Protein AF-0000000083547986 (afdb_homodimer)

Sequence (668 aa):
MSNKEKYINTCNTETTIPIFSRNWWMDAVCEEENWDVILVEKGGQVVATLPYYFIKKDSGIEICQPILTQKSGIWLKYPENQKLTAKYSYERKLIRDVIDQLEKKKLISYNQNFDYSFQNWLPFYWHGFKQYTRYTYVIDNLTNLEKAFMNIDSKTRNQIRKAEKIVRVKDDLSIEEFYKLNEMTFKRQNMEMPYSLQFLKRLDNACYKNNCRKIFYAEDQEKKKHAAIYIVWDENSAYYLMGGADPELRNSEATSLLIWEAIKYVSNVTKKFDFEGSMIEPLEKCFSSFGTSQIQYFNISKEYNRKNLFHIISKDIYDYYPGLQKTYSRIRGRMSNKEKYINTCNTETTIPIFSRNWWMDAVCEEENWDVILVEKGGQVVATLPYYFIKKDSGIEICQPILTQKSGIWLKYPENQKLTAKYSYERKLIRDVIDQLEKKKLISYNQNFDYSFQNWLPFYWHGFKQYTRYTYVIDNLTNLEKAFMNIDSKTRNQIRKAEKIVRVKDDLSIEEFYKLNEMTFKRQNMEMPYSLQFLKRLDNACYKNNCRKIFYAEDQEKKKHAAIYIVWDENSAYYLMGGADPELRNSEATSLLIWEAIKYVSNVTKKFDFEGSMIEPLEKCFSSFGTSQIQYFNISKEYNRKNLFHIISKDIYDYYPGLQKTYSRIRGR

Solvent-accessible surface area (backbone atoms only — not comparable to full-atom values): 35468 Å² total; per-residue (Å²): 130,54,60,57,56,53,47,46,54,46,53,74,71,41,80,82,62,51,62,58,58,27,60,66,44,41,34,36,59,48,35,70,88,28,46,53,51,48,76,42,72,56,95,92,35,81,37,33,37,34,56,43,34,46,47,86,48,96,87,28,31,36,34,42,62,51,73,98,36,85,33,37,40,68,47,74,61,77,72,81,90,61,52,66,38,56,46,52,54,51,48,46,52,53,50,42,53,51,48,57,58,56,66,70,44,58,56,41,30,40,37,40,30,28,38,57,85,57,78,78,58,58,59,47,46,78,69,67,37,46,53,34,76,44,44,28,28,28,37,78,59,40,88,47,57,68,60,45,56,67,44,24,34,69,69,55,52,50,33,26,56,51,11,61,75,58,34,46,81,47,63,83,70,50,71,70,59,46,48,54,33,28,46,43,38,29,53,74,67,75,39,77,69,91,69,51,70,70,52,48,50,43,38,49,50,48,30,54,76,67,72,26,58,50,44,39,34,28,28,33,93,86,68,48,65,31,21,35,39,35,35,37,43,40,74,65,33,27,32,56,71,45,61,18,30,35,81,90,43,52,88,46,30,40,57,57,33,49,50,52,52,46,53,60,59,42,40,76,64,26,40,25,44,29,52,40,54,39,88,46,66,73,52,30,56,57,49,34,35,55,34,27,45,82,41,63,25,38,35,42,32,39,77,61,48,73,84,41,57,68,50,53,58,52,49,56,45,41,74,73,35,60,77,48,51,61,56,50,40,54,68,62,70,96,130,54,61,58,58,52,46,45,53,45,51,74,72,39,81,83,62,51,62,59,58,28,56,66,45,42,34,35,60,49,35,70,89,28,46,54,49,48,76,42,70,57,98,90,36,79,36,33,38,34,58,43,33,46,47,83,49,95,86,28,31,36,34,42,62,50,73,98,37,86,33,36,40,68,45,73,61,75,73,82,90,62,52,64,38,57,46,54,55,50,47,48,52,54,50,43,54,51,48,55,58,55,66,70,45,58,55,42,30,39,38,40,30,28,37,58,84,56,78,80,59,56,58,47,47,78,69,66,37,45,52,34,75,44,41,30,27,28,38,78,59,40,87,46,57,69,60,45,56,66,45,24,34,68,69,57,52,50,34,26,57,52,10,61,75,59,36,46,80,47,63,83,70,50,71,68,60,46,48,54,34,29,44,43,38,29,51,73,66,75,39,77,70,91,70,52,69,68,52,49,50,43,37,48,50,48,31,53,77,66,72,26,58,51,44,39,33,26,28,33,92,86,67,47,67,30,19,37,37,36,34,38,46,41,74,64,32,28,34,54,71,46,62,17,31,34,82,89,43,53,88,46,31,40,57,57,31,50,51,52,52,46,53,61,59,43,40,78,62,27,39,24,43,31,52,46,47,42,87,46,67,73,54,29,55,58,49,34,35,54,36,26,44,81,40,63,25,39,35,42,32,39,77,59,49,74,83,42,59,66,50,50,59,52,49,58,44,39,75,73,33,60,77,48,50,61,56,53,39,55,66,62,70,96

Foldseek 3Di:
DDQLVLQQVCLVVPQPAFPLAHSLNCCLQQNNVFKDKDFDDDPRDTFKMFIWGWDDDPQFIETEATPLRQFTGMDGHDDPPDDPVVVVVVCLVVVLVRVVVVVVGRYQKHKGWHDLVDDDCVSVVVVPKDKDKFKWWKDQFLLDLVVLQVLFAPVLNVLLVLLVVFWDKDWPDDLVRQVVQQQQACVVVVHGDPDDSVSSVSSVVSQVVVVFKTKMWIAGPVRDTAKIWIWGDGQAEIERRTMGGHPVRCSSSRVSNRVSVVSVVCSVRYTMYIDRDDPDVVVVVVSVSSNTDIGMIMIMMDGDDPVCVVVVVVVVVCVVPVVCVVVVVVVVVD/DDQLVLQQVCLVVPQPAFPLAHQLNCCLQQNNVFKDKDFDDDPRDTFKMFIWGWDDDPQFIETEATPLRQFTGMDGHDDPPDDPVVVVVVCLVVVLVRVVVVVVGRYQKYKGWHDLVDDDCVSVVVVPKDKDKFKWWKDQFLLDLVVLQVLFAPVLNVLLVLLVVFWDKDWPDDLVRQVVQQQQACVVVVHGDPDDSVSSVSSVVSQVVVVFKTKMWIAGPVRDTAKIWIWGDGQAEIERRTMGGHPVRCSSSRVSNRVSVVSVVCSVRYTMYIDRGDPDVVVVVVSVSSNTDIGMIMIMMDGDDPVCVVVVVVVVVCVVPVVCVVVVVVVVVD

Organism: NCBI:txid360422

pLDDT: mean 90.64, std 18.27, range [25.88, 98.88]

Radius of gyration: 27.39 Å; Cα contacts (8 Å, |Δi|>4): 1216; chains: 2; bounding box: 64×85×64 Å

Secondary structure (DSSP, 8-state):
--HHHHHHHHHHH-TTS-GGGSHHHHHHHH-GGGEEEEEEEETTEEEEEEEEEEEEETTEEEEEPPTT---B--EE-PPTT--HHHHHHHHHHHHHHHHHHHTTS-EEEEEEEBPTT----HHHHHTT-EEEEEEEEEE---S-HHHHHHHS-HHHHHHHHHHHHH-EEE----HHHHHHHHHHHHHHTT---SS-HHHHHHHHHHHHHTT-EEEEEEE-TT--EEEEEEEEE-SS-EEEEEEEE-GGGGGG-HHHHHHHHHHHHHTTT-S-EE-----SHHHHHHHHTTTPEEEEEEEEEEE--STTHHHHHHHHHHHH-GGGHHHHHHHTT-/--HHHHHHHHHHH-TTS-GGGSHHHHHHHH-GGGEEEEEEEETTEEEEEEEEEEEEETTEEEEEPPTT---B--EE-PPTT--HHHHHHHHHHHHHHHHHHHHTS-EEEEEEEBPTT----HHHHHTT-EEEEEEEEEE---S-HHHHHHHS-HHHHHHHHHHHHH-EEE----HHHHHHHHHHHHHHTT---SS-HHHHHHHHHHHHHTT-EEEEEEE-TT--EEEEEEEEE-SS-EEEEEEEE-GGGGGG-HHHHHHHHHHHHHTTT-S-EE-----SHHHHHHHHTTTPEEEEEEEEEEE--GGGHHHHHHHHHHHH-GGGHHHHHHHTT-

Structure (mmCIF, N/CA/C/O backbone):
data_AF-0000000083547986-model_v1
#
loop_
_entity.id
_entity.type
_entity.pdbx_description
1 polymer 'BioF2-like acetyltransferase domain-containing protein'
#
loop_
_atom_site.group_PDB
_atom_site.id
_atom_site.type_symbol
_atom_site.label_atom_id
_atom_site.label_alt_id
_atom_site.label_comp_id
_atom_site.label_asym_id
_atom_site.label_entity_id
_atom_site.label_seq_id
_atom_site.pdbx_PDB_ins_code
_atom_site.Cartn_x
_atom_site.Cartn_y
_atom_site.Cartn_z
_atom_site.occupancy
_atom_site.B_iso_or_equiv
_atom_site.auth_seq_id
_atom_site.auth_comp_id
_atom_site.auth_asym_id
_atom_site.auth_atom_id
_atom_site.pdbx_PDB_model_num
ATOM 1 N N . MET A 1 1 ? 32.375 -10.367 -17.328 1 85.5 1 MET A N 1
ATOM 2 C CA . MET A 1 1 ? 31.141 -11.086 -17.062 1 85.5 1 MET A CA 1
ATOM 3 C C . MET A 1 1 ? 29.922 -10.227 -17.344 1 85.5 1 MET A C 1
ATOM 5 O O . MET A 1 1 ? 29.891 -9.055 -16.969 1 85.5 1 MET A O 1
ATOM 9 N N . SER A 1 2 ? 29.016 -10.797 -18.125 1 92.25 2 SER A N 1
ATOM 10 C CA . SER A 1 2 ? 27.797 -10.07 -18.438 1 92.25 2 SER A CA 1
ATOM 11 C C . SER A 1 2 ? 26.922 -9.898 -17.188 1 92.25 2 SER A C 1
ATOM 13 O O . SER A 1 2 ? 27.125 -10.578 -16.188 1 92.25 2 SER A O 1
ATOM 15 N N . ASN A 1 3 ? 26.031 -8.961 -17.219 1 94.62 3 ASN A N 1
ATOM 16 C CA . ASN A 1 3 ? 25.094 -8.781 -16.109 1 94.62 3 ASN A CA 1
ATOM 17 C C . ASN A 1 3 ? 24.328 -10.062 -15.82 1 94.62 3 ASN A C 1
ATOM 19 O O . ASN A 1 3 ? 24.109 -10.414 -14.664 1 94.62 3 ASN A O 1
ATOM 23 N N . LYS A 1 4 ? 24 -10.781 -16.812 1 95.69 4 LYS A N 1
ATOM 24 C CA . LYS A 1 4 ? 23.25 -12.016 -16.641 1 95.69 4 LYS A CA 1
ATOM 25 C C . LYS A 1 4 ? 24.078 -13.07 -15.922 1 95.69 4 LYS A C 1
ATOM 27 O O . LYS A 1 4 ? 23.578 -13.766 -15.039 1 95.69 4 LYS A O 1
ATOM 32 N N . GLU A 1 5 ? 25.328 -13.172 -16.297 1 95.94 5 GLU A N 1
ATOM 33 C CA . GLU A 1 5 ? 26.219 -14.125 -15.648 1 95.94 5 GLU A CA 1
ATOM 34 C C . GLU A 1 5 ? 26.391 -13.797 -14.164 1 95.94 5 GLU A C 1
ATOM 36 O O . GLU A 1 5 ? 26.344 -14.688 -13.312 1 95.94 5 GLU A O 1
ATOM 41 N N . LYS A 1 6 ? 26.578 -12.555 -13.914 1 97.12 6 LYS A N 1
ATOM 42 C CA . LYS A 1 6 ? 26.703 -12.117 -12.531 1 97.12 6 LYS A CA 1
ATOM 43 C C . LYS A 1 6 ? 25.422 -12.406 -11.75 1 97.12 6 LYS A C 1
ATOM 45 O O . LYS A 1 6 ? 25.484 -12.797 -10.578 1 97.12 6 LYS A O 1
ATOM 50 N N . TYR A 1 7 ? 24.312 -12.211 -12.422 1 97.88 7 TYR A N 1
ATOM 51 C CA . TYR A 1 7 ? 23.016 -12.445 -11.781 1 97.88 7 TYR A CA 1
ATOM 52 C C . TYR A 1 7 ? 22.828 -13.93 -11.477 1 97.88 7 TYR A C 1
ATOM 54 O O . TYR A 1 7 ? 22.297 -14.281 -10.422 1 97.88 7 TYR A O 1
ATOM 62 N N . ILE A 1 8 ? 23.25 -14.766 -12.398 1 97.12 8 ILE A N 1
ATOM 63 C CA . ILE A 1 8 ? 23.172 -16.203 -12.188 1 97.12 8 ILE A CA 1
ATOM 64 C C . ILE A 1 8 ? 23.969 -16.594 -10.953 1 97.12 8 ILE A C 1
ATOM 66 O O . ILE A 1 8 ? 23.5 -17.344 -10.102 1 97.12 8 ILE A O 1
ATOM 70 N N . ASN A 1 9 ? 25.125 -16.016 -10.82 1 96.69 9 ASN A N 1
ATOM 71 C CA . ASN A 1 9 ? 25.969 -16.266 -9.648 1 96.69 9 ASN A CA 1
ATOM 72 C C . ASN A 1 9 ? 25.297 -15.758 -8.367 1 96.69 9 ASN A C 1
ATOM 74 O O . ASN A 1 9 ? 25.359 -16.422 -7.332 1 96.69 9 ASN A O 1
ATOM 78 N N . THR A 1 10 ? 24.703 -14.609 -8.469 1 97.19 10 THR A N 1
ATOM 79 C CA . THR A 1 10 ? 24.016 -14.031 -7.32 1 97.19 10 THR A CA 1
ATOM 80 C C . THR A 1 10 ? 22.844 -14.922 -6.891 1 97.19 10 THR A C 1
ATOM 82 O O . THR A 1 10 ? 22.656 -15.172 -5.699 1 97.19 10 THR A O 1
ATOM 85 N N . CYS A 1 11 ? 22.094 -15.438 -7.82 1 96.88 11 CYS A N 1
ATOM 86 C CA . CYS A 1 11 ? 20.953 -16.312 -7.531 1 96.88 11 CYS A CA 1
ATOM 87 C C . CYS A 1 11 ? 21.422 -17.594 -6.844 1 96.88 11 CYS A C 1
ATOM 89 O O . CYS A 1 11 ? 20.719 -18.141 -6.008 1 96.88 11 CYS A O 1
ATOM 91 N N . ASN A 1 12 ? 22.609 -18.016 -7.141 1 95.25 12 ASN A N 1
ATOM 92 C CA . ASN A 1 12 ? 23.141 -19.25 -6.582 1 95.25 12 ASN A CA 1
ATOM 93 C C . ASN A 1 12 ? 23.547 -19.078 -5.121 1 95.25 12 ASN A C 1
ATOM 95 O O . ASN A 1 12 ? 23.562 -20.031 -4.355 1 95.25 12 ASN A O 1
ATOM 99 N N . THR A 1 13 ? 23.828 -17.859 -4.766 1 94.25 13 THR A N 1
ATOM 100 C CA . THR A 1 13 ? 24.375 -17.656 -3.432 1 94.25 13 THR A CA 1
ATOM 101 C C . THR A 1 13 ? 23.375 -16.922 -2.541 1 94.25 13 THR A C 1
ATOM 103 O O . THR A 1 13 ? 23.438 -17.016 -1.313 1 94.25 13 THR A O 1
ATOM 106 N N . GLU A 1 14 ? 22.516 -16.188 -3.105 1 94.94 14 GLU A N 1
ATOM 107 C CA . GLU A 1 14 ? 21.547 -15.391 -2.354 1 94.94 14 GLU A CA 1
ATOM 108 C C . GLU A 1 14 ? 20.188 -16.078 -2.301 1 94.94 14 GLU A C 1
ATOM 110 O O . GLU A 1 14 ? 19.469 -16.125 -3.301 1 94.94 14 GLU A O 1
ATOM 115 N N . THR A 1 15 ? 19.75 -16.453 -1.126 1 93.06 15 THR A N 1
ATOM 116 C CA . THR A 1 15 ? 18.531 -17.25 -0.985 1 93.06 15 THR A CA 1
ATOM 117 C C . THR A 1 15 ? 17.312 -16.344 -0.839 1 93.06 15 THR A C 1
ATOM 119 O O . THR A 1 15 ? 16.172 -16.797 -0.947 1 93.06 15 THR A O 1
ATOM 122 N N . THR A 1 16 ? 17.516 -15.031 -0.674 1 94.12 16 THR A N 1
ATOM 123 C CA . THR A 1 16 ? 16.406 -14.125 -0.404 1 94.12 16 THR A CA 1
ATOM 124 C C . THR A 1 16 ? 15.758 -13.656 -1.705 1 94.12 16 THR A C 1
ATOM 126 O O . THR A 1 16 ? 14.703 -13.023 -1.687 1 94.12 16 THR A O 1
ATOM 129 N N . ILE A 1 17 ? 16.406 -13.984 -2.848 1 96.19 17 ILE A N 1
ATOM 130 C CA . ILE A 1 17 ? 15.773 -13.68 -4.129 1 96.19 17 ILE A CA 1
ATOM 131 C C . ILE A 1 17 ? 14.594 -14.617 -4.355 1 96.19 17 ILE A C 1
ATOM 133 O O . ILE A 1 17 ? 14.758 -15.844 -4.371 1 96.19 17 ILE A O 1
ATOM 137 N N . PRO A 1 18 ? 13.445 -14.07 -4.566 1 95.88 18 PRO A N 1
ATOM 138 C CA . PRO A 1 18 ? 12.258 -14.914 -4.691 1 95.88 18 PRO A CA 1
ATOM 139 C C . PRO A 1 18 ? 12.297 -15.812 -5.93 1 95.88 18 PRO A C 1
ATOM 141 O O . PRO A 1 18 ? 12.961 -15.469 -6.918 1 95.88 18 PRO A O 1
ATOM 144 N N . ILE A 1 19 ? 11.586 -16.844 -5.875 1 97.69 19 ILE A N 1
ATOM 145 C CA . ILE A 1 19 ? 11.594 -17.891 -6.891 1 97.69 19 ILE A CA 1
ATOM 146 C C . ILE A 1 19 ? 11.273 -17.297 -8.258 1 97.69 19 ILE A C 1
ATOM 148 O O . ILE A 1 19 ? 11.906 -17.625 -9.258 1 97.69 19 ILE A O 1
ATOM 152 N N . PHE A 1 20 ? 10.391 -16.328 -8.344 1 98 20 PHE A N 1
ATOM 153 C CA . PHE A 1 20 ? 9.891 -15.781 -9.602 1 98 20 PHE A CA 1
ATOM 154 C C . PHE A 1 20 ? 10.922 -14.859 -10.25 1 98 20 PHE A C 1
ATOM 156 O O . PHE A 1 20 ? 10.781 -14.484 -11.414 1 98 20 PHE A O 1
ATOM 163 N N . SER A 1 21 ? 11.945 -14.531 -9.484 1 97.75 21 SER A N 1
ATOM 164 C CA . SER A 1 21 ? 12.984 -13.656 -10.008 1 97.75 21 SER A CA 1
ATOM 165 C C . SER A 1 21 ? 14.266 -14.43 -10.297 1 97.75 21 SER A C 1
ATOM 167 O O . SER A 1 21 ? 15.242 -13.859 -10.789 1 97.75 21 SER A O 1
ATOM 169 N N . ARG A 1 22 ? 14.289 -15.648 -10.008 1 97.75 22 ARG A N 1
ATOM 170 C CA . ARG A 1 22 ? 15.523 -16.422 -10.18 1 97.75 22 ARG A CA 1
ATOM 171 C C . ARG A 1 22 ? 15.797 -16.688 -11.656 1 97.75 22 ARG A C 1
ATOM 173 O O . ARG A 1 22 ? 14.859 -16.812 -12.453 1 97.75 22 ARG A O 1
ATOM 180 N N . ASN A 1 23 ? 17.078 -16.891 -11.953 1 97.56 23 ASN A N 1
ATOM 181 C CA . ASN A 1 23 ? 17.516 -17.016 -13.344 1 97.56 23 ASN A CA 1
ATOM 182 C C . ASN A 1 23 ? 16.828 -18.188 -14.031 1 97.56 23 ASN A C 1
ATOM 184 O O . ASN A 1 23 ? 16.391 -18.078 -15.18 1 97.56 23 ASN A O 1
ATOM 188 N N . TRP A 1 24 ? 16.75 -19.344 -13.352 1 97.88 24 TRP A N 1
ATOM 189 C CA . TRP A 1 24 ? 16.188 -20.516 -13.992 1 97.88 24 TRP A CA 1
ATOM 190 C C . TRP A 1 24 ? 14.695 -20.359 -14.219 1 97.88 24 TRP A C 1
ATOM 192 O O . TRP A 1 24 ? 14.141 -20.906 -15.172 1 97.88 24 TRP A O 1
ATOM 202 N N . TRP A 1 25 ? 13.977 -19.656 -13.328 1 98.56 25 TRP A N 1
ATOM 203 C CA . TRP A 1 25 ? 12.57 -19.359 -13.555 1 98.56 25 TRP A CA 1
ATOM 204 C C . TRP A 1 25 ? 12.398 -18.469 -14.789 1 98.56 25 TRP A C 1
ATOM 206 O O . TRP A 1 25 ? 11.57 -18.766 -15.656 1 98.56 25 TRP A O 1
ATOM 216 N N . MET A 1 26 ? 13.211 -17.406 -14.836 1 98.19 26 MET A N 1
ATOM 217 C CA . MET A 1 26 ? 13.148 -16.484 -15.969 1 98.19 26 MET A CA 1
ATOM 218 C C . MET A 1 26 ? 13.43 -17.219 -17.281 1 98.19 26 MET A C 1
ATOM 220 O O . MET A 1 26 ? 12.75 -16.984 -18.281 1 98.19 26 MET A O 1
ATOM 224 N N . ASP A 1 27 ? 14.398 -18.109 -17.266 1 98.12 27 ASP A N 1
ATOM 225 C CA . ASP A 1 27 ? 14.672 -18.938 -18.438 1 98.12 27 ASP A CA 1
ATOM 226 C C . ASP A 1 27 ? 13.445 -19.75 -18.844 1 98.12 27 ASP A C 1
ATOM 228 O O . ASP A 1 27 ? 13.125 -19.844 -20.031 1 98.12 27 ASP A O 1
ATOM 232 N N . ALA A 1 28 ? 12.781 -20.281 -17.859 1 98.19 28 ALA A N 1
ATOM 233 C CA . ALA A 1 28 ? 11.672 -21.203 -18.109 1 98.19 28 ALA A CA 1
ATOM 234 C C . ALA A 1 28 ? 10.461 -20.453 -18.656 1 98.19 28 ALA A C 1
ATOM 236 O O . ALA A 1 28 ? 9.781 -20.938 -19.578 1 98.19 28 ALA A O 1
ATOM 237 N N . VAL A 1 29 ? 10.188 -19.219 -18.141 1 97.69 29 VAL A N 1
ATOM 238 C CA . VAL A 1 29 ? 8.922 -18.578 -18.469 1 97.69 29 VAL A CA 1
ATOM 239 C C . VAL A 1 29 ? 9.125 -17.594 -19.609 1 97.69 29 VAL A C 1
ATOM 241 O O . VAL A 1 29 ? 8.188 -17.297 -20.359 1 97.69 29 VAL A O 1
ATOM 244 N N . CYS A 1 30 ? 10.305 -17.031 -19.766 1 96.06 30 CYS A N 1
ATOM 245 C CA . CYS A 1 30 ? 10.547 -16.016 -20.781 1 96.06 30 CYS A CA 1
ATOM 246 C C . CYS A 1 30 ? 11.312 -16.594 -21.969 1 96.06 30 CYS A C 1
ATOM 248 O O . CYS A 1 30 ? 11.328 -16.016 -23.047 1 96.06 30 CYS A O 1
ATOM 250 N N . GLU A 1 31 ? 11.969 -17.688 -21.797 1 91.56 31 GLU A N 1
ATOM 251 C CA . GLU A 1 31 ? 13.031 -18.172 -22.672 1 91.56 31 GLU A CA 1
ATOM 252 C C . GLU A 1 31 ? 14.281 -17.297 -22.562 1 91.56 31 GLU A C 1
ATOM 254 O O . GLU A 1 31 ? 14.188 -16.094 -22.359 1 91.56 31 GLU A O 1
ATOM 259 N N . GLU A 1 32 ? 15.398 -17.859 -22.719 1 88.69 32 GLU A N 1
ATOM 260 C CA . GLU A 1 32 ? 16.688 -17.297 -22.344 1 88.69 32 GLU A CA 1
ATOM 261 C C . GLU A 1 32 ? 16.938 -15.969 -23.047 1 88.69 32 GLU A C 1
ATOM 263 O O . GLU A 1 32 ? 17.531 -15.055 -22.469 1 88.69 32 GLU A O 1
ATOM 268 N N . GLU A 1 33 ? 16.484 -15.789 -24.188 1 93.56 33 GLU A N 1
ATOM 269 C CA . GLU A 1 33 ? 16.828 -14.617 -24.969 1 93.56 33 GLU A CA 1
ATOM 270 C C . GLU A 1 33 ? 15.859 -13.469 -24.719 1 93.56 33 GLU A C 1
ATOM 272 O O . GLU A 1 33 ? 16.078 -12.352 -25.203 1 93.56 33 GLU A O 1
ATOM 277 N N . ASN A 1 34 ? 14.828 -13.719 -23.938 1 96.94 34 ASN A N 1
ATOM 278 C CA . ASN A 1 34 ? 13.766 -12.727 -23.828 1 96.94 34 ASN A CA 1
ATOM 279 C C . ASN A 1 34 ? 13.711 -12.102 -22.438 1 96.94 34 ASN A C 1
ATOM 281 O O . ASN A 1 34 ? 12.672 -11.586 -22.031 1 96.94 34 ASN A O 1
ATOM 285 N N . TRP A 1 35 ? 14.727 -12.258 -21.688 1 98.06 35 TRP A N 1
ATOM 286 C CA . TRP A 1 35 ? 14.836 -11.539 -20.422 1 98.06 35 TRP A CA 1
ATOM 287 C C . TRP A 1 35 ? 16.266 -11.062 -20.188 1 98.06 35 TRP A C 1
ATOM 289 O O . TRP A 1 35 ? 17.203 -11.555 -20.812 1 98.06 35 TRP A O 1
ATOM 299 N N . ASP A 1 36 ? 16.406 -10.023 -19.391 1 97.94 36 ASP A N 1
ATOM 300 C CA . ASP A 1 36 ? 17.688 -9.477 -18.938 1 97.94 36 ASP A CA 1
ATOM 301 C C . ASP A 1 36 ? 17.609 -8.961 -17.516 1 97.94 36 ASP A C 1
ATOM 303 O O . ASP A 1 36 ? 16.609 -9.188 -16.812 1 97.94 36 ASP A O 1
ATOM 307 N N . VAL A 1 37 ? 18.734 -8.375 -17.031 1 98.56 37 VAL A N 1
ATOM 308 C CA . VAL A 1 37 ? 18.75 -7.93 -15.633 1 98.56 37 VAL A CA 1
ATOM 309 C C . VAL A 1 37 ? 19.594 -6.66 -15.508 1 98.56 37 VAL A C 1
ATOM 311 O O . VAL A 1 37 ? 20.641 -6.527 -16.156 1 98.56 37 VAL A O 1
ATOM 314 N N . ILE A 1 38 ? 19.094 -5.75 -14.742 1 98.44 38 ILE A N 1
ATOM 315 C CA . ILE A 1 38 ? 19.859 -4.602 -14.289 1 98.44 38 ILE A CA 1
ATOM 316 C C . ILE A 1 38 ? 20.516 -4.914 -12.938 1 98.44 38 ILE A C 1
ATOM 318 O O . ILE A 1 38 ? 19.859 -5.48 -12.055 1 98.44 38 ILE A O 1
ATOM 322 N N . LEU A 1 39 ? 21.781 -4.543 -12.828 1 98.31 39 LEU A N 1
ATOM 323 C CA . LEU A 1 39 ? 22.5 -4.758 -11.586 1 98.31 39 LEU A CA 1
ATOM 324 C C . LEU A 1 39 ? 23.109 -3.453 -11.07 1 98.31 39 LEU A C 1
ATOM 326 O O . LEU A 1 39 ? 23.547 -2.613 -11.859 1 98.31 39 LEU A O 1
ATOM 330 N N . VAL A 1 40 ? 23.062 -3.314 -9.789 1 98.38 40 VAL A N 1
ATOM 331 C CA . VAL A 1 40 ? 23.875 -2.305 -9.102 1 98.38 40 VAL A CA 1
ATOM 332 C C . VAL A 1 40 ? 24.891 -2.986 -8.195 1 98.38 40 VAL A C 1
ATOM 334 O O . VAL A 1 40 ? 24.531 -3.869 -7.406 1 98.38 40 VAL A O 1
ATOM 337 N N . GLU A 1 41 ? 26.125 -2.629 -8.336 1 97.31 41 GLU A N 1
ATOM 338 C CA . GLU A 1 41 ? 27.188 -3.23 -7.547 1 97.31 41 GLU A CA 1
ATOM 339 C C . GLU A 1 41 ? 27.875 -2.193 -6.652 1 97.31 41 GLU A C 1
ATOM 341 O O . GLU A 1 41 ? 28.031 -1.04 -7.051 1 97.31 41 GLU A O 1
ATOM 346 N N . LYS A 1 42 ? 28.188 -2.615 -5.465 1 94.5 42 LYS A N 1
ATOM 347 C CA . LYS A 1 42 ? 28.984 -1.849 -4.512 1 94.5 42 LYS A CA 1
ATOM 348 C C . LYS A 1 42 ? 30.047 -2.725 -3.848 1 94.5 42 LYS A C 1
ATOM 350 O O . LYS A 1 42 ? 29.719 -3.766 -3.273 1 94.5 42 LYS A O 1
ATOM 355 N N . GLY A 1 43 ? 31.312 -2.318 -3.861 1 91.94 43 GLY A N 1
ATOM 356 C CA . GLY A 1 43 ? 32.406 -3.08 -3.26 1 91.94 43 GLY A CA 1
ATOM 357 C C . GLY A 1 43 ? 32.531 -4.477 -3.842 1 91.94 43 GLY A C 1
ATOM 358 O O . GLY A 1 43 ? 32.781 -5.438 -3.109 1 91.94 43 GLY A O 1
ATOM 359 N N . GLY A 1 44 ? 32.188 -4.699 -5.039 1 90.56 44 GLY A N 1
ATOM 360 C CA . GLY A 1 44 ? 32.312 -5.984 -5.707 1 90.56 44 GLY A CA 1
ATOM 361 C C . GLY A 1 44 ? 31.156 -6.918 -5.477 1 90.56 44 GLY A C 1
ATOM 362 O O . GLY A 1 44 ? 31.172 -8.07 -5.906 1 90.56 44 GLY A O 1
ATOM 363 N N . GLN A 1 45 ? 30.188 -6.426 -4.805 1 94.31 45 GLN A N 1
ATOM 364 C CA . GLN A 1 45 ? 29.016 -7.246 -4.52 1 94.31 45 GLN A CA 1
ATOM 365 C C . GLN A 1 45 ? 27.766 -6.664 -5.172 1 94.31 45 GLN A C 1
ATOM 367 O O . GLN A 1 45 ? 27.578 -5.445 -5.191 1 94.31 45 GLN A O 1
ATOM 372 N N . VAL A 1 46 ? 26.922 -7.566 -5.66 1 97.62 46 VAL A N 1
ATOM 373 C CA . VAL A 1 46 ? 25.625 -7.133 -6.176 1 97.62 46 VAL A CA 1
ATOM 374 C C . VAL A 1 46 ? 24.719 -6.723 -5.016 1 97.62 46 VAL A C 1
ATOM 376 O O . VAL A 1 46 ? 24.469 -7.516 -4.105 1 97.62 46 VAL A O 1
ATOM 379 N N . VAL A 1 47 ? 24.188 -5.477 -5.102 1 97.88 47 VAL A N 1
ATOM 380 C CA . VAL A 1 47 ? 23.422 -4.988 -3.965 1 97.88 47 VAL A CA 1
ATOM 381 C C . VAL A 1 47 ? 21.984 -4.672 -4.41 1 97.88 47 VAL A C 1
ATOM 383 O O . VAL A 1 47 ? 21.094 -4.496 -3.578 1 97.88 47 VAL A O 1
ATOM 386 N N . ALA A 1 48 ? 21.734 -4.625 -5.668 1 98.56 48 ALA A N 1
ATOM 387 C CA . ALA A 1 48 ? 20.375 -4.488 -6.203 1 98.56 48 ALA A CA 1
ATOM 388 C C . ALA A 1 48 ? 20.25 -5.195 -7.547 1 98.56 48 ALA A C 1
ATOM 390 O O . ALA A 1 48 ? 21.203 -5.234 -8.328 1 98.56 48 ALA A O 1
ATOM 391 N N . THR A 1 49 ? 19.094 -5.754 -7.801 1 98.62 49 THR A N 1
ATOM 392 C CA . THR A 1 49 ? 18.828 -6.398 -9.078 1 98.62 49 THR A CA 1
ATOM 393 C C . THR A 1 49 ? 17.406 -6.082 -9.555 1 98.62 49 THR A C 1
ATOM 395 O O . THR A 1 49 ? 16.5 -5.879 -8.742 1 98.62 49 THR A O 1
ATOM 398 N N . LEU A 1 50 ? 17.203 -6.008 -10.852 1 98.75 50 LEU A N 1
ATOM 399 C CA . LEU A 1 50 ? 15.898 -5.949 -11.492 1 98.75 50 LEU A CA 1
ATOM 400 C C . LEU A 1 50 ? 15.859 -6.844 -12.727 1 98.75 50 LEU A C 1
ATOM 402 O O . LEU A 1 50 ? 16.203 -6.406 -13.828 1 98.75 50 LEU A O 1
ATOM 406 N N . PRO A 1 51 ? 15.477 -8.102 -12.555 1 98.62 51 PRO A N 1
ATOM 407 C CA . PRO A 1 51 ? 15.195 -8.914 -13.742 1 98.62 51 PRO A CA 1
ATOM 408 C C . PRO A 1 51 ? 13.93 -8.477 -14.469 1 98.62 51 PRO A C 1
ATOM 410 O O . PRO A 1 51 ? 12.945 -8.094 -13.836 1 98.62 51 PRO A O 1
ATOM 413 N N . TYR A 1 52 ? 14.023 -8.547 -15.789 1 98.38 52 TYR A N 1
ATOM 414 C CA . TYR A 1 52 ? 12.852 -8.117 -16.547 1 98.38 52 TYR A CA 1
ATOM 415 C C . TYR A 1 52 ? 12.688 -8.93 -17.828 1 98.38 52 TYR A C 1
ATOM 417 O O . TYR A 1 52 ? 13.68 -9.281 -18.469 1 98.38 52 TYR A O 1
ATOM 425 N N . TYR A 1 53 ? 11.43 -9.289 -18.078 1 98.12 53 TYR A N 1
ATOM 426 C CA . TYR A 1 53 ? 11 -9.859 -19.344 1 98.12 53 TYR A CA 1
ATOM 427 C C . TYR A 1 53 ? 10.672 -8.766 -20.344 1 98.12 53 TYR A C 1
ATOM 429 O O . TYR A 1 53 ? 10.039 -7.762 -20 1 98.12 53 TYR A O 1
ATOM 437 N N . PHE A 1 54 ? 11.141 -8.953 -21.594 1 97.81 54 PHE A N 1
ATOM 438 C CA . PHE A 1 54 ? 10.844 -7.906 -22.578 1 97.81 54 PHE A CA 1
ATOM 439 C C . PHE A 1 54 ? 10.422 -8.516 -23.906 1 97.81 54 PHE A C 1
ATOM 441 O O . PHE A 1 54 ? 10.812 -9.641 -24.234 1 97.81 54 PHE A O 1
ATOM 448 N N . ILE A 1 55 ? 9.578 -7.785 -24.562 1 96.5 55 ILE A N 1
ATOM 449 C CA . ILE A 1 55 ? 9.188 -8.055 -25.938 1 96.5 55 ILE A CA 1
ATOM 450 C C . ILE A 1 55 ? 9.828 -7.027 -26.859 1 96.5 55 ILE A C 1
ATOM 452 O O . ILE A 1 55 ? 9.664 -5.82 -26.672 1 96.5 55 ILE A O 1
ATOM 456 N N . LYS A 1 56 ? 10.539 -7.574 -27.859 1 96.19 56 LYS A N 1
ATOM 457 C CA . LYS A 1 56 ? 11.203 -6.68 -28.812 1 96.19 56 LYS A CA 1
ATOM 458 C C . LYS A 1 56 ? 10.234 -6.191 -29.875 1 96.19 56 LYS A C 1
ATOM 460 O O . LYS A 1 56 ? 9.469 -6.977 -30.438 1 96.19 56 LYS A O 1
ATOM 465 N N . LYS A 1 57 ? 10.328 -4.871 -30 1 94.56 57 LYS A N 1
ATOM 466 C CA . LYS A 1 57 ? 9.609 -4.211 -31.094 1 94.56 57 LYS A CA 1
ATOM 467 C C . LYS A 1 57 ? 10.562 -3.393 -31.953 1 94.56 57 LYS A C 1
ATOM 469 O O . LYS A 1 57 ? 11.742 -3.248 -31.625 1 94.56 57 LYS A O 1
ATOM 474 N N . ASP A 1 58 ? 10.078 -2.932 -33.062 1 93.12 58 ASP A N 1
ATOM 475 C CA . ASP A 1 58 ? 10.906 -2.145 -33.969 1 93.12 58 ASP A CA 1
ATOM 476 C C . ASP A 1 58 ? 11.445 -0.893 -33.281 1 93.12 58 ASP A C 1
ATOM 478 O O . ASP A 1 58 ? 12.602 -0.519 -33.469 1 93.12 58 ASP A O 1
ATOM 482 N N . SER A 1 59 ? 10.633 -0.349 -32.438 1 92.88 59 SER A N 1
ATOM 483 C CA . SER A 1 59 ? 10.953 0.958 -31.875 1 92.88 59 SER A CA 1
ATOM 484 C C . SER A 1 59 ? 11.609 0.823 -30.5 1 92.88 59 SER A C 1
ATOM 486 O O . SER A 1 59 ? 11.922 1.826 -29.859 1 92.88 59 SER A O 1
ATOM 488 N N . GLY A 1 60 ? 11.719 -0.37 -30.109 1 95.94 60 GLY A N 1
ATOM 489 C CA . GLY A 1 60 ? 12.297 -0.575 -28.797 1 95.94 60 GLY A CA 1
ATOM 490 C C . GLY A 1 60 ? 11.812 -1.848 -28.125 1 95.94 60 GLY A C 1
ATOM 491 O O . GLY A 1 60 ? 11.562 -2.852 -28.797 1 95.94 60 GLY A O 1
ATOM 492 N N . ILE A 1 61 ? 11.734 -1.739 -26.734 1 96.88 61 ILE A N 1
ATOM 493 C CA . ILE A 1 61 ? 11.289 -2.932 -26.016 1 96.88 61 ILE A CA 1
ATOM 494 C C . ILE A 1 61 ? 10.133 -2.574 -25.094 1 96.88 61 ILE A C 1
ATOM 496 O O . ILE A 1 61 ? 10.047 -1.445 -24.594 1 96.88 61 ILE A O 1
ATOM 500 N N . GLU A 1 62 ? 9.242 -3.518 -24.859 1 97.25 62 GLU A N 1
ATOM 501 C CA . GLU A 1 62 ? 8.195 -3.486 -23.844 1 97.25 62 GLU A CA 1
ATOM 502 C C . GLU A 1 62 ? 8.516 -4.434 -22.688 1 97.25 62 GLU A C 1
ATOM 504 O O . GLU A 1 62 ? 8.703 -5.633 -22.891 1 97.25 62 GLU A O 1
ATOM 509 N N . ILE A 1 63 ? 8.656 -3.863 -21.578 1 98 63 ILE A N 1
ATOM 510 C CA . ILE A 1 63 ? 8.883 -4.695 -20.406 1 98 63 ILE A CA 1
ATOM 511 C C . ILE A 1 63 ? 7.547 -5.039 -19.75 1 98 63 ILE A C 1
ATOM 513 O O . ILE A 1 63 ? 6.754 -4.145 -19.453 1 98 63 ILE A O 1
ATOM 517 N N . CYS A 1 64 ? 7.277 -6.277 -19.531 1 96.19 64 CYS A N 1
ATOM 518 C CA . CYS A 1 64 ? 6.008 -6.73 -18.984 1 96.19 64 CYS A CA 1
ATOM 519 C C . CYS A 1 64 ? 6.219 -7.883 -18 1 96.19 64 CYS A C 1
ATOM 521 O O . CYS A 1 64 ? 7.344 -8.352 -17.828 1 96.19 64 CYS A O 1
ATOM 523 N N . GLN A 1 65 ? 5.188 -8.242 -17.375 1 95.44 65 GLN A N 1
ATOM 524 C CA . GLN A 1 65 ? 5.211 -9.359 -16.438 1 95.44 65 GLN A CA 1
ATOM 525 C C . GLN A 1 65 ? 5.074 -10.695 -17.156 1 95.44 65 GLN A C 1
ATOM 527 O O . GLN A 1 65 ? 4.16 -10.883 -17.969 1 95.44 65 GLN A O 1
ATOM 532 N N . PRO A 1 66 ? 5.973 -11.648 -16.906 1 95.81 66 PRO A N 1
ATOM 533 C CA . PRO A 1 66 ? 5.836 -12.945 -17.562 1 95.81 66 PRO A CA 1
ATOM 534 C C . PRO A 1 66 ? 4.605 -13.719 -17.109 1 95.81 66 PRO A C 1
ATOM 536 O O . PRO A 1 66 ? 4.113 -13.492 -15.992 1 95.81 66 PRO A O 1
ATOM 539 N N . ILE A 1 67 ? 4.184 -14.633 -17.938 1 94.31 67 ILE A N 1
ATOM 540 C CA . ILE A 1 67 ? 3.084 -15.531 -17.609 1 94.31 67 ILE A CA 1
ATOM 541 C C . ILE A 1 67 ? 3.455 -16.359 -16.375 1 94.31 67 ILE A C 1
ATOM 543 O O . ILE A 1 67 ? 4.59 -16.828 -16.266 1 94.31 67 ILE A O 1
ATOM 547 N N . LEU A 1 68 ? 2.508 -16.531 -15.492 1 95.88 68 LEU A N 1
ATOM 548 C CA . LEU A 1 68 ? 2.615 -17.359 -14.297 1 95.88 68 LEU A CA 1
ATOM 549 C C . LEU A 1 68 ? 3.748 -16.875 -13.398 1 95.88 68 LEU A C 1
ATOM 551 O O . LEU A 1 68 ? 4.445 -17.688 -12.781 1 95.88 68 LEU A O 1
ATOM 555 N N . THR A 1 69 ? 4.012 -15.617 -13.414 1 97.06 69 THR A N 1
ATOM 556 C CA . THR A 1 69 ? 5 -14.945 -12.586 1 97.06 69 THR A CA 1
ATOM 557 C C . THR A 1 69 ? 4.363 -13.789 -11.812 1 97.06 69 THR A C 1
ATOM 559 O O . THR A 1 69 ? 4.254 -12.68 -12.336 1 97.06 69 THR A O 1
ATOM 562 N N . GLN A 1 70 ? 3.957 -14.016 -10.617 1 93.25 70 GLN A N 1
ATOM 563 C CA . GLN A 1 70 ? 3.152 -13.078 -9.844 1 93.25 70 GLN A CA 1
ATOM 564 C C . GLN A 1 70 ? 3.883 -11.75 -9.664 1 93.25 70 GLN A C 1
ATOM 566 O O . GLN A 1 70 ? 3.266 -10.688 -9.711 1 93.25 70 GLN A O 1
ATOM 571 N N . LYS A 1 71 ? 5.129 -11.93 -9.312 1 95.06 71 LYS A N 1
ATOM 572 C CA . LYS A 1 71 ? 5.887 -10.742 -8.922 1 95.06 71 LYS A CA 1
ATOM 573 C C . LYS A 1 71 ? 7.359 -10.883 -9.297 1 95.06 71 LYS A C 1
ATOM 575 O O . LYS A 1 71 ? 7.879 -11.992 -9.391 1 95.06 71 LYS A O 1
ATOM 580 N N . SER A 1 72 ? 7.98 -9.891 -9.555 1 95.81 72 SER A N 1
ATOM 581 C CA . SER A 1 72 ? 9.414 -9.695 -9.75 1 95.81 72 SER A CA 1
ATOM 582 C C . SER A 1 72 ? 9.875 -8.383 -9.125 1 95.81 72 SER A C 1
ATOM 584 O O . SER A 1 72 ? 9.93 -8.25 -7.898 1 95.81 72 SER A O 1
ATOM 586 N N . GLY A 1 73 ? 10.43 -7.488 -9.922 1 96.19 73 GLY A N 1
ATOM 587 C CA . GLY A 1 73 ? 10.805 -6.176 -9.422 1 96.19 73 GLY A CA 1
ATOM 588 C C . GLY A 1 73 ? 12.195 -6.145 -8.812 1 96.19 73 GLY A C 1
ATOM 589 O O . GLY A 1 73 ? 13 -7.043 -9.047 1 96.19 73 GLY A O 1
ATOM 590 N N . ILE A 1 74 ? 12.438 -5.105 -8.016 1 98.56 74 ILE A N 1
ATOM 591 C CA . ILE A 1 74 ? 13.766 -4.832 -7.496 1 98.56 74 ILE A CA 1
ATOM 592 C C . ILE A 1 74 ? 14.008 -5.668 -6.238 1 98.56 74 ILE A C 1
ATOM 594 O O . ILE A 1 74 ? 13.156 -5.738 -5.355 1 98.56 74 ILE A O 1
ATOM 598 N N . TRP A 1 75 ? 15.078 -6.34 -6.219 1 98.19 75 TRP A N 1
ATOM 599 C CA . TRP A 1 75 ? 15.641 -6.934 -5.012 1 98.19 75 TRP A CA 1
ATOM 600 C C . TRP A 1 75 ? 16.766 -6.074 -4.453 1 98.19 75 TRP A C 1
ATOM 602 O O . TRP A 1 75 ? 17.641 -5.621 -5.199 1 98.19 75 TRP A O 1
ATOM 612 N N . LEU A 1 76 ? 16.766 -5.793 -3.193 1 97.94 76 LEU A N 1
ATOM 613 C CA . LEU A 1 76 ? 17.797 -5.016 -2.523 1 97.94 76 LEU A CA 1
ATOM 614 C C . LEU A 1 76 ? 18.484 -5.844 -1.447 1 97.94 76 LEU A C 1
ATOM 616 O O . LEU A 1 76 ? 17.828 -6.566 -0.695 1 97.94 76 LEU A O 1
ATOM 620 N N . LYS A 1 77 ? 19.766 -5.801 -1.429 1 96.75 77 LYS A N 1
ATOM 621 C CA . LYS A 1 77 ? 20.547 -6.363 -0.327 1 96.75 77 LYS A CA 1
ATOM 622 C C . LYS A 1 77 ? 20.844 -5.305 0.73 1 96.75 77 LYS A C 1
ATOM 624 O O . LYS A 1 77 ? 21.719 -4.457 0.538 1 96.75 77 LYS A O 1
ATOM 629 N N . TYR A 1 78 ? 20.172 -5.414 1.858 1 95.25 78 TYR A N 1
ATOM 630 C CA . TYR A 1 78 ? 20.328 -4.398 2.895 1 95.25 78 TYR A CA 1
ATOM 631 C C . TYR A 1 78 ? 21.547 -4.688 3.762 1 95.25 78 TYR A C 1
ATOM 633 O O . TYR A 1 78 ? 21.812 -5.844 4.098 1 95.25 78 TYR A O 1
ATOM 641 N N . PRO A 1 79 ? 22.234 -3.627 4.141 1 92.81 79 PRO A N 1
ATOM 642 C CA . PRO A 1 79 ? 23.266 -3.82 5.168 1 92.81 79 PRO A CA 1
ATOM 643 C C . PRO A 1 79 ? 22.688 -4.281 6.504 1 92.81 79 PRO A C 1
ATOM 645 O O . PRO A 1 79 ? 21.516 -4.012 6.801 1 92.81 79 PRO A O 1
ATOM 648 N N . GLU A 1 80 ? 23.531 -4.875 7.262 1 90.44 80 GLU A N 1
ATOM 649 C CA . GLU A 1 80 ? 23.109 -5.328 8.578 1 90.44 80 GLU A CA 1
ATOM 650 C C . GLU A 1 80 ? 22.984 -4.16 9.555 1 90.44 80 GLU A C 1
ATOM 652 O O . GLU A 1 80 ? 23.781 -3.219 9.5 1 90.44 80 GLU A O 1
ATOM 657 N N . ASN A 1 81 ? 22.031 -4.156 10.445 1 88.94 81 ASN A N 1
ATOM 658 C CA . ASN A 1 81 ? 21.859 -3.246 11.578 1 88.94 81 ASN A CA 1
ATOM 659 C C . ASN A 1 81 ? 21.766 -1.794 11.117 1 88.94 81 ASN A C 1
ATOM 661 O O . ASN A 1 81 ? 22.375 -0.91 11.727 1 88.94 81 ASN A O 1
ATOM 665 N N . GLN A 1 82 ? 21.172 -1.566 10.133 1 88.81 82 GLN A N 1
ATOM 666 C CA . GLN A 1 82 ? 21 -0.218 9.602 1 88.81 82 GLN A CA 1
ATOM 667 C C . GLN A 1 82 ? 19.828 0.492 10.273 1 88.81 82 GLN A C 1
ATOM 669 O O . GLN A 1 82 ? 18.766 -0.104 10.484 1 88.81 82 GLN A O 1
ATOM 674 N N . LYS A 1 83 ? 20.109 1.778 10.648 1 88.44 83 LYS A N 1
ATOM 675 C CA . LYS A 1 83 ? 19.031 2.617 11.141 1 88.44 83 LYS A CA 1
ATOM 676 C C . LYS A 1 83 ? 18 2.9 10.047 1 88.44 83 LYS A C 1
ATOM 678 O O . LYS A 1 83 ? 18.328 2.84 8.859 1 88.44 83 LYS A O 1
ATOM 683 N N . LEU A 1 84 ? 16.828 3.242 10.461 1 89.12 84 LEU A N 1
ATOM 684 C CA . LEU A 1 84 ? 15.75 3.498 9.516 1 89.12 84 LEU A CA 1
ATOM 685 C C . LEU A 1 84 ? 16.109 4.637 8.57 1 89.12 84 LEU A C 1
ATOM 687 O O . LEU A 1 84 ? 15.852 4.559 7.371 1 89.12 84 LEU A O 1
ATOM 691 N N . THR A 1 85 ? 16.672 5.664 9.086 1 89.88 85 THR A N 1
ATOM 692 C CA . THR A 1 85 ? 17.031 6.816 8.273 1 89.88 85 THR A CA 1
ATOM 693 C C . THR A 1 85 ? 18.047 6.426 7.199 1 89.88 85 THR A C 1
ATOM 695 O O . THR A 1 85 ? 17.906 6.832 6.039 1 89.88 85 THR A O 1
ATOM 698 N N . ALA A 1 86 ? 18.938 5.68 7.559 1 93.06 86 ALA A N 1
ATOM 699 C CA . ALA A 1 86 ? 19.953 5.215 6.613 1 93.06 86 ALA A CA 1
ATOM 700 C C . ALA A 1 86 ? 19.344 4.27 5.582 1 93.06 86 ALA A C 1
ATOM 702 O O . ALA A 1 86 ? 19.766 4.25 4.422 1 93.06 86 ALA A O 1
ATOM 703 N N . LYS A 1 87 ? 18.375 3.549 6.035 1 95.56 87 LYS A N 1
ATOM 704 C CA . LYS A 1 87 ? 17.703 2.617 5.141 1 95.56 87 LYS A CA 1
ATOM 705 C C . LYS A 1 87 ? 17.016 3.355 3.992 1 95.56 87 LYS A C 1
ATOM 707 O O . LYS A 1 87 ? 17.125 2.953 2.832 1 95.56 87 LYS A O 1
ATOM 712 N N . TYR A 1 88 ? 16.344 4.426 4.305 1 94.94 88 TYR A N 1
ATOM 713 C CA . TYR A 1 88 ? 15.609 5.168 3.287 1 94.94 88 TYR A CA 1
ATOM 714 C C . TYR A 1 88 ? 16.562 5.805 2.287 1 94.94 88 TYR A C 1
ATOM 716 O O . TYR A 1 88 ? 16.312 5.789 1.08 1 94.94 88 TYR A O 1
ATOM 724 N N . SER A 1 89 ? 17.609 6.398 2.795 1 94.81 89 SER A N 1
ATOM 725 C CA . SER A 1 89 ? 18.625 6.969 1.914 1 94.81 89 SER A CA 1
ATOM 726 C C . SER A 1 89 ? 19.234 5.898 1.021 1 94.81 89 SER A C 1
ATOM 728 O O . SER A 1 89 ? 19.453 6.125 -0.17 1 94.81 89 SER A O 1
ATOM 730 N N . TYR A 1 90 ? 19.531 4.781 1.62 1 96.69 90 TYR A N 1
ATOM 731 C CA . TYR A 1 90 ? 20.094 3.639 0.905 1 96.69 90 TYR A CA 1
ATOM 732 C C . TYR A 1 90 ? 19.156 3.186 -0.211 1 96.69 90 TYR A C 1
ATOM 734 O O . TYR A 1 90 ? 19.578 3.016 -1.355 1 96.69 90 TYR A O 1
ATOM 742 N N . GLU A 1 91 ? 17.891 3.059 0.071 1 97.56 91 GLU A N 1
ATOM 743 C CA . GLU A 1 91 ? 16.875 2.666 -0.903 1 97.56 91 GLU A CA 1
ATOM 744 C C . GLU A 1 91 ? 16.781 3.678 -2.041 1 97.56 91 GLU A C 1
ATOM 746 O O . GLU A 1 91 ? 16.781 3.301 -3.215 1 97.56 91 GLU A O 1
ATOM 751 N N . ARG A 1 92 ? 16.688 4.949 -1.697 1 96.94 92 ARG A N 1
ATOM 752 C CA . ARG A 1 92 ? 16.578 5.996 -2.709 1 96.94 92 ARG A CA 1
ATOM 753 C C . ARG A 1 92 ? 17.734 5.91 -3.711 1 96.94 92 ARG A C 1
ATOM 755 O O . ARG A 1 92 ? 17.516 5.953 -4.922 1 96.94 92 ARG A O 1
ATOM 762 N N . LYS A 1 93 ? 18.875 5.77 -3.137 1 97.38 93 LYS A N 1
ATOM 763 C CA . LYS A 1 93 ? 20.062 5.746 -3.979 1 97.38 93 LYS A CA 1
ATOM 764 C C . LYS A 1 93 ? 20.062 4.535 -4.91 1 97.38 93 LYS A C 1
ATOM 766 O O . LYS A 1 93 ? 20.234 4.676 -6.121 1 97.38 93 LYS A O 1
ATOM 771 N N . LEU A 1 94 ? 19.859 3.367 -4.387 1 98.38 94 LEU A N 1
ATOM 772 C CA . LEU A 1 94 ? 19.938 2.139 -5.168 1 98.38 94 LEU A CA 1
ATOM 773 C C . LEU A 1 94 ? 18.812 2.072 -6.195 1 98.38 94 LEU A C 1
ATOM 775 O O . LEU A 1 94 ? 19.031 1.669 -7.34 1 98.38 94 LEU A O 1
ATOM 779 N N . ILE A 1 95 ? 17.609 2.453 -5.797 1 98.75 95 ILE A N 1
ATOM 780 C CA . ILE A 1 95 ? 16.469 2.402 -6.707 1 98.75 95 ILE A CA 1
ATOM 781 C C . ILE A 1 95 ? 16.688 3.4 -7.844 1 98.75 95 ILE A C 1
ATOM 783 O O . ILE A 1 95 ? 16.391 3.1 -9.008 1 98.75 95 ILE A O 1
ATOM 787 N N . ARG A 1 96 ? 17.203 4.57 -7.531 1 98.31 96 ARG A N 1
ATOM 788 C CA . ARG A 1 96 ? 17.5 5.559 -8.562 1 98.31 96 ARG A CA 1
ATOM 789 C C . ARG A 1 96 ? 18.531 5.016 -9.547 1 98.31 96 ARG A C 1
ATOM 791 O O . ARG A 1 96 ? 18.406 5.23 -10.758 1 98.31 96 ARG A O 1
ATOM 798 N N . ASP A 1 97 ? 19.547 4.359 -9 1 98.56 97 ASP A N 1
ATOM 799 C CA . ASP A 1 97 ? 20.547 3.75 -9.867 1 98.56 97 ASP A CA 1
ATOM 800 C C . ASP A 1 97 ? 19.922 2.742 -10.82 1 98.56 97 ASP A C 1
ATOM 802 O O . ASP A 1 97 ? 20.281 2.691 -12 1 98.56 97 ASP A O 1
ATOM 806 N N . VAL A 1 98 ? 19.016 1.956 -10.344 1 98.81 98 VAL A N 1
ATOM 807 C CA . VAL A 1 98 ? 18.312 0.981 -11.164 1 98.81 98 VAL A CA 1
ATOM 808 C C . VAL A 1 98 ? 17.484 1.704 -12.234 1 98.81 98 VAL A C 1
ATOM 810 O O . VAL A 1 98 ? 17.547 1.345 -13.414 1 98.81 98 VAL A O 1
ATOM 813 N N . ILE A 1 99 ? 16.781 2.738 -11.82 1 98.62 99 ILE A N 1
ATOM 814 C CA . ILE A 1 99 ? 15.914 3.482 -12.727 1 98.62 99 ILE A CA 1
ATOM 815 C C . ILE A 1 99 ? 16.75 4.137 -13.82 1 98.62 99 ILE A C 1
ATOM 817 O O . ILE A 1 99 ? 16.375 4.121 -14.992 1 98.62 99 ILE A O 1
ATOM 821 N N . ASP A 1 100 ? 17.859 4.715 -13.414 1 98.25 100 ASP A N 1
ATOM 822 C CA . ASP A 1 100 ? 18.734 5.375 -14.367 1 98.25 100 ASP A CA 1
ATOM 823 C C . ASP A 1 100 ? 19.203 4.406 -15.453 1 98.25 100 ASP A C 1
ATOM 825 O O . ASP A 1 100 ? 19.234 4.754 -16.641 1 98.25 100 ASP A O 1
ATOM 829 N N . GLN A 1 101 ? 19.578 3.227 -15.07 1 98.25 101 GLN A N 1
ATOM 830 C CA . GLN A 1 101 ? 19.984 2.209 -16.031 1 98.25 101 GLN A CA 1
ATOM 831 C C . GLN A 1 101 ? 18.812 1.75 -16.891 1 98.25 101 GLN A C 1
ATOM 833 O O . GLN A 1 101 ? 18.969 1.533 -18.094 1 98.25 101 GLN A O 1
ATOM 838 N N . LEU A 1 102 ? 17.672 1.592 -16.25 1 98.12 102 LEU A N 1
ATOM 839 C CA . LEU A 1 102 ? 16.453 1.167 -16.938 1 98.12 102 LEU A CA 1
ATOM 840 C C . LEU A 1 102 ? 16.078 2.162 -18.031 1 98.12 102 LEU A C 1
ATOM 842 O O . LEU A 1 102 ? 15.797 1.767 -19.172 1 98.12 102 LEU A O 1
ATOM 846 N N . GLU A 1 103 ? 16.156 3.391 -17.734 1 96.12 103 GLU A N 1
ATOM 847 C CA . GLU A 1 103 ? 15.656 4.426 -18.625 1 96.12 103 GLU A CA 1
ATOM 848 C C . GLU A 1 103 ? 16.656 4.719 -19.75 1 96.12 103 GLU A C 1
ATOM 850 O O . GLU A 1 103 ? 16.344 5.461 -20.672 1 96.12 103 GLU A O 1
ATOM 855 N N . LYS A 1 104 ? 17.812 4.176 -19.656 1 96.5 104 LYS A N 1
ATOM 856 C CA . LYS A 1 104 ? 18.766 4.258 -20.766 1 96.5 104 LYS A CA 1
ATOM 857 C C . LYS A 1 104 ? 18.391 3.305 -21.891 1 96.5 104 LYS A C 1
ATOM 859 O O . LYS A 1 104 ? 18.906 3.42 -23.016 1 96.5 104 LYS A O 1
ATOM 864 N N . LYS A 1 105 ? 17.531 2.418 -21.531 1 95.88 105 LYS A N 1
ATOM 865 C CA . LYS A 1 105 ? 17.062 1.487 -22.562 1 95.88 105 LYS A CA 1
ATOM 866 C C . LYS A 1 105 ? 16 2.133 -23.453 1 95.88 105 LYS A C 1
ATOM 868 O O . LYS A 1 105 ? 15.367 3.109 -23.047 1 95.88 105 LYS A O 1
ATOM 873 N N . LYS A 1 106 ? 15.883 1.698 -24.672 1 94.62 106 LYS A N 1
ATOM 874 C CA . LYS A 1 106 ? 14.828 2.186 -25.547 1 94.62 106 LYS A CA 1
ATOM 875 C C . LYS A 1 106 ? 13.477 1.579 -25.172 1 94.62 106 LYS A C 1
ATOM 877 O O . LYS A 1 106 ? 12.984 0.681 -25.859 1 94.62 106 LYS A O 1
ATOM 882 N N . LEU A 1 107 ? 12.844 2.141 -24.188 1 97.19 107 LEU A N 1
ATOM 883 C CA . LEU A 1 107 ? 11.625 1.57 -23.625 1 97.19 107 LEU A CA 1
ATOM 884 C C . LEU A 1 107 ? 10.391 2.141 -24.312 1 97.19 107 LEU A C 1
ATOM 886 O O . LEU A 1 107 ? 10.281 3.355 -24.5 1 97.19 107 LEU A O 1
ATOM 890 N N . ILE A 1 108 ? 9.547 1.298 -24.688 1 96.5 108 ILE A N 1
ATOM 891 C CA . ILE A 1 108 ? 8.211 1.676 -25.125 1 96.5 108 ILE A CA 1
ATOM 892 C C . ILE A 1 108 ? 7.273 1.745 -23.922 1 96.5 108 ILE A C 1
ATOM 894 O O . ILE A 1 108 ? 6.484 2.684 -23.797 1 96.5 108 ILE A O 1
ATOM 898 N N . SER A 1 109 ? 7.371 0.748 -23.047 1 97.06 109 SER A N 1
ATOM 899 C CA . SER A 1 109 ? 6.578 0.69 -21.828 1 97.06 109 SER A CA 1
ATOM 900 C C . SER A 1 109 ? 7.25 -0.176 -20.781 1 97.06 109 SER A C 1
ATOM 902 O O . SER A 1 109 ? 8.086 -1.024 -21.094 1 97.06 109 SER A O 1
ATOM 904 N N . TYR A 1 110 ? 6.977 0.147 -19.656 1 98.06 110 TYR A N 1
ATOM 905 C CA . TYR A 1 110 ? 7.398 -0.624 -18.484 1 98.06 110 TYR A CA 1
ATOM 906 C C . TYR A 1 110 ? 6.203 -1.013 -17.625 1 98.06 110 TYR A C 1
ATOM 908 O O . TYR A 1 110 ? 5.375 -0.165 -17.297 1 98.06 110 TYR A O 1
ATOM 916 N N . ASN A 1 111 ? 6.082 -2.314 -17.25 1 98.19 111 ASN A N 1
ATOM 917 C CA . ASN A 1 111 ? 4.996 -2.791 -16.391 1 98.19 111 ASN A CA 1
ATOM 918 C C . ASN A 1 111 ? 5.398 -4.051 -15.625 1 98.19 111 ASN A C 1
ATOM 920 O O . ASN A 1 111 ? 5.555 -5.117 -16.219 1 98.19 111 ASN A O 1
ATOM 924 N N . GLN A 1 112 ? 5.602 -3.883 -14.32 1 98.31 112 GLN A N 1
ATOM 925 C CA . GLN A 1 112 ? 5.945 -5.051 -13.508 1 98.31 112 GLN A CA 1
ATOM 926 C C . GLN A 1 112 ? 5.266 -4.992 -12.141 1 98.31 112 GLN A C 1
ATOM 928 O O . GLN A 1 112 ? 5.051 -3.906 -11.602 1 98.31 112 GLN A O 1
ATOM 933 N N . ASN A 1 113 ? 4.93 -6.16 -11.625 1 97.88 113 ASN A N 1
ATOM 934 C CA . ASN A 1 113 ? 4.547 -6.34 -10.227 1 97.88 113 ASN A CA 1
ATOM 935 C C . ASN A 1 113 ? 5.758 -6.602 -9.336 1 97.88 113 ASN A C 1
ATOM 937 O O . ASN A 1 113 ? 6.598 -7.449 -9.656 1 97.88 113 ASN A O 1
ATOM 941 N N . PHE A 1 114 ? 5.828 -5.902 -8.266 1 98.31 114 PHE A N 1
ATOM 942 C CA . PHE A 1 114 ? 6.984 -6.035 -7.391 1 98.31 114 PHE A CA 1
ATOM 943 C C . PHE A 1 114 ? 6.668 -6.949 -6.211 1 98.31 114 PHE A C 1
ATOM 945 O O . PHE A 1 114 ? 5.512 -7.051 -5.793 1 98.31 114 PHE A O 1
ATOM 952 N N . ASP A 1 115 ? 7.715 -7.602 -5.754 1 97.25 115 ASP A N 1
ATOM 953 C CA . ASP A 1 115 ? 7.578 -8.367 -4.52 1 97.25 115 ASP A CA 1
ATOM 954 C C . ASP A 1 115 ? 7.102 -7.477 -3.373 1 97.25 115 ASP A C 1
ATOM 956 O O . ASP A 1 115 ? 7.496 -6.312 -3.279 1 97.25 115 ASP A O 1
ATOM 960 N N . TYR A 1 116 ? 6.309 -8.07 -2.434 1 96.56 116 TYR A N 1
ATOM 961 C CA . TYR A 1 116 ? 5.699 -7.258 -1.389 1 96.56 116 TYR A CA 1
ATOM 962 C C . TYR A 1 116 ? 6.734 -6.82 -0.36 1 96.56 116 TYR A C 1
ATOM 964 O O . TYR A 1 116 ? 6.449 -5.984 0.502 1 96.56 116 TYR A O 1
ATOM 972 N N . SER A 1 117 ? 7.977 -7.285 -0.444 1 95.56 117 SER A N 1
ATOM 973 C CA . SER A 1 117 ? 9.047 -6.75 0.387 1 95.56 117 SER A CA 1
ATOM 974 C C . SER A 1 117 ? 9.445 -5.344 -0.051 1 95.56 117 SER A C 1
ATOM 976 O O . SER A 1 117 ? 10.047 -4.594 0.72 1 95.56 117 SER A O 1
ATOM 978 N N . PHE A 1 118 ? 9.227 -5.02 -1.287 1 97.69 118 PHE A N 1
ATOM 979 C CA . PHE A 1 118 ? 9.469 -3.682 -1.816 1 97.69 118 PHE A CA 1
ATOM 980 C C . PHE A 1 118 ? 8.352 -2.73 -1.403 1 97.69 118 PHE A C 1
ATOM 982 O O . PHE A 1 118 ? 7.211 -2.869 -1.855 1 97.69 118 PHE A O 1
ATOM 989 N N . GLN A 1 119 ? 8.727 -1.704 -0.639 1 96.69 119 GLN A N 1
ATOM 990 C CA . GLN A 1 119 ? 7.672 -0.889 -0.044 1 96.69 119 GLN A CA 1
ATOM 991 C C . GLN A 1 119 ? 7.84 0.582 -0.413 1 96.69 119 GLN A C 1
ATOM 993 O O . GLN A 1 119 ? 6.914 1.381 -0.236 1 96.69 119 GLN A O 1
ATOM 998 N N . ASN A 1 120 ? 8.953 0.99 -0.908 1 97.31 120 ASN A N 1
ATOM 999 C CA . ASN A 1 120 ? 9.242 2.391 -1.2 1 97.31 120 ASN A CA 1
ATOM 1000 C C . ASN A 1 120 ? 9.297 2.648 -2.703 1 97.31 120 ASN A C 1
ATOM 1002 O O . ASN A 1 120 ? 10.344 2.477 -3.328 1 97.31 120 ASN A O 1
ATOM 1006 N N . TRP A 1 121 ? 8.188 3.131 -3.26 1 98.19 121 TRP A N 1
ATOM 1007 C CA . TRP A 1 121 ? 8.188 3.336 -4.703 1 98.19 121 TRP A CA 1
ATOM 1008 C C . TRP A 1 121 ? 8.43 4.801 -5.047 1 98.19 121 TRP A C 1
ATOM 1010 O O . TRP A 1 121 ? 8.281 5.207 -6.199 1 98.19 121 TRP A O 1
ATOM 1020 N N . LEU A 1 122 ? 8.797 5.66 -4.086 1 97.62 122 LEU A N 1
ATOM 1021 C CA . LEU A 1 122 ? 8.93 7.102 -4.254 1 97.62 122 LEU A CA 1
ATOM 1022 C C . LEU A 1 122 ? 9.914 7.43 -5.375 1 97.62 122 LEU A C 1
ATOM 1024 O O . LEU A 1 122 ? 9.648 8.305 -6.203 1 97.62 122 LEU A O 1
ATOM 1028 N N . PRO A 1 123 ? 11.086 6.738 -5.391 1 98.19 123 PRO A N 1
ATOM 1029 C CA . PRO A 1 123 ? 11.984 7.07 -6.504 1 98.19 123 PRO A CA 1
ATOM 1030 C C . PRO A 1 123 ? 11.328 6.871 -7.867 1 98.19 123 PRO A C 1
ATOM 1032 O O . PRO A 1 123 ? 11.594 7.633 -8.805 1 98.19 123 PRO A O 1
ATOM 1035 N N . PHE A 1 124 ? 10.5 5.828 -8.008 1 98.56 124 PHE A N 1
ATOM 1036 C CA . PHE A 1 124 ? 9.758 5.641 -9.25 1 98.56 124 PHE A CA 1
ATOM 1037 C C . PHE A 1 124 ? 8.789 6.797 -9.484 1 98.56 124 PHE A C 1
ATOM 1039 O O . PHE A 1 124 ? 8.672 7.297 -10.602 1 98.56 124 PHE A O 1
ATOM 1046 N N . TYR A 1 125 ? 8.117 7.148 -8.422 1 97.75 125 TYR A N 1
ATOM 1047 C CA . TYR A 1 125 ? 7.188 8.273 -8.508 1 97.75 125 TYR A CA 1
ATOM 1048 C C . TYR A 1 125 ? 7.891 9.516 -9.031 1 97.75 125 TYR A C 1
ATOM 1050 O O . TYR A 1 125 ? 7.387 10.188 -9.938 1 97.75 125 TYR A O 1
ATOM 1058 N N . TRP A 1 126 ? 9.031 9.812 -8.469 1 96.5 126 TRP A N 1
ATOM 1059 C CA . TRP A 1 126 ? 9.789 11.016 -8.812 1 96.5 126 TRP A CA 1
ATOM 1060 C C . TRP A 1 126 ? 10.289 10.953 -10.25 1 96.5 126 TRP A C 1
ATOM 1062 O O . TRP A 1 126 ? 10.68 11.977 -10.82 1 96.5 126 TRP A O 1
ATOM 1072 N N . HIS A 1 127 ? 10.273 9.805 -10.828 1 96.88 127 HIS A N 1
ATOM 1073 C CA . HIS A 1 127 ? 10.695 9.633 -12.219 1 96.88 127 HIS A CA 1
ATOM 1074 C C . HIS A 1 127 ? 9.492 9.438 -13.141 1 96.88 127 HIS A C 1
ATOM 1076 O O . HIS A 1 127 ? 9.648 8.953 -14.266 1 96.88 127 HIS A O 1
ATOM 1082 N N . GLY A 1 128 ? 8.336 9.664 -12.648 1 96.44 128 GLY A N 1
ATOM 1083 C CA . GLY A 1 128 ? 7.156 9.75 -13.508 1 96.44 128 GLY A CA 1
ATOM 1084 C C . GLY A 1 128 ? 6.465 8.414 -13.695 1 96.44 128 GLY A C 1
ATOM 1085 O O . GLY A 1 128 ? 5.645 8.25 -14.602 1 96.44 128 GLY A O 1
ATOM 1086 N N . PHE A 1 129 ? 6.793 7.41 -12.93 1 97.81 129 PHE A N 1
ATOM 1087 C CA . PHE A 1 129 ? 6.098 6.133 -12.992 1 97.81 129 PHE A CA 1
ATOM 1088 C C . PHE A 1 129 ? 4.75 6.211 -12.289 1 97.81 129 PHE A C 1
ATOM 1090 O O . PHE A 1 129 ? 4.516 7.113 -11.484 1 97.81 129 PHE A O 1
ATOM 1097 N N . LYS A 1 130 ? 3.877 5.277 -12.648 1 97.12 130 LYS A N 1
ATOM 1098 C CA . LYS A 1 130 ? 2.592 5.086 -11.984 1 97.12 130 LYS A CA 1
ATOM 1099 C C . LYS A 1 130 ? 2.602 3.826 -11.117 1 97.12 130 LYS A C 1
ATOM 1101 O O . LYS A 1 130 ? 3.396 2.912 -11.352 1 97.12 130 LYS A O 1
ATOM 1106 N N . GLN A 1 131 ? 1.781 3.861 -10.164 1 97.38 131 GLN A N 1
ATOM 1107 C CA . GLN A 1 131 ? 1.693 2.736 -9.242 1 97.38 131 GLN A CA 1
ATOM 1108 C C . GLN A 1 131 ? 0.245 2.459 -8.844 1 97.38 131 GLN A C 1
ATOM 1110 O O . GLN A 1 131 ? -0.552 3.389 -8.703 1 97.38 131 GLN A O 1
ATOM 1115 N N . TYR A 1 132 ? -0.149 1.254 -8.727 1 95.56 132 TYR A N 1
ATOM 1116 C CA . TYR A 1 132 ? -1.346 0.903 -7.969 1 95.56 132 TYR A CA 1
ATOM 1117 C C . TYR A 1 132 ? -1.115 -0.352 -7.137 1 95.56 132 TYR A C 1
ATOM 1119 O O . TYR A 1 132 ? -0.254 -1.172 -7.465 1 95.56 132 TYR A O 1
ATOM 1127 N N . THR A 1 133 ? -1.883 -0.498 -6.074 1 97.88 133 THR A N 1
ATOM 1128 C CA . THR A 1 133 ? -1.698 -1.558 -5.09 1 97.88 133 THR A CA 1
ATOM 1129 C C . THR A 1 133 ? -2.541 -2.779 -5.445 1 97.88 133 THR A C 1
ATOM 1131 O O . THR A 1 133 ? -3.73 -2.654 -5.742 1 97.88 133 THR A O 1
ATOM 1134 N N . ARG A 1 134 ? -1.899 -3.893 -5.465 1 97.25 134 ARG A N 1
ATOM 1135 C CA . ARG A 1 134 ? -2.553 -5.191 -5.598 1 97.25 134 ARG A CA 1
ATOM 1136 C C . ARG A 1 134 ? -2.457 -5.988 -4.301 1 97.25 134 ARG A C 1
ATOM 1138 O O . ARG A 1 134 ? -1.795 -5.559 -3.352 1 97.25 134 ARG A O 1
ATOM 1145 N N . TYR A 1 135 ? -3.215 -7.152 -4.309 1 97.25 135 TYR A N 1
ATOM 1146 C CA . TYR A 1 135 ? -3.205 -7.957 -3.092 1 97.25 135 TYR A CA 1
ATOM 1147 C C . TYR A 1 135 ? -2.891 -9.414 -3.404 1 97.25 135 TYR A C 1
ATOM 1149 O O . TYR A 1 135 ? -3.312 -9.938 -4.438 1 97.25 135 TYR A O 1
ATOM 1157 N N . THR A 1 136 ? -2.137 -9.984 -2.576 1 97 136 THR A N 1
ATOM 1158 C CA . THR A 1 136 ? -2.045 -11.438 -2.48 1 97 136 THR A CA 1
ATOM 1159 C C . THR A 1 136 ? -2.508 -11.922 -1.108 1 97 136 THR A C 1
ATOM 1161 O O . THR A 1 136 ? -2.785 -11.109 -0.222 1 97 136 THR A O 1
ATOM 1164 N N . TYR A 1 137 ? -2.707 -13.188 -0.964 1 96.88 137 TYR A N 1
ATOM 1165 C CA . TYR A 1 137 ? -3.217 -13.797 0.262 1 96.88 137 TYR A CA 1
ATOM 1166 C C . TYR A 1 137 ? -2.27 -14.875 0.771 1 96.88 137 TYR A C 1
ATOM 1168 O O . TYR A 1 137 ? -1.986 -15.844 0.062 1 96.88 137 TYR A O 1
ATOM 1176 N N . VAL A 1 138 ? -1.84 -14.695 2.047 1 97.94 138 VAL A N 1
ATOM 1177 C CA . VAL A 1 138 ? -0.714 -15.508 2.492 1 97.94 138 VAL A CA 1
ATOM 1178 C C . VAL A 1 138 ? -1.007 -16.078 3.877 1 97.94 138 VAL A C 1
ATOM 1180 O O . VAL A 1 138 ? -1.493 -15.367 4.758 1 97.94 138 VAL A O 1
ATOM 1183 N N . ILE A 1 139 ? -0.837 -17.359 3.994 1 97.88 139 ILE A N 1
ATOM 1184 C CA . ILE A 1 139 ? -0.623 -17.906 5.328 1 97.88 139 ILE A CA 1
ATOM 1185 C C . ILE A 1 139 ? 0.828 -17.688 5.75 1 97.88 139 ILE A C 1
ATOM 1187 O O . ILE A 1 139 ? 1.74 -18.328 5.215 1 97.88 139 ILE A O 1
ATOM 1191 N N . ASP A 1 140 ? 1.075 -16.891 6.723 1 95.44 140 ASP A N 1
ATOM 1192 C CA . ASP A 1 140 ? 2.391 -16.312 6.996 1 95.44 140 ASP A CA 1
ATOM 1193 C C . ASP A 1 140 ? 3.229 -17.25 7.867 1 95.44 140 ASP A C 1
ATOM 1195 O O . ASP A 1 140 ? 4.441 -17.062 7.992 1 95.44 140 ASP A O 1
ATOM 1199 N N . ASN A 1 141 ? 2.625 -18.141 8.484 1 94.94 141 ASN A N 1
ATOM 1200 C CA . ASN A 1 141 ? 3.33 -19.062 9.375 1 94.94 141 ASN A CA 1
ATOM 1201 C C . ASN A 1 141 ? 2.752 -20.469 9.305 1 94.94 141 ASN A C 1
ATOM 1203 O O . ASN A 1 141 ? 1.604 -20.703 9.695 1 94.94 141 ASN A O 1
ATOM 1207 N N . LEU A 1 142 ? 3.615 -21.453 8.938 1 96.38 142 LEU A N 1
ATOM 1208 C CA . LEU A 1 142 ? 3.139 -22.812 8.742 1 96.38 142 LEU A CA 1
ATOM 1209 C C . LEU A 1 142 ? 3.623 -23.719 9.867 1 96.38 142 LEU A C 1
ATOM 1211 O O . LEU A 1 142 ? 3.463 -24.938 9.797 1 96.38 142 LEU A O 1
ATOM 1215 N N . THR A 1 143 ? 4.207 -23.156 10.898 1 94.88 143 THR A N 1
ATOM 1216 C CA . THR A 1 143 ? 4.805 -23.953 11.969 1 94.88 143 THR A CA 1
ATOM 1217 C C . THR A 1 143 ? 3.723 -24.625 12.812 1 94.88 143 THR A C 1
ATOM 1219 O O . THR A 1 143 ? 3.959 -25.672 13.414 1 94.88 143 THR A O 1
ATOM 1222 N N . ASN A 1 144 ? 2.586 -24.031 12.93 1 96.75 144 ASN A N 1
ATOM 1223 C CA . ASN A 1 144 ? 1.463 -24.594 13.68 1 96.75 144 ASN A CA 1
ATOM 1224 C C . ASN A 1 144 ? 0.272 -24.875 12.766 1 96.75 144 ASN A C 1
ATOM 1226 O O . ASN A 1 144 ? -0.618 -24.031 12.617 1 96.75 144 ASN A O 1
ATOM 1230 N N . LEU A 1 145 ? 0.22 -26.062 12.273 1 96.94 145 LEU A N 1
ATOM 1231 C CA . LEU A 1 145 ? -0.789 -26.438 11.289 1 96.94 145 LEU A CA 1
ATOM 1232 C C . LEU A 1 145 ? -2.176 -26.484 11.922 1 96.94 145 LEU A C 1
ATOM 1234 O O . LEU A 1 145 ? -3.174 -26.188 11.258 1 96.94 145 LEU A O 1
ATOM 1238 N N . GLU A 1 146 ? -2.24 -26.844 13.141 1 97.31 146 GLU A N 1
ATOM 1239 C CA . GLU A 1 146 ? -3.529 -26.844 13.82 1 97.31 146 GLU A CA 1
ATOM 1240 C C . GLU A 1 146 ? -4.125 -25.438 13.867 1 97.31 146 GLU A C 1
ATOM 1242 O O . GLU A 1 146 ? -5.309 -25.25 13.586 1 97.31 146 GLU A O 1
ATOM 1247 N N . LYS A 1 147 ? -3.256 -24.547 14.258 1 96.25 147 LYS A N 1
ATOM 1248 C CA . LYS A 1 147 ? -3.699 -23.141 14.281 1 96.25 147 LYS A CA 1
ATOM 1249 C C . LYS A 1 147 ? -4.098 -22.672 12.883 1 96.25 147 LYS A C 1
ATOM 1251 O O . LYS A 1 147 ? -5.109 -21.984 12.719 1 96.25 147 LYS A O 1
ATOM 1256 N N . ALA A 1 148 ? -3.309 -23.031 11.906 1 96.94 148 ALA A N 1
ATOM 1257 C CA . ALA A 1 148 ? -3.623 -22.672 10.523 1 96.94 148 ALA A CA 1
ATOM 1258 C C . ALA A 1 148 ? -4.984 -23.219 10.109 1 96.94 148 ALA A C 1
ATOM 1260 O O . ALA A 1 148 ? -5.781 -22.516 9.484 1 96.94 148 ALA A O 1
ATOM 1261 N N . PHE A 1 149 ? -5.219 -24.422 10.469 1 97.44 149 PHE A N 1
ATOM 1262 C CA . PHE A 1 149 ? -6.488 -25.047 10.102 1 97.44 149 PHE A CA 1
ATOM 1263 C C . PHE A 1 149 ? -7.648 -24.344 10.805 1 97.44 149 PHE A C 1
ATOM 1265 O O . PHE A 1 149 ? -8.695 -24.109 10.195 1 97.44 149 PHE A O 1
ATOM 1272 N N . MET A 1 150 ? -7.473 -23.969 12.047 1 96.31 150 MET A N 1
ATOM 1273 C CA . MET A 1 150 ? -8.523 -23.328 12.836 1 96.31 150 MET A CA 1
ATOM 1274 C C . MET A 1 150 ? -8.82 -21.922 12.312 1 96.31 150 MET A C 1
ATOM 1276 O O . MET A 1 150 ? -9.906 -21.391 12.539 1 96.31 150 MET A O 1
ATOM 1280 N N . ASN A 1 151 ? -7.879 -21.359 11.656 1 96 151 ASN A N 1
ATOM 1281 C CA . ASN A 1 151 ? -8.07 -20.016 11.102 1 96 151 ASN A CA 1
ATOM 1282 C C . ASN A 1 151 ? -8.883 -20.062 9.812 1 96 151 ASN A C 1
ATOM 1284 O O . ASN A 1 151 ? -9.375 -19.031 9.344 1 96 151 ASN A O 1
ATOM 1288 N N . ILE A 1 152 ? -8.984 -21.25 9.188 1 97.19 152 ILE A N 1
ATOM 1289 C CA . ILE A 1 152 ? -9.852 -21.422 8.023 1 97.19 152 ILE A CA 1
ATOM 1290 C C . ILE A 1 152 ? -11.312 -21.234 8.43 1 97.19 152 ILE A C 1
ATOM 1292 O O . ILE A 1 152 ? -11.719 -21.656 9.516 1 97.19 152 ILE A O 1
ATOM 1296 N N . ASP A 1 153 ? -12.008 -20.578 7.578 1 96.25 153 ASP A N 1
ATOM 1297 C CA . ASP A 1 153 ? -13.406 -20.359 7.941 1 96.25 153 ASP A CA 1
ATOM 1298 C C . ASP A 1 153 ? -14.172 -21.672 8.023 1 96.25 153 ASP A C 1
ATOM 1300 O O . ASP A 1 153 ? -13.781 -22.672 7.406 1 96.25 153 ASP A O 1
ATOM 1304 N N . SER A 1 154 ? -15.297 -21.688 8.727 1 96.31 154 SER A N 1
ATOM 1305 C CA . SER A 1 154 ? -16.047 -22.891 9.031 1 96.31 154 SER A CA 1
ATOM 1306 C C . SER A 1 154 ? -16.562 -23.562 7.758 1 96.31 154 SER A C 1
ATOM 1308 O O . SER A 1 154 ? -16.516 -24.781 7.629 1 96.31 154 SER A O 1
ATOM 1310 N N . LYS A 1 155 ? -17.047 -22.812 6.887 1 96.75 155 LYS A N 1
ATOM 1311 C CA . LYS A 1 155 ? -17.578 -23.359 5.641 1 96.75 155 LYS A CA 1
ATOM 1312 C C . LYS A 1 155 ? -16.5 -24.094 4.859 1 96.75 155 LYS A C 1
ATOM 1314 O O . LYS A 1 155 ? -16.719 -25.203 4.383 1 96.75 155 LYS A O 1
ATOM 1319 N N . THR A 1 156 ? -15.359 -23.547 4.77 1 97.56 156 THR A N 1
ATOM 1320 C CA . THR A 1 156 ? -14.25 -24.141 4.031 1 97.56 156 THR A CA 1
ATOM 1321 C C . THR A 1 156 ? -13.734 -25.391 4.746 1 97.56 156 THR A C 1
ATOM 1323 O O . THR A 1 156 ? -13.398 -26.375 4.105 1 97.56 156 THR A O 1
ATOM 1326 N N . ARG A 1 157 ? -13.656 -25.344 6.051 1 98.19 157 ARG A N 1
ATOM 1327 C CA . ARG A 1 157 ? -13.281 -26.547 6.785 1 98.19 157 ARG A CA 1
ATOM 1328 C C . ARG A 1 157 ? -14.25 -27.688 6.492 1 98.19 157 ARG A C 1
ATOM 1330 O O . ARG A 1 157 ? -13.836 -28.844 6.309 1 98.19 157 ARG A O 1
ATOM 1337 N N . ASN A 1 158 ? -15.508 -27.312 6.445 1 98.31 158 ASN A N 1
ATOM 1338 C CA . ASN A 1 158 ? -16.516 -28.328 6.141 1 98.31 158 ASN A CA 1
ATOM 1339 C C . ASN A 1 158 ? -16.359 -28.875 4.727 1 98.31 158 ASN A C 1
ATOM 1341 O O . ASN A 1 158 ? -16.562 -30.062 4.492 1 98.31 158 ASN A O 1
ATOM 1345 N N . GLN A 1 159 ? -16 -28.047 3.842 1 98.38 159 GLN A N 1
ATOM 1346 C CA . GLN A 1 159 ? -15.734 -28.484 2.477 1 98.38 159 GLN A CA 1
ATOM 1347 C C . GLN A 1 159 ? -14.578 -29.469 2.434 1 98.38 159 GLN A C 1
ATOM 1349 O O . GLN A 1 159 ? -14.641 -30.484 1.721 1 98.38 159 GLN A O 1
ATOM 1354 N N . ILE A 1 160 ? -13.562 -29.188 3.152 1 98.69 160 ILE A N 1
ATOM 1355 C CA . ILE A 1 160 ? -12.391 -30.047 3.213 1 98.69 160 ILE A CA 1
ATOM 1356 C C . ILE A 1 160 ? -12.789 -31.422 3.766 1 98.69 160 ILE A C 1
ATOM 1358 O O . ILE A 1 160 ? -12.461 -32.469 3.184 1 98.69 160 ILE A O 1
ATOM 1362 N N . ARG A 1 161 ? -13.539 -31.422 4.793 1 98.38 161 ARG A N 1
ATOM 1363 C CA . ARG A 1 161 ? -13.977 -32.656 5.418 1 98.38 161 ARG A CA 1
ATOM 1364 C C . ARG A 1 161 ? -14.891 -33.469 4.484 1 98.38 161 ARG A C 1
ATOM 1366 O O . ARG A 1 161 ? -14.797 -34.688 4.41 1 98.38 161 ARG A O 1
ATOM 1373 N N . LYS A 1 162 ? -15.766 -32.719 3.869 1 98.44 162 LYS A N 1
ATOM 1374 C CA . LYS A 1 162 ? -16.641 -33.375 2.893 1 98.44 162 LYS A CA 1
ATOM 1375 C C . LYS A 1 162 ? -15.828 -34.062 1.79 1 98.44 162 LYS A C 1
ATOM 1377 O O . LYS A 1 162 ? -16.094 -35.188 1.44 1 98.44 162 LYS A O 1
ATOM 1382 N N . ALA A 1 163 ? -14.898 -33.375 1.218 1 98.69 163 ALA A N 1
ATOM 1383 C CA . ALA A 1 163 ? -14.07 -33.875 0.133 1 98.69 163 ALA A CA 1
ATOM 1384 C C . ALA A 1 163 ? -13.305 -35.125 0.572 1 98.69 163 ALA A C 1
ATOM 1386 O O . ALA A 1 163 ? -13.125 -36.062 -0.211 1 98.69 163 ALA A O 1
ATOM 1387 N N . GLU A 1 164 ? -12.891 -35.156 1.788 1 98.31 164 GLU A N 1
ATOM 1388 C CA . GLU A 1 164 ? -12.133 -36.281 2.334 1 98.31 164 GLU A CA 1
ATOM 1389 C C . GLU A 1 164 ? -12.922 -37.562 2.25 1 98.31 164 GLU A C 1
ATOM 1391 O O . GLU A 1 164 ? -12.336 -38.656 2.16 1 98.31 164 GLU A O 1
ATOM 1396 N N . LYS A 1 165 ? -14.195 -37.438 2.219 1 98 165 LYS A N 1
ATOM 1397 C CA . LYS A 1 165 ? -15.055 -38.625 2.201 1 98 165 LYS A CA 1
ATOM 1398 C C . LYS A 1 165 ? -15.32 -39.094 0.773 1 98 165 LYS A C 1
ATOM 1400 O O . LYS A 1 165 ? -15.781 -40.219 0.557 1 98 165 LYS A O 1
ATOM 1405 N N . ILE A 1 166 ? -15.062 -38.25 -0.135 1 98.19 166 ILE A N 1
ATOM 1406 C CA . ILE A 1 166 ? -15.5 -38.5 -1.504 1 98.19 166 ILE A CA 1
ATOM 1407 C C . ILE A 1 166 ? -14.297 -38.875 -2.367 1 98.19 166 ILE A C 1
ATOM 1409 O O . ILE A 1 166 ? -14.406 -39.719 -3.252 1 98.19 166 ILE A O 1
ATOM 1413 N N . VAL A 1 167 ? -13.18 -38.188 -2.125 1 98.69 167 VAL A N 1
ATOM 1414 C CA . VAL A 1 167 ? -12.031 -38.375 -3.018 1 98.69 167 VAL A CA 1
ATOM 1415 C C . VAL A 1 167 ? -10.789 -38.719 -2.209 1 98.69 167 VAL A C 1
ATOM 1417 O O . VAL A 1 167 ? -10.773 -38.594 -0.984 1 98.69 167 VAL A O 1
ATOM 1420 N N . ARG A 1 168 ? -9.766 -39.25 -2.896 1 98.56 168 ARG A N 1
ATOM 1421 C CA . ARG A 1 168 ? -8.438 -39.5 -2.354 1 98.56 168 ARG A CA 1
ATOM 1422 C C . ARG A 1 168 ? -7.398 -38.625 -3.047 1 98.56 168 ARG A C 1
ATOM 1424 O O . ARG A 1 168 ? -7.449 -38.438 -4.262 1 98.56 168 ARG A O 1
ATOM 1431 N N . VAL A 1 169 ? -6.461 -38.125 -2.232 1 98.75 169 VAL A N 1
ATOM 1432 C CA . VAL A 1 169 ? -5.418 -37.25 -2.75 1 98.75 169 VAL A CA 1
ATOM 1433 C C . VAL A 1 169 ? -4.238 -38.062 -3.242 1 98.75 169 VAL A C 1
ATOM 1435 O O . VAL A 1 169 ? -3.785 -39 -2.551 1 98.75 169 VAL A O 1
ATOM 1438 N N . LYS A 1 170 ? -3.762 -37.75 -4.41 1 98.56 170 LYS A N 1
ATOM 1439 C CA . LYS A 1 170 ? -2.59 -38.406 -5.012 1 98.56 170 LYS A CA 1
ATOM 1440 C C . LYS A 1 170 ? -1.641 -37.344 -5.59 1 98.56 170 LYS A C 1
ATOM 1442 O O . LYS A 1 170 ? -1.964 -36.156 -5.625 1 98.56 170 LYS A O 1
ATOM 1447 N N . ASP A 1 171 ? -0.44 -37.75 -6.035 1 98 171 ASP A N 1
ATOM 1448 C CA . ASP A 1 171 ? 0.539 -36.75 -6.469 1 98 171 ASP A CA 1
ATOM 1449 C C . ASP A 1 171 ? 1.358 -37.25 -7.648 1 98 171 ASP A C 1
ATOM 1451 O O . ASP A 1 171 ? 2.492 -36.812 -7.859 1 98 171 ASP A O 1
ATOM 1455 N N . ASP A 1 172 ? 0.87 -38.219 -8.414 1 97.06 172 ASP A N 1
ATOM 1456 C CA . ASP A 1 172 ? 1.605 -38.812 -9.516 1 97.06 172 ASP A CA 1
ATOM 1457 C C . ASP A 1 172 ? 0.984 -38.438 -10.859 1 97.06 172 ASP A C 1
ATOM 1459 O O . ASP A 1 172 ? 1.098 -39.188 -11.836 1 97.06 172 ASP A O 1
ATOM 1463 N N . LEU A 1 173 ? 0.317 -37.375 -10.953 1 97.75 173 LEU A N 1
ATOM 1464 C CA . LEU A 1 173 ? -0.313 -36.906 -12.18 1 97.75 173 LEU A CA 1
ATOM 1465 C C . LEU A 1 173 ? 0.725 -36.344 -13.133 1 97.75 173 LEU A C 1
ATOM 1467 O O . LEU A 1 173 ? 1.619 -35.594 -12.719 1 97.75 173 LEU A O 1
ATOM 1471 N N . SER A 1 174 ? 0.627 -36.688 -14.43 1 98 174 SER A N 1
ATOM 1472 C CA . SER A 1 174 ? 1.531 -36.094 -15.422 1 98 174 SER A CA 1
ATOM 1473 C C . SER A 1 174 ? 1.17 -34.656 -15.711 1 98 174 SER A C 1
ATOM 1475 O O . SER A 1 174 ? 0.035 -34.219 -15.484 1 98 174 SER A O 1
ATOM 1477 N N . ILE A 1 175 ? 2.123 -33.938 -16.234 1 98.5 175 ILE A N 1
ATOM 1478 C CA . ILE A 1 175 ? 1.903 -32.531 -16.562 1 98.5 175 ILE A CA 1
ATOM 1479 C C . ILE A 1 175 ? 0.854 -32.406 -17.672 1 98.5 175 ILE A C 1
ATOM 1481 O O . ILE A 1 175 ? 0.068 -31.469 -17.688 1 98.5 175 ILE A O 1
ATOM 1485 N N . GLU A 1 176 ? 0.795 -33.406 -18.562 1 98.38 176 GLU A N 1
ATOM 1486 C CA . GLU A 1 176 ? -0.193 -33.406 -19.625 1 98.38 176 GLU A CA 1
ATOM 1487 C C . GLU A 1 176 ? -1.606 -33.594 -19.078 1 98.38 176 GLU A C 1
ATOM 1489 O O . GLU A 1 176 ? -2.531 -32.906 -19.516 1 98.38 176 GLU A O 1
ATOM 1494 N N . GLU A 1 177 ? -1.719 -34.469 -18.156 1 98 177 GLU A N 1
ATOM 1495 C CA . GLU A 1 177 ? -3.023 -34.688 -17.531 1 98 177 GLU A CA 1
ATOM 1496 C C . GLU A 1 177 ? -3.447 -33.469 -16.719 1 98 177 GLU A C 1
ATOM 1498 O O . GLU A 1 177 ? -4.621 -33.094 -16.719 1 98 177 GLU A O 1
ATOM 1503 N N . PHE A 1 178 ? -2.545 -32.938 -16.047 1 98.38 178 PHE A N 1
ATOM 1504 C CA . PHE A 1 178 ? -2.832 -31.719 -15.32 1 98.38 178 PHE A CA 1
ATOM 1505 C C . PHE A 1 178 ? -3.342 -30.625 -16.266 1 98.38 178 PHE A C 1
ATOM 1507 O O . PHE A 1 178 ? -4.336 -29.953 -15.969 1 98.38 178 PHE A O 1
ATOM 1514 N N . TYR A 1 179 ? -2.625 -30.453 -17.328 1 98.19 179 TYR A N 1
ATOM 1515 C CA . TYR A 1 179 ? -2.971 -29.438 -18.328 1 98.19 179 TYR A CA 1
ATOM 1516 C C . TYR A 1 179 ? -4.418 -29.594 -18.781 1 98.19 179 TYR A C 1
ATOM 1518 O O . TYR A 1 179 ? -5.137 -28.609 -18.922 1 98.19 179 TYR A O 1
ATOM 1526 N N . LYS A 1 180 ? -4.844 -30.797 -18.984 1 96.94 180 LYS A N 1
ATOM 1527 C CA . LYS A 1 180 ? -6.211 -31.062 -19.422 1 96.94 180 LYS A CA 1
ATOM 1528 C C . LYS A 1 180 ? -7.227 -30.594 -18.391 1 96.94 180 LYS A C 1
ATOM 1530 O O . LYS A 1 180 ? -8.219 -29.953 -18.734 1 96.94 180 LYS A O 1
ATOM 1535 N N . LEU A 1 181 ? -6.973 -30.891 -17.125 1 96.88 181 LEU A N 1
ATOM 1536 C CA . LEU A 1 181 ? -7.867 -30.438 -16.062 1 96.88 181 LEU A CA 1
ATOM 1537 C C . LEU A 1 181 ? -7.867 -28.922 -15.953 1 96.88 181 LEU A C 1
ATOM 1539 O O . LEU A 1 181 ? -8.922 -28.312 -15.758 1 96.88 181 LEU A O 1
ATOM 1543 N N . ASN A 1 182 ? -6.66 -28.391 -16 1 96.81 182 ASN A N 1
ATOM 1544 C CA . ASN A 1 182 ? -6.516 -26.938 -15.969 1 96.81 182 ASN A CA 1
ATOM 1545 C C . ASN A 1 182 ? -7.305 -26.266 -17.094 1 96.81 182 ASN A C 1
ATOM 1547 O O . ASN A 1 182 ? -8.016 -25.297 -16.859 1 96.81 182 ASN A O 1
ATOM 1551 N N . GLU A 1 183 ? -7.246 -26.781 -18.25 1 95.12 183 GLU A N 1
ATOM 1552 C CA . GLU A 1 183 ? -7.949 -26.266 -19.406 1 95.12 183 GLU A CA 1
ATOM 1553 C C . GLU A 1 183 ? -9.461 -26.297 -19.203 1 95.12 183 GLU A C 1
ATOM 1555 O O . GLU A 1 183 ? -10.172 -25.391 -19.641 1 95.12 183 GLU A O 1
ATOM 1560 N N . MET A 1 184 ? -10.008 -27.297 -18.578 1 94.62 184 MET A N 1
ATOM 1561 C CA . MET A 1 184 ? -11.438 -27.422 -18.312 1 94.62 184 MET A CA 1
ATOM 1562 C C . MET A 1 184 ? -11.945 -26.234 -17.5 1 94.62 184 MET A C 1
ATOM 1564 O O . MET A 1 184 ? -13.055 -25.75 -17.703 1 94.62 184 MET A O 1
ATOM 1568 N N . THR A 1 185 ? -11.086 -25.797 -16.578 1 91.25 185 THR A N 1
ATOM 1569 C CA . THR A 1 185 ? -11.477 -24.672 -15.734 1 91.25 185 THR A CA 1
ATOM 1570 C C . THR A 1 185 ? -11.57 -23.391 -16.562 1 91.25 185 THR A C 1
ATOM 1572 O O . THR A 1 185 ? -12.516 -22.609 -16.391 1 91.25 185 THR A O 1
ATOM 1575 N N . PHE A 1 186 ? -10.633 -23.156 -17.375 1 89 186 PHE A N 1
ATOM 1576 C CA . PHE A 1 186 ? -10.672 -21.984 -18.234 1 89 186 PHE A CA 1
ATOM 1577 C C . PHE A 1 186 ? -11.859 -22.047 -19.188 1 89 186 PHE A C 1
ATOM 1579 O O . PHE A 1 186 ? -12.547 -21.047 -19.391 1 89 186 PHE A O 1
ATOM 1586 N N . LYS A 1 187 ? -12.125 -23.172 -19.75 1 89.31 187 LYS A N 1
ATOM 1587 C CA . LYS A 1 187 ? -13.258 -23.359 -20.656 1 89.31 187 LYS A CA 1
ATOM 1588 C C . LYS A 1 187 ? -14.578 -23.094 -19.953 1 89.31 187 LYS A C 1
ATOM 1590 O O . LYS A 1 187 ? -15.461 -22.422 -20.5 1 89.31 187 LYS A O 1
ATOM 1595 N N . ARG A 1 188 ? -14.648 -23.578 -18.781 1 89.25 188 ARG A N 1
ATOM 1596 C CA . ARG A 1 188 ? -15.844 -23.359 -17.984 1 89.25 188 ARG A CA 1
ATOM 1597 C C . ARG A 1 188 ? -16.109 -21.875 -17.781 1 89.25 188 ARG A C 1
ATOM 1599 O O . ARG A 1 188 ? -17.266 -21.438 -17.766 1 89.25 188 ARG A O 1
ATOM 1606 N N . GLN A 1 189 ? -15.047 -21.109 -17.656 1 84.12 189 GLN A N 1
ATOM 1607 C CA . GLN A 1 189 ? -15.148 -19.672 -17.422 1 84.12 189 GLN A CA 1
ATOM 1608 C C . GLN A 1 189 ? -15.141 -18.891 -18.734 1 84.12 189 GLN A C 1
ATOM 1610 O O . GLN A 1 189 ? -14.977 -17.672 -18.734 1 84.12 189 GLN A O 1
ATOM 1615 N N . ASN A 1 190 ? -15.211 -19.531 -19.844 1 86.81 190 ASN A N 1
ATOM 1616 C CA . ASN A 1 190 ? -15.203 -18.953 -21.172 1 86.81 190 ASN A CA 1
ATOM 1617 C C . ASN A 1 190 ? -13.953 -18.109 -21.406 1 86.81 190 ASN A C 1
ATOM 1619 O O . ASN A 1 190 ? -14.031 -17 -21.969 1 86.81 190 ASN A O 1
ATOM 1623 N N . MET A 1 191 ? -12.883 -18.625 -20.844 1 85.75 191 MET A N 1
ATOM 1624 C CA . MET A 1 191 ? -11.594 -17.953 -21.016 1 85.75 191 MET A CA 1
ATOM 1625 C C . MET A 1 191 ? -10.609 -18.875 -21.75 1 85.75 191 MET A C 1
ATOM 1627 O O . MET A 1 191 ? -10.664 -20.094 -21.609 1 85.75 191 MET A O 1
ATOM 1631 N N . GLU A 1 192 ? -9.82 -18.188 -22.453 1 85.19 192 GLU A N 1
ATOM 1632 C CA . GLU A 1 192 ? -8.758 -18.953 -23.109 1 85.19 192 GLU A CA 1
ATOM 1633 C C . GLU A 1 192 ? -7.582 -19.172 -22.156 1 85.19 192 GLU A C 1
ATOM 1635 O O . GLU A 1 192 ? -7.207 -18.281 -21.406 1 85.19 192 GLU A O 1
ATOM 1640 N N . MET A 1 193 ? -7.125 -20.391 -22.266 1 88.31 193 MET A N 1
ATOM 1641 C CA . MET A 1 193 ? -5.914 -20.672 -21.5 1 88.31 193 MET A CA 1
ATOM 1642 C C . MET A 1 193 ? -4.766 -19.766 -21.938 1 88.31 193 MET A C 1
ATOM 1644 O O . MET A 1 193 ? -4.461 -19.672 -23.141 1 88.31 193 MET A O 1
ATOM 1648 N N . PRO A 1 194 ? -4.113 -19.141 -21 1 88.56 194 PRO A N 1
ATOM 1649 C CA . PRO A 1 194 ? -3.148 -18.094 -21.375 1 88.56 194 PRO A CA 1
ATOM 1650 C C . PRO A 1 194 ? -1.77 -18.672 -21.703 1 88.56 194 PRO A C 1
ATOM 1652 O O . PRO A 1 194 ? -0.843 -17.922 -22 1 88.56 194 PRO A O 1
ATOM 1655 N N . TYR A 1 195 ? -1.56 -19.969 -21.594 1 91.5 195 TYR A N 1
ATOM 1656 C CA . TYR A 1 195 ? -0.271 -20.578 -21.891 1 91.5 195 TYR A CA 1
ATOM 1657 C C . TYR A 1 195 ? -0.454 -21.938 -22.578 1 91.5 195 TYR A C 1
ATOM 1659 O O . TYR A 1 195 ? -1.479 -22.594 -22.391 1 91.5 195 TYR A O 1
ATOM 1667 N N . SER A 1 196 ? 0.549 -22.375 -23.359 1 95.75 196 SER A N 1
ATOM 1668 C CA . SER A 1 196 ? 0.526 -23.641 -24.094 1 95.75 196 SER A CA 1
ATOM 1669 C C . SER A 1 196 ? 1.05 -24.781 -23.234 1 95.75 196 SER A C 1
ATOM 1671 O O . SER A 1 196 ? 1.685 -24.562 -22.203 1 95.75 196 SER A O 1
ATOM 1673 N N . LEU A 1 197 ? 0.731 -25.953 -23.734 1 97.56 197 LEU A N 1
ATOM 1674 C CA . LEU A 1 197 ? 1.288 -27.125 -23.062 1 97.56 197 LEU A CA 1
ATOM 1675 C C . LEU A 1 197 ? 2.812 -27.109 -23.125 1 97.56 197 LEU A C 1
ATOM 1677 O O . LEU A 1 197 ? 3.479 -27.516 -22.172 1 97.56 197 LEU A O 1
ATOM 1681 N N . GLN A 1 198 ? 3.359 -26.703 -24.266 1 97.56 198 GLN A N 1
ATOM 1682 C CA . GLN A 1 198 ? 4.809 -26.625 -24.422 1 97.56 198 GLN A CA 1
ATOM 1683 C C . GLN A 1 198 ? 5.418 -25.688 -23.375 1 97.56 198 GLN A C 1
ATOM 1685 O O . GLN A 1 198 ? 6.441 -26.016 -22.766 1 97.56 198 GLN A O 1
ATOM 1690 N N . PHE A 1 199 ? 4.824 -24.531 -23.219 1 96.94 199 PHE A N 1
ATOM 1691 C CA . PHE A 1 199 ? 5.246 -23.594 -22.172 1 96.94 199 PHE A CA 1
ATOM 1692 C C . PHE A 1 199 ? 5.23 -24.266 -20.812 1 96.94 199 PHE A C 1
ATOM 1694 O O . PHE A 1 199 ? 6.203 -24.172 -20.062 1 96.94 199 PHE A O 1
ATOM 1701 N N . LEU A 1 200 ? 4.129 -24.922 -20.469 1 98.19 200 LEU A N 1
ATOM 1702 C CA . LEU A 1 200 ? 3.963 -25.531 -19.156 1 98.19 200 LEU A CA 1
ATOM 1703 C C . LEU A 1 200 ? 4.992 -26.641 -18.938 1 98.19 200 LEU A C 1
ATOM 1705 O O . LEU A 1 200 ? 5.512 -26.797 -17.828 1 98.19 200 LEU A O 1
ATOM 1709 N N . LYS A 1 201 ? 5.246 -27.391 -19.969 1 98.56 201 LYS A N 1
ATOM 1710 C CA . LYS A 1 201 ? 6.25 -28.453 -19.875 1 98.56 201 LYS A CA 1
ATOM 1711 C C . LYS A 1 201 ? 7.629 -27.875 -19.562 1 98.56 201 LYS A C 1
ATOM 1713 O O . LYS A 1 201 ? 8.375 -28.438 -18.766 1 98.56 201 LYS A O 1
ATOM 1718 N N . ARG A 1 202 ? 7.949 -26.812 -20.203 1 98.19 202 ARG A N 1
ATOM 1719 C CA . ARG A 1 202 ? 9.227 -26.156 -19.938 1 98.19 202 ARG A CA 1
ATOM 1720 C C . ARG A 1 202 ? 9.32 -25.688 -18.5 1 98.19 202 ARG A C 1
ATOM 1722 O O . ARG A 1 202 ? 10.328 -25.906 -17.828 1 98.19 202 ARG A O 1
ATOM 1729 N N . LEU A 1 203 ? 8.273 -25.047 -18.031 1 98.62 203 LEU A N 1
ATOM 1730 C CA . LEU A 1 203 ? 8.242 -24.578 -16.641 1 98.62 203 LEU A CA 1
ATOM 1731 C C . LEU A 1 203 ? 8.297 -25.75 -15.672 1 98.62 203 LEU A C 1
ATOM 1733 O O . LEU A 1 203 ? 9.062 -25.719 -14.703 1 98.62 203 LEU A O 1
ATOM 1737 N N . ASP A 1 204 ? 7.5 -26.781 -15.945 1 98.75 204 ASP A N 1
ATOM 1738 C CA . ASP A 1 204 ? 7.465 -27.969 -15.086 1 98.75 204 ASP A CA 1
ATOM 1739 C C . ASP A 1 204 ? 8.844 -28.625 -15 1 98.75 204 ASP A C 1
ATOM 1741 O O . ASP A 1 204 ? 9.281 -29.016 -13.922 1 98.75 204 ASP A O 1
ATOM 1745 N N . ASN A 1 205 ? 9.461 -28.75 -16.125 1 98.56 205 ASN A N 1
ATOM 1746 C CA . ASN A 1 205 ? 10.789 -29.344 -16.156 1 98.56 205 ASN A CA 1
ATOM 1747 C C . ASN A 1 205 ? 11.789 -28.547 -15.328 1 98.56 205 ASN A C 1
ATOM 1749 O O . ASN A 1 205 ? 12.586 -29.125 -14.586 1 98.56 205 ASN A O 1
ATOM 1753 N N . ALA A 1 206 ? 11.758 -27.266 -15.445 1 98.56 206 ALA A N 1
ATOM 1754 C CA . ALA A 1 206 ? 12.648 -26.406 -14.656 1 98.56 206 ALA A CA 1
ATOM 1755 C C . ALA A 1 206 ? 12.375 -26.578 -13.164 1 98.56 206 ALA A C 1
ATOM 1757 O O . ALA A 1 206 ? 13.312 -26.688 -12.375 1 98.56 206 ALA A O 1
ATOM 1758 N N . CYS A 1 207 ? 11.133 -26.578 -12.773 1 98.69 207 CYS A N 1
ATOM 1759 C CA . CYS A 1 207 ? 10.758 -26.734 -11.375 1 98.69 207 CYS A CA 1
ATOM 1760 C C . CYS A 1 207 ? 11.164 -28.109 -10.852 1 98.69 207 CYS A C 1
ATOM 1762 O O . CYS A 1 207 ? 11.609 -28.234 -9.711 1 98.69 207 CYS A O 1
ATOM 1764 N N . TYR A 1 208 ? 10.961 -29.109 -11.688 1 98.25 208 TYR A N 1
ATOM 1765 C CA . TYR A 1 208 ? 11.344 -30.453 -11.328 1 98.25 208 TYR A CA 1
ATOM 1766 C C . TYR A 1 208 ? 12.844 -30.547 -11.07 1 98.25 208 TYR A C 1
ATOM 1768 O O . TYR A 1 208 ? 13.273 -31.109 -10.055 1 98.25 208 TYR A O 1
ATOM 1776 N N . LYS A 1 209 ? 13.633 -30.016 -11.938 1 98.12 209 LYS A N 1
ATOM 1777 C CA . LYS A 1 209 ? 15.086 -30.031 -11.828 1 98.12 209 LYS A CA 1
ATOM 1778 C C . LYS A 1 209 ? 15.555 -29.328 -10.562 1 98.12 209 LYS A C 1
ATOM 1780 O O . LYS A 1 209 ? 16.594 -29.672 -9.992 1 98.12 209 LYS A O 1
ATOM 1785 N N . ASN A 1 210 ? 14.805 -28.328 -10.148 1 97.56 210 ASN A N 1
ATOM 1786 C CA . ASN A 1 210 ? 15.164 -27.562 -8.953 1 97.56 210 ASN A CA 1
ATOM 1787 C C . ASN A 1 210 ? 14.445 -28.094 -7.719 1 97.56 210 ASN A C 1
ATOM 1789 O O . ASN A 1 210 ? 14.5 -27.469 -6.652 1 97.56 210 ASN A O 1
ATOM 1793 N N . ASN A 1 211 ? 13.695 -29.219 -7.809 1 97.19 211 ASN A N 1
ATOM 1794 C CA . ASN A 1 211 ? 13 -29.906 -6.723 1 97.19 211 ASN A CA 1
ATOM 1795 C C . ASN A 1 211 ? 12.078 -28.969 -5.961 1 97.19 211 ASN A C 1
ATOM 1797 O O . ASN A 1 211 ? 12.117 -28.906 -4.73 1 97.19 211 ASN A O 1
ATOM 1801 N N . CYS A 1 212 ? 11.258 -28.219 -6.73 1 98.25 212 CYS A N 1
ATOM 1802 C CA . CYS A 1 212 ? 10.492 -27.188 -6.051 1 98.25 212 CYS A CA 1
ATOM 1803 C C . CYS A 1 212 ? 9.055 -27.156 -6.547 1 98.25 212 CYS A C 1
ATOM 1805 O O . CYS A 1 212 ? 8.438 -26.094 -6.621 1 98.25 212 CYS A O 1
ATOM 1807 N N . ARG A 1 213 ? 8.539 -28.297 -7 1 98.5 213 ARG A N 1
ATOM 1808 C CA . ARG A 1 213 ? 7.148 -28.312 -7.438 1 98.5 213 ARG A CA 1
ATOM 1809 C C . ARG A 1 213 ? 6.477 -29.625 -7.047 1 98.5 213 ARG A C 1
ATOM 1811 O O . ARG A 1 213 ? 7.152 -30.641 -6.812 1 98.5 213 ARG A O 1
ATOM 1818 N N . LYS A 1 214 ? 5.219 -29.578 -6.977 1 98.44 214 LYS A N 1
ATOM 1819 C CA . LYS A 1 214 ? 4.402 -30.766 -6.766 1 98.44 214 LYS A CA 1
ATOM 1820 C C . LYS A 1 214 ? 3.012 -30.594 -7.375 1 98.44 214 LYS A C 1
ATOM 1822 O O . LYS A 1 214 ? 2.434 -29.5 -7.316 1 98.44 214 LYS A O 1
ATOM 1827 N N . ILE A 1 215 ? 2.545 -31.641 -7.98 1 98.69 215 ILE A N 1
ATOM 1828 C CA . ILE A 1 215 ? 1.161 -31.719 -8.438 1 98.69 215 ILE A CA 1
ATOM 1829 C C . ILE A 1 215 ? 0.361 -32.625 -7.52 1 98.69 215 ILE A C 1
ATOM 1831 O O . ILE A 1 215 ? 0.741 -33.781 -7.301 1 98.69 215 ILE A O 1
ATOM 1835 N N . PHE A 1 216 ? -0.697 -32.094 -6.941 1 98.75 216 PHE A N 1
ATOM 1836 C CA . PHE A 1 216 ? -1.676 -32.906 -6.227 1 98.75 216 PHE A CA 1
ATOM 1837 C C . PHE A 1 216 ? -2.969 -33 -7.023 1 98.75 216 PHE A C 1
ATOM 1839 O O . PHE A 1 216 ? -3.391 -32.062 -7.68 1 98.75 216 PHE A O 1
ATOM 1846 N N . TYR A 1 217 ? -3.545 -34.125 -6.98 1 98.75 217 TYR A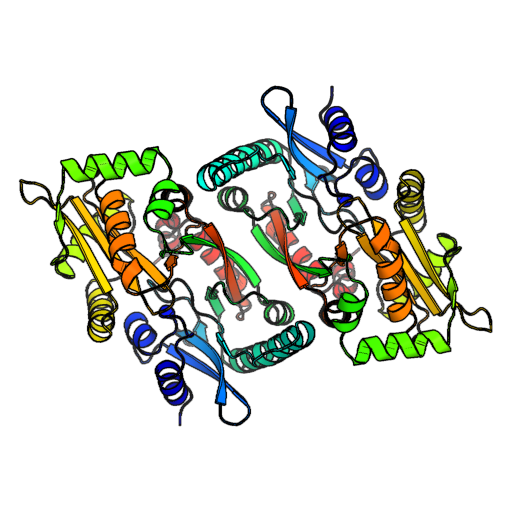 N 1
ATOM 1847 C CA . TYR A 1 217 ? -4.867 -34.281 -7.578 1 98.75 217 TYR A CA 1
ATOM 1848 C C . TYR A 1 217 ? -5.754 -35.188 -6.734 1 98.75 217 TYR A C 1
ATOM 1850 O O . TYR A 1 217 ? -5.266 -35.875 -5.844 1 98.75 217 TYR A O 1
ATOM 1858 N N . ALA A 1 218 ? -7.016 -35.031 -6.93 1 98.75 218 ALA A N 1
ATOM 1859 C CA . ALA A 1 218 ? -8.016 -35.781 -6.172 1 98.75 218 ALA A CA 1
ATOM 1860 C C . ALA A 1 218 ? -8.836 -36.688 -7.09 1 98.75 218 ALA A C 1
ATOM 1862 O O . ALA A 1 218 ? -9.383 -36.25 -8.094 1 98.75 218 ALA A O 1
ATOM 1863 N N . GLU A 1 219 ? -8.867 -37.906 -6.703 1 98.38 219 GLU A N 1
ATOM 1864 C CA . GLU A 1 219 ? -9.586 -38.906 -7.5 1 98.38 219 GLU A CA 1
ATOM 1865 C C . GLU A 1 219 ? -10.57 -39.688 -6.641 1 98.38 219 GLU A C 1
ATOM 1867 O O . GLU A 1 219 ? -10.289 -40 -5.48 1 98.38 219 GLU A O 1
ATOM 1872 N N . ASP A 1 220 ? -11.734 -40 -7.281 1 98.25 220 ASP A N 1
ATOM 1873 C CA . ASP A 1 220 ? -12.727 -40.781 -6.531 1 98.25 220 ASP A CA 1
ATOM 1874 C C . ASP A 1 220 ? -12.539 -42.281 -6.75 1 98.25 220 ASP A C 1
ATOM 1876 O O . ASP A 1 220 ? -11.539 -42.688 -7.34 1 98.25 220 ASP A O 1
ATOM 1880 N N . GLN A 1 221 ? -13.508 -43.062 -6.227 1 97.06 221 GLN A N 1
ATOM 1881 C CA . GLN A 1 221 ? -13.414 -44.5 -6.266 1 97.06 221 GLN A CA 1
ATOM 1882 C C . GLN A 1 221 ? -13.531 -45.031 -7.695 1 97.06 221 GLN A C 1
ATOM 1884 O O . GLN A 1 221 ? -13.062 -46.125 -8 1 97.06 221 GLN A O 1
ATOM 1889 N N . GLU A 1 222 ? -14.148 -44.281 -8.617 1 97.69 222 GLU A N 1
ATOM 1890 C CA . GLU A 1 222 ? -14.289 -44.656 -10.023 1 97.69 222 GLU A CA 1
ATOM 1891 C C . GLU A 1 222 ? -13.109 -44.156 -10.852 1 97.69 222 GLU A C 1
ATOM 1893 O O . GLU A 1 222 ? -13.164 -44.188 -12.086 1 97.69 222 GLU A O 1
ATOM 1898 N N . LYS A 1 223 ? -12.148 -43.594 -10.227 1 96.81 223 LYS A N 1
ATOM 1899 C CA . LYS A 1 223 ? -10.906 -43.125 -10.828 1 96.81 223 LYS A CA 1
ATOM 1900 C C . LYS A 1 223 ? -11.125 -41.844 -11.641 1 96.81 223 LYS A C 1
ATOM 1902 O O . LYS A 1 223 ? -10.328 -41.531 -12.523 1 96.81 223 LYS A O 1
ATOM 1907 N N . LYS A 1 224 ? -12.242 -41.219 -11.352 1 98 224 LYS A N 1
ATOM 1908 C CA . LYS A 1 224 ? -12.469 -39.906 -11.953 1 98 224 LYS A CA 1
ATOM 1909 C C . LYS A 1 224 ? -11.688 -38.844 -11.219 1 98 224 LYS A C 1
ATOM 1911 O O . LYS A 1 224 ? -11.742 -38.75 -9.992 1 98 224 LYS A O 1
ATOM 1916 N N . LYS A 1 225 ? -10.977 -38.094 -12 1 98.5 225 LYS A N 1
ATOM 1917 C CA . LYS A 1 225 ? -10.195 -37 -11.422 1 98.5 225 LYS A CA 1
ATOM 1918 C C . LYS A 1 225 ? -11.047 -35.75 -11.273 1 98.5 225 LYS A C 1
ATOM 1920 O O . LYS A 1 225 ? -11.516 -35.188 -12.258 1 98.5 225 LYS A O 1
ATOM 1925 N N . HIS A 1 226 ? -11.188 -35.25 -10.047 1 98.69 226 HIS A N 1
ATOM 1926 C CA . HIS A 1 226 ? -12.078 -34.125 -9.75 1 98.69 226 HIS A CA 1
ATOM 1927 C C . HIS A 1 226 ? -11.352 -32.812 -9.883 1 98.69 226 HIS A C 1
ATOM 1929 O O . HIS A 1 226 ? -11.922 -31.828 -10.367 1 98.69 226 HIS A O 1
ATOM 1935 N N . ALA A 1 227 ? -10.141 -32.75 -9.445 1 98.62 227 ALA A N 1
ATOM 1936 C CA . ALA A 1 227 ? -9.367 -31.5 -9.43 1 98.62 227 ALA A CA 1
ATOM 1937 C C . ALA A 1 227 ? -7.871 -31.797 -9.328 1 98.62 227 ALA A C 1
ATOM 1939 O O . ALA A 1 227 ? -7.469 -32.906 -8.961 1 98.62 227 ALA A O 1
ATOM 1940 N N . ALA A 1 228 ? -7.098 -30.859 -9.695 1 98.75 228 ALA A N 1
ATOM 1941 C CA . ALA A 1 228 ? -5.645 -30.891 -9.523 1 98.75 228 ALA A CA 1
ATOM 1942 C C . ALA A 1 228 ? -5.102 -29.484 -9.25 1 98.75 228 ALA A C 1
ATOM 1944 O O . ALA A 1 228 ? -5.684 -28.5 -9.695 1 98.75 228 ALA A O 1
ATOM 1945 N N . ILE A 1 229 ? -4.023 -29.406 -8.453 1 98.62 229 ILE A N 1
ATOM 1946 C CA . ILE A 1 229 ? -3.355 -28.141 -8.203 1 98.62 229 ILE A CA 1
ATOM 1947 C C . ILE A 1 229 ? -1.853 -28.297 -8.438 1 98.62 229 ILE A C 1
ATOM 1949 O O . ILE A 1 229 ? -1.308 -29.391 -8.32 1 98.62 229 ILE A O 1
ATOM 1953 N N . TYR A 1 230 ? -1.236 -27.297 -8.859 1 98.75 230 TYR A N 1
ATOM 1954 C CA . TYR A 1 230 ? 0.199 -27.188 -9.102 1 98.75 230 TYR A CA 1
ATOM 1955 C C . TYR A 1 230 ? 0.833 -26.156 -8.18 1 98.75 230 TYR A C 1
ATOM 1957 O O . TYR A 1 230 ? 0.487 -24.969 -8.234 1 98.75 230 TYR A O 1
ATOM 1965 N N . ILE A 1 231 ? 1.761 -26.578 -7.289 1 98.62 231 ILE A N 1
ATOM 1966 C CA . ILE A 1 231 ? 2.4 -25.672 -6.348 1 98.62 231 ILE A CA 1
ATOM 1967 C C . ILE A 1 231 ? 3.902 -25.625 -6.613 1 98.62 231 ILE A C 1
ATOM 1969 O O . ILE A 1 231 ? 4.488 -26.609 -7.066 1 98.62 231 ILE A O 1
ATOM 1973 N N . VAL A 1 232 ? 4.473 -24.484 -6.379 1 98.75 232 VAL A N 1
ATOM 1974 C CA . VAL A 1 232 ? 5.918 -24.281 -6.398 1 98.75 232 VAL A CA 1
ATOM 1975 C C . VAL A 1 232 ? 6.371 -23.625 -5.098 1 98.75 232 VAL A C 1
ATOM 1977 O O . VAL A 1 232 ? 5.562 -23.031 -4.387 1 98.75 232 VAL A O 1
ATOM 1980 N N . TRP A 1 233 ? 7.652 -23.781 -4.715 1 98.38 233 TRP A N 1
ATOM 1981 C CA . TRP A 1 233 ? 8.117 -23.156 -3.486 1 98.38 233 TRP A CA 1
ATOM 1982 C C . TRP A 1 233 ? 9.617 -22.891 -3.541 1 98.38 233 TRP A C 1
ATOM 1984 O O . TRP A 1 233 ? 10.32 -23.438 -4.383 1 98.38 233 TRP A O 1
ATOM 1994 N N . ASP A 1 234 ? 10.039 -21.938 -2.848 1 96.56 234 ASP A N 1
ATOM 1995 C CA . ASP A 1 234 ? 11.43 -21.781 -2.438 1 96.56 234 ASP A CA 1
ATOM 1996 C C . ASP A 1 234 ? 11.562 -21.781 -0.916 1 96.56 234 ASP A C 1
ATOM 1998 O O . ASP A 1 234 ? 10.672 -22.281 -0.215 1 96.56 234 ASP A O 1
ATOM 2002 N N . GLU A 1 235 ? 12.633 -21.344 -0.401 1 93.5 235 GLU A N 1
ATOM 2003 C CA . GLU A 1 235 ? 12.883 -21.406 1.035 1 93.5 235 GLU A CA 1
ATOM 2004 C C . GLU A 1 235 ? 12.008 -20.422 1.793 1 93.5 235 GLU A C 1
ATOM 2006 O O . GLU A 1 235 ? 11.844 -20.531 3.01 1 93.5 235 GLU A O 1
ATOM 2011 N N . ASN A 1 236 ? 11.414 -19.547 1.031 1 92.38 236 ASN A N 1
ATOM 2012 C CA . ASN A 1 236 ? 10.719 -18.453 1.693 1 92.38 236 ASN A CA 1
ATOM 2013 C C . ASN A 1 236 ? 9.203 -18.641 1.655 1 92.38 236 ASN A C 1
ATOM 2015 O O . ASN A 1 236 ? 8.5 -18.25 2.59 1 92.38 236 ASN A O 1
ATOM 2019 N N . SER A 1 237 ? 8.766 -19.203 0.608 1 97.25 237 SER A N 1
ATOM 2020 C CA . SER A 1 237 ? 7.32 -19.312 0.442 1 97.25 237 SER A CA 1
ATOM 2021 C C . SER A 1 237 ? 6.961 -20.391 -0.582 1 97.25 237 SER A C 1
ATOM 2023 O O . SER A 1 237 ? 7.734 -20.656 -1.5 1 97.25 237 SER A O 1
ATOM 2025 N N . ALA A 1 238 ? 5.844 -20.984 -0.379 1 98.5 238 ALA A N 1
ATOM 2026 C CA . ALA A 1 238 ? 5.184 -21.75 -1.424 1 98.5 238 ALA A CA 1
ATOM 2027 C C . ALA A 1 238 ? 4.094 -20.938 -2.109 1 98.5 238 ALA A C 1
ATOM 2029 O O . ALA A 1 238 ? 3.592 -19.953 -1.543 1 98.5 238 ALA A O 1
ATOM 2030 N N . TYR A 1 239 ? 3.762 -21.328 -3.312 1 98.5 239 TYR A N 1
ATOM 2031 C CA . TYR A 1 239 ? 2.789 -20.594 -4.113 1 98.5 239 TYR A CA 1
ATOM 2032 C C . TYR A 1 239 ? 1.802 -21.547 -4.781 1 98.5 239 TYR A C 1
ATOM 2034 O O . TYR A 1 239 ? 2.201 -22.531 -5.402 1 98.5 239 TYR A O 1
ATOM 2042 N N . TYR A 1 240 ? 0.508 -21.219 -4.59 1 98.12 240 TYR A N 1
ATOM 2043 C CA . TYR A 1 240 ? -0.541 -21.875 -5.375 1 98.12 240 TYR A CA 1
ATOM 2044 C C . TYR A 1 240 ? -0.541 -21.359 -6.809 1 98.12 240 TYR A C 1
ATOM 2046 O O . TYR A 1 240 ? -1.288 -20.438 -7.145 1 98.12 240 TYR A O 1
ATOM 2054 N N . LEU A 1 241 ? 0.15 -22.031 -7.676 1 97.75 241 LEU A N 1
ATOM 2055 C CA . LEU A 1 241 ? 0.464 -21.453 -8.984 1 97.75 241 LEU A CA 1
ATOM 2056 C C . LEU A 1 241 ? -0.679 -21.688 -9.961 1 97.75 241 LEU A C 1
ATOM 2058 O O . LEU A 1 241 ? -1.01 -20.812 -10.758 1 97.75 241 LEU A O 1
ATOM 2062 N N . MET A 1 242 ? -1.194 -22.859 -10 1 96.88 242 MET A N 1
ATOM 2063 C CA . MET A 1 242 ? -2.262 -23.203 -10.93 1 96.88 242 MET A CA 1
ATOM 2064 C C . MET A 1 242 ? -3.209 -24.234 -10.32 1 96.88 242 MET A C 1
ATOM 2066 O O . MET A 1 242 ? -2.83 -24.969 -9.398 1 96.88 242 MET A O 1
ATOM 2070 N N . GLY A 1 243 ? -4.418 -24.25 -10.875 1 96 243 GLY A N 1
ATOM 2071 C CA . GLY A 1 243 ? -5.418 -25.25 -10.5 1 96 243 GLY A CA 1
ATOM 2072 C C . GLY A 1 243 ? -6.402 -25.547 -11.617 1 96 243 GLY A C 1
ATOM 2073 O O . GLY A 1 243 ? -6.5 -24.781 -12.586 1 96 243 GLY A O 1
ATOM 2074 N N . GLY A 1 244 ? -6.953 -26.656 -11.492 1 95.88 244 GLY A N 1
ATOM 2075 C CA . GLY A 1 244 ? -8.016 -27.062 -12.398 1 95.88 244 GLY A CA 1
ATOM 2076 C C . GLY A 1 244 ? -8.953 -28.094 -11.797 1 95.88 244 GLY A C 1
ATOM 2077 O O . GLY A 1 244 ? -8.539 -28.906 -10.969 1 95.88 244 GLY A O 1
ATOM 2078 N N . ALA A 1 245 ? -10.164 -28.031 -12.25 1 96.69 245 ALA A N 1
ATOM 2079 C CA . ALA A 1 245 ? -11.172 -28.969 -11.773 1 96.69 245 ALA A CA 1
ATOM 2080 C C . ALA A 1 245 ? -12.164 -29.328 -12.883 1 96.69 245 ALA A C 1
ATOM 2082 O O . ALA A 1 245 ? -12.422 -28.516 -13.773 1 96.69 245 ALA A O 1
ATOM 2083 N N . ASP A 1 246 ? -12.625 -30.5 -12.812 1 97.19 246 ASP A N 1
ATOM 2084 C CA . ASP A 1 246 ? -13.711 -30.922 -13.688 1 97.19 246 ASP A CA 1
ATOM 2085 C C . ASP A 1 246 ? -15.016 -30.234 -13.305 1 97.19 246 ASP A C 1
ATOM 2087 O O . ASP A 1 246 ? -15.516 -30.391 -12.188 1 97.19 246 ASP A O 1
ATOM 2091 N N . PRO A 1 247 ? -15.578 -29.516 -14.25 1 95.62 247 PRO A N 1
ATOM 2092 C CA . PRO A 1 247 ? -16.781 -28.75 -13.922 1 95.62 247 PRO A CA 1
ATOM 2093 C C . PRO A 1 247 ? -17.953 -29.641 -13.492 1 95.62 247 PRO A C 1
ATOM 2095 O O . PRO A 1 247 ? -18.812 -29.188 -12.734 1 95.62 247 PRO A O 1
ATOM 2098 N N . GLU A 1 248 ? -18 -30.812 -13.898 1 96.06 248 GLU A N 1
ATOM 2099 C CA . GLU A 1 248 ? -19.094 -31.719 -13.594 1 96.06 248 GLU A CA 1
ATOM 2100 C C . GLU A 1 248 ? -18.953 -32.344 -12.195 1 96.06 248 GLU A C 1
ATOM 2102 O O . GLU A 1 248 ? -19.891 -32.938 -11.664 1 96.06 248 GLU A O 1
ATOM 2107 N N . LEU A 1 249 ? -17.781 -32.188 -11.617 1 97.25 249 LEU A N 1
ATOM 2108 C CA . LEU A 1 249 ? -17.516 -32.875 -10.359 1 97.25 249 LEU A CA 1
ATOM 2109 C C . LEU A 1 249 ? -17.125 -31.891 -9.266 1 97.25 249 LEU A C 1
ATOM 2111 O O . LEU A 1 249 ? -16.516 -32.281 -8.266 1 97.25 249 LEU A O 1
ATOM 2115 N N . ARG A 1 250 ? -17.453 -30.656 -9.383 1 94 250 ARG A N 1
ATOM 2116 C CA . ARG A 1 250 ? -17.016 -29.594 -8.484 1 94 250 ARG A CA 1
ATOM 2117 C C . ARG A 1 250 ? -17.703 -29.703 -7.129 1 94 250 ARG A C 1
ATOM 2119 O O . ARG A 1 250 ? -17.219 -29.156 -6.133 1 94 250 ARG A O 1
ATOM 2126 N N . ASN A 1 251 ? -18.781 -30.344 -7.117 1 95.31 251 ASN A N 1
ATOM 2127 C CA . ASN A 1 251 ? -19.562 -30.453 -5.883 1 95.31 251 ASN A CA 1
ATOM 2128 C C . ASN A 1 251 ? -18.812 -31.25 -4.816 1 95.31 251 ASN A C 1
ATOM 2130 O O . ASN A 1 251 ? -19.188 -31.219 -3.645 1 95.31 251 ASN A O 1
ATOM 2134 N N . SER A 1 252 ? -17.781 -31.922 -5.148 1 97.5 252 SER A N 1
ATOM 2135 C CA . SER A 1 252 ? -17 -32.688 -4.188 1 97.5 252 SER A CA 1
ATOM 2136 C C . SER A 1 252 ? -16.141 -31.766 -3.32 1 97.5 252 SER A C 1
ATOM 2138 O O . SER A 1 252 ? -15.602 -32.188 -2.295 1 97.5 252 SER A O 1
ATOM 2140 N N . GLU A 1 253 ? -15.898 -30.578 -3.758 1 97.69 253 GLU A N 1
ATOM 2141 C CA . GLU A 1 253 ? -15.055 -29.609 -3.059 1 97.69 253 GLU A CA 1
ATOM 2142 C C . GLU A 1 253 ? -13.602 -30.078 -3.014 1 97.69 253 GLU A C 1
ATOM 2144 O O . GLU A 1 253 ? -12.875 -29.766 -2.064 1 97.69 253 GLU A O 1
ATOM 2149 N N . ALA A 1 254 ? -13.195 -30.781 -4.004 1 98.56 254 ALA A N 1
ATOM 2150 C CA . ALA A 1 254 ? -11.891 -31.422 -4.047 1 98.56 254 ALA A CA 1
ATOM 2151 C C . ALA A 1 254 ? -10.766 -30.391 -4.008 1 98.56 254 ALA A C 1
ATOM 2153 O O . ALA A 1 254 ? -9.719 -30.641 -3.396 1 98.56 254 ALA A O 1
ATOM 2154 N N . THR A 1 255 ? -10.938 -29.281 -4.648 1 98.06 255 THR A N 1
ATOM 2155 C CA . THR A 1 255 ? -9.891 -28.266 -4.703 1 98.06 255 THR A CA 1
ATOM 2156 C C . THR A 1 255 ? -9.531 -27.797 -3.299 1 98.06 255 THR A C 1
ATOM 2158 O O . THR A 1 255 ? -8.352 -27.625 -2.979 1 98.06 255 THR A O 1
ATOM 2161 N N . SER A 1 256 ? -10.516 -27.562 -2.461 1 98.38 256 SER A N 1
ATOM 2162 C CA . SER A 1 256 ? -10.266 -27.125 -1.089 1 98.38 256 SER A CA 1
ATOM 2163 C C . SER A 1 256 ? -9.406 -28.141 -0.338 1 98.38 256 SER A C 1
ATOM 2165 O O . SER A 1 256 ? -8.484 -27.766 0.389 1 98.38 256 SER A O 1
ATOM 2167 N N . LEU A 1 257 ? -9.703 -29.375 -0.49 1 98.81 257 LEU A N 1
ATOM 2168 C CA . LEU A 1 257 ? -8.922 -30.438 0.134 1 98.81 257 LEU A CA 1
ATOM 2169 C C . LEU A 1 257 ? -7.488 -30.438 -0.389 1 98.81 257 LEU A C 1
ATOM 2171 O O . LEU A 1 257 ? -6.539 -30.547 0.389 1 98.81 257 LEU A O 1
ATOM 2175 N N . LEU A 1 258 ? -7.379 -30.344 -1.696 1 98.81 258 LEU A N 1
ATOM 2176 C CA . LEU A 1 258 ? -6.051 -30.359 -2.303 1 98.81 258 LEU A CA 1
ATOM 2177 C C . LEU A 1 258 ? -5.195 -29.203 -1.78 1 98.81 258 LEU A C 1
ATOM 2179 O O . LEU A 1 258 ? -4.004 -29.391 -1.518 1 98.81 258 LEU A O 1
ATOM 2183 N N . ILE A 1 259 ? -5.746 -28.031 -1.64 1 98.69 259 ILE A N 1
ATOM 2184 C CA . ILE A 1 259 ? -5.02 -26.875 -1.132 1 98.69 259 ILE A CA 1
ATOM 2185 C C . ILE A 1 259 ? -4.551 -27.141 0.296 1 98.69 259 ILE A C 1
ATOM 2187 O O . ILE A 1 259 ? -3.395 -26.875 0.637 1 98.69 259 ILE A O 1
ATOM 2191 N N . TRP A 1 260 ? -5.438 -27.672 1.11 1 98.75 260 TRP A N 1
ATOM 2192 C CA . TRP A 1 260 ? -5.066 -27.969 2.49 1 98.75 260 TRP A CA 1
ATOM 2193 C C . TRP A 1 260 ? -3.941 -28.984 2.545 1 98.75 260 TRP A C 1
ATOM 2195 O O . TRP A 1 260 ? -3 -28.844 3.33 1 98.75 260 TRP A O 1
ATOM 2205 N N . GLU A 1 261 ? -4.012 -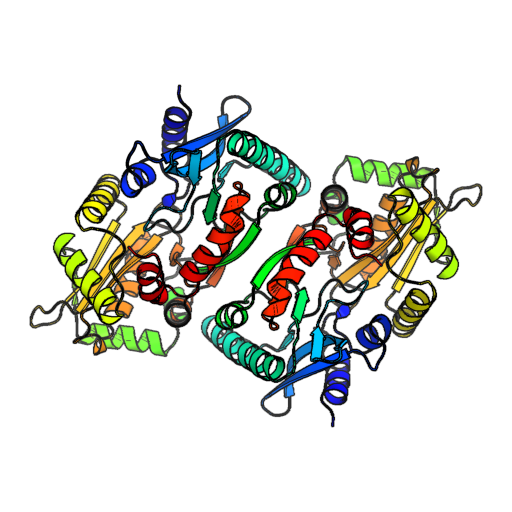30.016 1.731 1 98.69 261 GLU A N 1
ATOM 2206 C CA . GLU A 1 261 ? -2.957 -31.031 1.668 1 98.69 261 GLU A CA 1
ATOM 2207 C C . GLU A 1 261 ? -1.637 -30.422 1.206 1 98.69 261 GLU A C 1
ATOM 2209 O O . GLU A 1 261 ? -0.568 -30.797 1.69 1 98.69 261 GLU A O 1
ATOM 2214 N N . ALA A 1 262 ? -1.753 -29.516 0.283 1 98.62 262 ALA A N 1
ATOM 2215 C CA . ALA A 1 262 ? -0.562 -28.812 -0.184 1 98.62 262 ALA A CA 1
ATOM 2216 C C . ALA A 1 262 ? 0.065 -28 0.94 1 98.62 262 ALA A C 1
ATOM 2218 O O . ALA A 1 262 ? 1.288 -27.984 1.101 1 98.62 262 ALA A O 1
ATOM 2219 N N . ILE A 1 263 ? -0.751 -27.281 1.698 1 98.69 263 ILE A N 1
ATOM 2220 C CA . ILE A 1 263 ? -0.288 -26.469 2.828 1 98.69 263 ILE A CA 1
ATOM 2221 C C . ILE A 1 263 ? 0.443 -27.375 3.826 1 98.69 263 ILE A C 1
ATOM 2223 O O . ILE A 1 263 ? 1.538 -27.031 4.285 1 98.69 263 ILE A O 1
ATOM 2227 N N . LYS A 1 264 ? -0.131 -28.547 4.109 1 98.38 264 LYS A N 1
ATOM 2228 C CA . LYS A 1 264 ? 0.511 -29.5 5 1 98.38 264 LYS A CA 1
ATOM 2229 C C . LYS A 1 264 ? 1.863 -29.953 4.453 1 98.38 264 LYS A C 1
ATOM 2231 O O . LYS A 1 264 ? 2.855 -29.984 5.184 1 98.38 264 LYS A O 1
ATOM 2236 N N . TYR A 1 265 ? 1.86 -30.25 3.24 1 98.25 265 TYR A N 1
ATOM 2237 C CA . TYR A 1 265 ? 3.072 -30.766 2.607 1 98.25 265 TYR A CA 1
ATOM 2238 C C . TYR A 1 265 ? 4.191 -29.734 2.662 1 98.25 265 TYR A C 1
ATOM 2240 O O . TYR A 1 265 ? 5.309 -30.047 3.082 1 98.25 265 TYR A O 1
ATOM 2248 N N . VAL A 1 266 ? 3.934 -28.469 2.295 1 98 266 VAL A N 1
ATOM 2249 C CA . VAL A 1 266 ? 4.984 -27.484 2.113 1 98 266 VAL A CA 1
ATOM 2250 C C . VAL A 1 266 ? 5.422 -26.938 3.473 1 98 266 VAL A C 1
ATOM 2252 O O . VAL A 1 266 ? 6.457 -26.266 3.578 1 98 266 VAL A O 1
ATOM 2255 N N . SER A 1 267 ? 4.594 -27.141 4.496 1 97.38 267 SER A N 1
ATOM 2256 C CA . SER A 1 267 ? 4.984 -26.719 5.836 1 97.38 267 SER A CA 1
ATOM 2257 C C . SER A 1 267 ? 6.32 -27.328 6.242 1 97.38 267 SER A C 1
ATOM 2259 O O . SER A 1 267 ? 6.984 -26.844 7.156 1 97.38 267 SER A O 1
ATOM 2261 N N . ASN A 1 268 ? 6.734 -28.328 5.531 1 95.25 268 ASN A N 1
ATOM 2262 C CA . ASN A 1 268 ? 7.984 -29.016 5.828 1 95.25 268 ASN A CA 1
ATOM 2263 C C . ASN A 1 268 ? 9.141 -28.469 5.004 1 95.25 268 ASN A C 1
ATOM 2265 O O . ASN A 1 268 ? 10.305 -28.781 5.27 1 95.25 268 ASN A O 1
ATOM 2269 N N . VAL A 1 269 ? 8.844 -27.641 4.051 1 95.19 269 VAL A N 1
ATOM 2270 C CA . VAL A 1 269 ? 9.922 -27.297 3.131 1 95.19 269 VAL A CA 1
ATOM 2271 C C . VAL A 1 269 ? 10.016 -25.781 2.996 1 95.19 269 VAL A C 1
ATOM 2273 O O . VAL A 1 269 ? 10.945 -25.266 2.375 1 95.19 269 VAL A O 1
ATOM 2276 N N . THR A 1 270 ? 9.07 -25.047 3.52 1 96.69 270 THR A N 1
ATOM 2277 C CA . THR A 1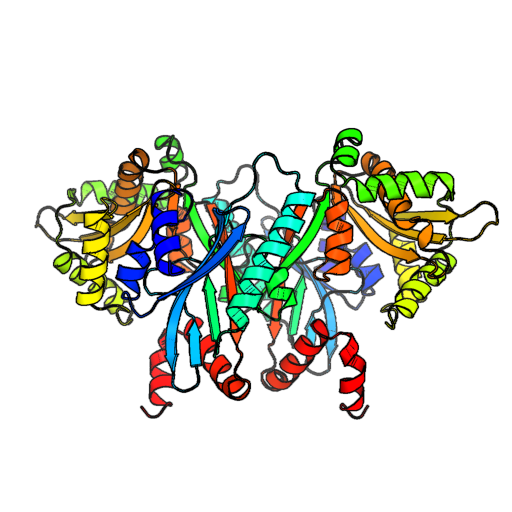 270 ? 9.094 -23.594 3.439 1 96.69 270 THR A CA 1
ATOM 2278 C C . THR A 1 270 ? 8.352 -22.969 4.613 1 96.69 270 THR A C 1
ATOM 2280 O O . THR A 1 270 ? 7.922 -23.688 5.531 1 96.69 270 THR A O 1
ATOM 2283 N N . LYS A 1 271 ? 8.172 -21.594 4.609 1 94.81 271 LYS A N 1
ATOM 2284 C CA . LYS A 1 271 ? 7.723 -20.875 5.801 1 94.81 271 LYS A CA 1
ATOM 2285 C C . LYS A 1 271 ? 6.293 -20.375 5.629 1 94.81 271 LYS A C 1
ATOM 2287 O O . LYS A 1 271 ? 5.562 -20.203 6.609 1 94.81 271 LYS A O 1
ATOM 2292 N N . LYS A 1 272 ? 5.922 -20.109 4.398 1 97.44 272 LYS A N 1
ATOM 2293 C CA . LYS A 1 272 ? 4.648 -19.453 4.105 1 97.44 272 LYS A CA 1
ATOM 2294 C C . LYS A 1 272 ? 3.959 -20.109 2.91 1 97.44 272 LYS A C 1
ATOM 2296 O O . LYS A 1 272 ? 4.59 -20.844 2.154 1 97.44 272 LYS A O 1
ATOM 2301 N N . PHE A 1 273 ? 2.705 -19.906 2.807 1 98.5 273 PHE A N 1
ATOM 2302 C CA . PHE A 1 273 ? 1.933 -20.328 1.642 1 98.5 273 PHE A CA 1
ATOM 2303 C C . PHE A 1 273 ? 1.193 -19.141 1.029 1 98.5 273 PHE A C 1
ATOM 2305 O O . PHE A 1 273 ? 0.303 -18.578 1.659 1 98.5 273 PHE A O 1
ATOM 2312 N N . ASP A 1 274 ? 1.545 -18.781 -0.122 1 98.44 274 ASP A N 1
ATOM 2313 C CA . ASP A 1 274 ? 0.984 -17.656 -0.859 1 98.44 274 ASP A CA 1
ATOM 2314 C C . ASP A 1 274 ? 0.005 -18.141 -1.931 1 98.44 274 ASP A C 1
ATOM 2316 O O . ASP A 1 274 ? 0.384 -18.875 -2.84 1 98.44 274 ASP A O 1
ATOM 2320 N N . PHE A 1 275 ? -1.193 -17.656 -1.836 1 97.69 275 PHE A N 1
ATOM 2321 C CA . PHE A 1 275 ? -2.242 -18.047 -2.771 1 97.69 275 PHE A CA 1
ATOM 2322 C C . PHE A 1 275 ? -2.162 -17.203 -4.047 1 97.69 275 PHE A C 1
ATOM 2324 O O . PHE A 1 275 ? -2.984 -17.375 -4.953 1 97.69 275 PHE A O 1
ATOM 2331 N N . GLU A 1 276 ? -1.197 -16.406 -3.959 1 92.19 276 GLU A N 1
ATOM 2332 C CA . GLU A 1 276 ? -1.081 -15.422 -5.023 1 92.19 276 GLU A CA 1
ATOM 2333 C C . GLU A 1 276 ? -2.283 -14.477 -5.035 1 92.19 276 GLU A C 1
ATOM 2335 O O . GLU A 1 276 ? -2.957 -14.312 -4.02 1 92.19 276 GLU A O 1
ATOM 2340 N N . GLY A 1 277 ? -2.744 -13.633 -5.996 1 73.12 277 GLY A N 1
ATOM 2341 C CA . GLY A 1 277 ? -3.895 -12.75 -6.09 1 73.12 277 GLY A CA 1
ATOM 2342 C C . GLY A 1 277 ? -5.133 -13.305 -5.41 1 73.12 277 GLY A C 1
ATOM 2343 O O . GLY A 1 277 ? -5.031 -14.164 -4.535 1 73.12 277 GLY A O 1
ATOM 2344 N N . SER A 1 278 ? -6.227 -12.516 -5.098 1 77.12 278 SER A N 1
ATOM 2345 C CA . SER A 1 278 ? -6.559 -11.969 -6.41 1 77.12 278 SER A CA 1
ATOM 2346 C C . SER A 1 278 ? -7.215 -10.602 -6.289 1 77.12 278 SER A C 1
ATOM 2348 O O . SER A 1 278 ? -7.73 -10.242 -5.23 1 77.12 278 SER A O 1
ATOM 2350 N N . MET A 1 279 ? -7.074 -9.969 -7.309 1 88.44 279 MET A N 1
ATOM 2351 C CA . MET A 1 279 ? -7.887 -8.766 -7.488 1 88.44 279 MET A CA 1
ATOM 2352 C C . MET A 1 279 ? -9.281 -9.117 -7.996 1 88.44 279 MET A C 1
ATOM 2354 O O . MET A 1 279 ? -10.148 -8.25 -8.102 1 88.44 279 MET A O 1
ATOM 2358 N N . ILE A 1 280 ? -9.453 -10.391 -8.266 1 88.38 280 ILE A N 1
ATOM 2359 C CA . ILE A 1 280 ? -10.734 -10.898 -8.758 1 88.38 280 ILE A CA 1
ATOM 2360 C C . ILE A 1 280 ? -11.609 -11.305 -7.57 1 88.38 280 ILE A C 1
ATOM 2362 O O . ILE A 1 280 ? -11.211 -12.133 -6.75 1 88.38 280 ILE A O 1
ATOM 2366 N N . GLU A 1 281 ? -12.82 -10.844 -7.535 1 90.5 281 GLU A N 1
ATOM 2367 C CA . GLU A 1 281 ? -13.664 -10.914 -6.348 1 90.5 281 GLU A CA 1
ATOM 2368 C C . GLU A 1 281 ? -13.945 -12.359 -5.953 1 90.5 281 GLU A C 1
ATOM 2370 O O . GLU A 1 281 ? -13.734 -12.75 -4.801 1 90.5 281 GLU A O 1
ATOM 2375 N N . PRO A 1 282 ? -14.359 -13.289 -6.871 1 87.38 282 PRO A N 1
ATOM 2376 C CA . PRO A 1 282 ? -14.633 -14.664 -6.457 1 87.38 282 PRO A CA 1
ATOM 2377 C C . PRO A 1 282 ? -13.391 -15.383 -5.934 1 87.38 282 PRO A C 1
ATOM 2379 O O . PRO A 1 282 ? -13.484 -16.172 -4.988 1 87.38 282 PRO A O 1
ATOM 2382 N N . LEU A 1 283 ? -12.312 -15.117 -6.523 1 88.69 283 LEU A N 1
ATOM 2383 C CA . LEU A 1 283 ? -11.07 -15.742 -6.082 1 88.69 283 LEU A CA 1
ATOM 2384 C C . LEU A 1 283 ? -10.625 -15.18 -4.738 1 88.69 283 LEU A C 1
ATOM 2386 O O . LEU A 1 283 ? -10.102 -15.906 -3.896 1 88.69 283 LEU A O 1
ATOM 2390 N N . GLU A 1 284 ? -10.82 -13.852 -4.637 1 91.81 284 GLU A N 1
ATOM 2391 C CA . GLU A 1 284 ? -10.5 -13.211 -3.365 1 91.81 284 GLU A CA 1
ATOM 2392 C C . GLU A 1 284 ? -11.242 -13.867 -2.211 1 91.81 284 GLU A C 1
ATOM 2394 O O . GLU A 1 284 ? -10.656 -14.164 -1.169 1 91.81 284 GLU A O 1
ATOM 2399 N N . LYS A 1 285 ? -12.5 -14.141 -2.359 1 92.94 285 LYS A N 1
ATOM 2400 C CA . LYS A 1 285 ? -13.32 -14.758 -1.319 1 92.94 285 LYS A CA 1
ATOM 2401 C C . LYS A 1 285 ? -12.836 -16.172 -1.005 1 92.94 285 LYS A C 1
ATOM 2403 O O . LYS A 1 285 ? -12.75 -16.547 0.163 1 92.94 285 LYS A O 1
ATOM 2408 N N . CYS A 1 286 ? -12.508 -16.875 -2.025 1 93.38 286 CYS A N 1
ATOM 2409 C CA . CYS A 1 286 ? -12.016 -18.234 -1.86 1 93.38 286 CYS A CA 1
ATOM 2410 C C . CYS A 1 286 ? -10.695 -18.234 -1.087 1 93.38 286 CYS A C 1
ATOM 2412 O O . CYS A 1 286 ? -10.562 -18.969 -0.097 1 93.38 286 CYS A O 1
ATOM 2414 N N . PHE A 1 287 ? -9.75 -17.406 -1.475 1 95.25 287 PHE A N 1
ATOM 2415 C CA . PHE A 1 287 ? -8.414 -17.422 -0.884 1 95.25 287 PHE A CA 1
ATOM 2416 C C . PHE A 1 287 ? -8.445 -16.875 0.538 1 95.25 287 PHE A C 1
ATOM 2418 O O . PHE A 1 287 ? -7.781 -17.406 1.428 1 95.25 287 PHE A O 1
ATOM 2425 N N . SER A 1 288 ? -9.242 -15.867 0.733 1 95.56 288 SER A N 1
ATOM 2426 C CA . SER A 1 288 ? -9.312 -15.289 2.072 1 95.56 288 SER A CA 1
ATOM 2427 C C . SER A 1 288 ? -9.977 -16.25 3.051 1 95.56 288 SER A C 1
ATOM 2429 O O . SER A 1 288 ? -9.711 -16.203 4.254 1 95.56 288 SER A O 1
ATOM 2431 N N . SER A 1 289 ? -10.805 -17.188 2.576 1 96.62 289 SER A N 1
ATOM 2432 C CA . SER A 1 289 ? -11.523 -18.125 3.428 1 96.62 289 SER A CA 1
ATOM 2433 C C . SER A 1 289 ? -10.562 -19.125 4.074 1 96.62 289 SER A C 1
ATOM 2435 O O . SER A 1 289 ? -10.93 -19.812 5.031 1 96.62 289 SER A O 1
ATOM 2437 N N . PHE A 1 290 ? -9.344 -19.219 3.629 1 97.44 290 PHE A N 1
ATOM 2438 C CA . PHE A 1 290 ? -8.359 -20.141 4.176 1 97.44 290 PHE A CA 1
ATOM 2439 C C . PHE A 1 290 ? -7.613 -19.516 5.344 1 97.44 290 PHE A C 1
ATOM 2441 O O . PHE A 1 290 ? -6.59 -20.031 5.789 1 97.44 290 PHE A O 1
ATOM 2448 N N . GLY A 1 291 ? -8.078 -18.406 5.824 1 96.12 291 GLY A N 1
ATOM 2449 C CA . GLY A 1 291 ? -7.445 -17.766 6.965 1 96.12 291 GLY A CA 1
ATOM 2450 C C . GLY A 1 291 ? -6.164 -17.031 6.605 1 96.12 291 GLY A C 1
ATOM 2451 O O . GLY A 1 291 ? -5.223 -17 7.402 1 96.12 291 GLY A O 1
ATOM 2452 N N . THR A 1 292 ? -6.125 -16.516 5.434 1 97 292 THR A N 1
ATOM 2453 C CA . THR A 1 292 ? -4.926 -15.867 4.914 1 97 292 THR A CA 1
ATOM 2454 C C . THR A 1 292 ? -4.898 -14.391 5.309 1 97 292 THR A C 1
ATOM 2456 O O . THR A 1 292 ? -5.941 -13.789 5.566 1 97 292 THR A O 1
ATOM 2459 N N . SER A 1 293 ? -3.707 -13.82 5.41 1 96.94 293 SER A N 1
ATOM 2460 C CA . SER A 1 293 ? -3.516 -12.375 5.496 1 96.94 293 SER A CA 1
ATOM 2461 C C . SER A 1 293 ? -3.516 -11.734 4.113 1 96.94 293 SER A C 1
ATOM 2463 O O . SER A 1 293 ? -2.93 -12.273 3.172 1 96.94 293 SER A O 1
ATOM 2465 N N . GLN A 1 294 ? -4.211 -10.633 4.004 1 96.69 294 GLN A N 1
ATOM 2466 C CA . GLN A 1 294 ? -4.156 -9.828 2.787 1 96.69 294 GLN A CA 1
ATOM 2467 C C . GLN A 1 294 ? -2.883 -8.992 2.74 1 96.69 294 GLN A C 1
ATOM 2469 O O . GLN A 1 294 ? -2.672 -8.125 3.592 1 96.69 294 GLN A O 1
ATOM 2474 N N . ILE A 1 295 ? -2.025 -9.242 1.771 1 97.44 295 ILE A N 1
ATOM 2475 C CA . ILE A 1 295 ? -0.734 -8.57 1.685 1 97.44 295 ILE A CA 1
ATOM 2476 C C . ILE A 1 295 ? -0.692 -7.691 0.435 1 97.44 295 ILE A C 1
ATOM 2478 O O . ILE A 1 295 ? -1.027 -8.148 -0.661 1 97.44 295 ILE A O 1
ATOM 2482 N N . GLN A 1 296 ? -0.259 -6.449 0.65 1 97.69 296 GLN A N 1
ATOM 2483 C CA . GLN A 1 296 ? -0.183 -5.484 -0.44 1 97.69 296 GLN A CA 1
ATOM 2484 C C . GLN A 1 296 ? 1.117 -5.641 -1.224 1 97.69 296 GLN A C 1
ATOM 2486 O O . GLN A 1 296 ? 2.178 -5.867 -0.637 1 97.69 296 GLN A O 1
ATOM 2491 N N . TYR A 1 297 ? 1.02 -5.516 -2.523 1 97.5 297 TYR A N 1
ATOM 2492 C CA . TYR A 1 297 ? 2.207 -5.352 -3.354 1 97.5 297 TYR A CA 1
ATOM 2493 C C . TYR A 1 297 ? 1.937 -4.395 -4.508 1 97.5 297 TYR A C 1
ATOM 2495 O O . TYR A 1 297 ? 0.781 -4.082 -4.805 1 97.5 297 TYR A O 1
ATOM 2503 N N . PHE A 1 298 ? 3 -3.896 -5.172 1 98.25 298 PHE A N 1
ATOM 2504 C CA . PHE A 1 298 ? 2.861 -2.777 -6.094 1 98.25 298 PHE A CA 1
ATOM 2505 C C . PHE A 1 298 ? 2.967 -3.248 -7.539 1 98.25 298 PHE A C 1
ATOM 2507 O O . PHE A 1 298 ? 3.846 -4.047 -7.875 1 98.25 298 PHE A O 1
ATOM 2514 N N . ASN A 1 299 ? 2.057 -2.824 -8.312 1 98.12 299 ASN A N 1
ATOM 2515 C CA . ASN A 1 299 ? 2.326 -2.729 -9.75 1 98.12 299 ASN A CA 1
ATOM 2516 C C . ASN A 1 299 ? 2.916 -1.371 -10.117 1 98.12 299 ASN A C 1
ATOM 2518 O O . ASN A 1 299 ? 2.396 -0.331 -9.703 1 98.12 299 ASN A O 1
ATOM 2522 N N . ILE A 1 300 ? 3.998 -1.338 -10.773 1 98.56 300 ILE A N 1
ATOM 2523 C CA . ILE A 1 300 ? 4.66 -0.111 -11.203 1 98.56 300 ILE A CA 1
ATOM 2524 C C . ILE A 1 300 ? 4.777 -0.095 -12.727 1 98.56 300 ILE A C 1
ATOM 2526 O O . ILE A 1 300 ? 5.172 -1.093 -13.328 1 98.56 300 ILE A O 1
ATOM 2530 N N . SER A 1 301 ? 4.387 1.042 -13.344 1 98.06 301 SER A N 1
ATOM 2531 C CA . SER A 1 301 ? 4.348 1.091 -14.805 1 98.06 301 SER A CA 1
ATOM 2532 C C . SER A 1 301 ? 4.66 2.492 -15.32 1 98.06 301 SER A C 1
ATOM 2534 O O . SER A 1 301 ? 4.621 3.461 -14.555 1 98.06 301 SER A O 1
ATOM 2536 N N . LYS A 1 302 ? 5.027 2.576 -16.5 1 97.94 302 LYS A N 1
ATOM 2537 C CA . LYS A 1 302 ? 5.27 3.826 -17.203 1 97.94 302 LYS A CA 1
ATOM 2538 C C . LYS A 1 302 ? 5.184 3.623 -18.719 1 97.94 302 LYS A C 1
ATOM 2540 O O . LYS A 1 302 ? 5.691 2.633 -19.25 1 97.94 302 LYS A O 1
ATOM 2545 N N . GLU A 1 303 ? 4.516 4.523 -19.422 1 95.62 303 GLU A N 1
ATOM 2546 C CA . GLU A 1 303 ? 4.461 4.559 -20.875 1 95.62 303 GLU A CA 1
ATOM 2547 C C . GLU A 1 303 ? 5.391 5.629 -21.438 1 95.62 303 GLU A C 1
ATOM 2549 O O . GLU A 1 303 ? 5.336 6.789 -21.031 1 95.62 303 GLU A O 1
ATOM 2554 N N . TYR A 1 304 ? 6.297 5.309 -22.281 1 92.81 304 TYR A N 1
ATOM 2555 C CA . TYR A 1 304 ? 7.277 6.242 -22.828 1 92.81 304 TYR A CA 1
ATOM 2556 C C . TYR A 1 304 ? 6.859 6.738 -24.203 1 92.81 304 TYR A C 1
ATOM 2558 O O . TYR A 1 304 ? 7.332 7.781 -24.672 1 92.81 304 TYR A O 1
ATOM 2566 N N . ASN A 1 305 ? 6.309 6.047 -25.062 1 74.06 305 ASN A N 1
ATOM 2567 C CA . ASN A 1 305 ? 5.895 6.516 -26.375 1 74.06 305 ASN A CA 1
ATOM 2568 C C . ASN A 1 305 ? 4.566 7.266 -26.312 1 74.06 305 ASN A C 1
ATOM 2570 O O . ASN A 1 305 ? 3.594 6.77 -25.75 1 74.06 305 ASN A O 1
ATOM 2574 N N . ARG A 1 306 ? 4.699 8.617 -26.406 1 58.12 306 ARG A N 1
ATOM 2575 C CA . ARG A 1 306 ? 3.586 9.562 -26.375 1 58.12 306 ARG A CA 1
ATOM 2576 C C . ARG A 1 306 ? 2.441 9.086 -27.266 1 58.12 306 ARG A C 1
ATOM 2578 O O . ARG A 1 306 ? 1.318 9.578 -27.172 1 58.12 306 ARG A O 1
ATOM 2585 N N . LYS A 1 307 ? 2.797 8.773 -28.578 1 46.72 307 LYS A N 1
ATOM 2586 C CA . LYS A 1 307 ? 1.729 8.477 -29.531 1 46.72 307 LYS A CA 1
ATOM 2587 C C . LYS A 1 307 ? 0.771 7.426 -28.969 1 46.72 307 LYS A C 1
ATOM 2589 O O . LYS A 1 307 ? -0.328 7.238 -29.484 1 46.72 307 LYS A O 1
ATOM 2594 N N . ASN A 1 308 ? 1.26 6.578 -28.188 1 37.25 308 ASN A N 1
ATOM 2595 C CA . ASN A 1 308 ? 0.505 5.414 -27.734 1 37.25 308 ASN A CA 1
ATOM 2596 C C . ASN A 1 308 ? -0.401 5.758 -26.547 1 37.25 308 ASN A C 1
ATOM 2598 O O . ASN A 1 308 ? -0.898 4.863 -25.859 1 37.25 308 ASN A O 1
ATOM 2602 N N . LEU A 1 309 ? -0.334 6.855 -26.125 1 38.25 309 LEU A N 1
ATOM 2603 C CA . LEU A 1 309 ? -1.31 7.301 -25.141 1 38.25 309 LEU A CA 1
ATOM 2604 C C . LEU A 1 309 ? -2.713 6.832 -25.516 1 38.25 309 LEU A C 1
ATOM 2606 O O . LEU A 1 309 ? -3.502 6.469 -24.625 1 38.25 309 LEU A O 1
ATOM 2610 N N . PHE A 1 310 ? -2.877 6.734 -26.766 1 35.34 310 PHE A N 1
ATOM 2611 C CA . PHE A 1 310 ? -4.102 6.148 -27.297 1 35.34 310 PHE A CA 1
ATOM 2612 C C . PHE A 1 310 ? -4.184 4.664 -26.969 1 35.34 310 PHE A C 1
ATOM 2614 O O . PHE A 1 310 ? -5.266 4.148 -26.672 1 35.34 310 PHE A O 1
ATOM 2621 N N . HIS A 1 311 ? -3.094 3.975 -27.016 1 35.72 311 HIS A N 1
ATOM 2622 C CA . HIS A 1 311 ? -3.08 2.529 -26.828 1 35.72 311 HIS A CA 1
ATOM 2623 C C . HIS A 1 311 ? -3.16 2.172 -25.344 1 35.72 311 HIS A C 1
ATOM 2625 O O . HIS A 1 311 ? -3.746 1.149 -24.984 1 35.72 311 HIS A O 1
ATOM 2631 N N . ILE A 1 312 ? -2.693 2.875 -24.562 1 34.59 312 ILE A N 1
ATOM 2632 C CA . ILE A 1 312 ? -2.717 2.664 -23.109 1 34.59 312 ILE A CA 1
ATOM 2633 C C . ILE A 1 312 ? -4.156 2.719 -22.609 1 34.59 312 ILE A C 1
ATOM 2635 O O . ILE A 1 312 ? -4.547 1.931 -21.75 1 34.59 312 ILE A O 1
ATOM 2639 N N . ILE A 1 313 ? -4.941 3.471 -23.172 1 33.22 313 ILE A N 1
ATOM 2640 C CA . ILE A 1 313 ? -6.383 3.41 -22.953 1 33.22 313 ILE A CA 1
ATOM 2641 C C . ILE A 1 313 ? -6.898 2.012 -23.281 1 33.22 313 ILE A C 1
ATOM 2643 O O . ILE A 1 313 ? -7.688 1.438 -22.531 1 33.22 313 ILE A O 1
ATOM 2647 N N . SER A 1 314 ? -6.352 1.468 -24.312 1 31.78 314 SER A N 1
ATOM 2648 C CA . SER A 1 314 ? -6.848 0.159 -24.719 1 31.78 314 SER A CA 1
ATOM 2649 C C . SER A 1 314 ? -6.406 -0.93 -23.75 1 31.78 314 SER A C 1
ATOM 2651 O O . SER A 1 314 ? -7.164 -1.858 -23.453 1 31.78 314 SER A O 1
ATOM 2653 N N . LYS A 1 315 ? -5.172 -0.918 -23.266 1 34.72 315 LYS A N 1
ATOM 2654 C CA . LYS A 1 315 ? -4.668 -1.97 -22.391 1 34.72 315 LYS A CA 1
ATOM 2655 C C . LYS A 1 315 ? -5.34 -1.911 -21.016 1 34.72 315 LYS A C 1
ATOM 2657 O O . LYS A 1 315 ? -5.609 -2.947 -20.406 1 34.72 315 LYS A O 1
ATOM 2662 N N . ASP A 1 316 ? -5.559 -0.816 -20.422 1 32 316 ASP A N 1
ATOM 2663 C CA . ASP A 1 316 ? -6.344 -0.698 -19.203 1 32 316 ASP A CA 1
ATOM 2664 C C . ASP A 1 316 ? -7.711 -1.354 -19.359 1 32 316 ASP A C 1
ATOM 2666 O O . ASP A 1 316 ? -8.211 -1.994 -18.438 1 32 316 ASP A O 1
ATOM 2670 N N . ILE A 1 317 ? -8.211 -1.264 -20.5 1 30.38 317 ILE A N 1
ATOM 2671 C CA . ILE A 1 317 ? -9.461 -1.963 -20.812 1 30.38 317 ILE A CA 1
ATOM 2672 C C . ILE A 1 317 ? -9.227 -3.473 -20.766 1 30.38 317 ILE A C 1
ATOM 2674 O O . ILE A 1 317 ? -10.062 -4.219 -20.25 1 30.38 317 ILE A O 1
ATOM 2678 N N . TYR A 1 318 ? -8.07 -3.891 -21.203 1 32.66 318 TYR A N 1
ATOM 2679 C CA . TYR A 1 318 ? -7.789 -5.324 -21.188 1 32.66 318 TYR A CA 1
ATOM 2680 C C . TYR A 1 318 ? -7.637 -5.832 -19.766 1 32.66 318 TYR A C 1
ATOM 2682 O O . TYR A 1 318 ? -8.055 -6.953 -19.453 1 32.66 318 TYR A O 1
ATOM 2690 N N . ASP A 1 319 ? -6.965 -5.109 -19 1 33.19 319 ASP A N 1
ATOM 2691 C CA . ASP A 1 319 ? -6.789 -5.574 -17.625 1 33.19 319 ASP A CA 1
ATOM 2692 C C . ASP A 1 319 ? -8.109 -5.535 -16.859 1 33.19 319 ASP A C 1
ATOM 2694 O O . ASP A 1 319 ? -8.336 -6.352 -15.961 1 33.19 319 ASP A O 1
ATOM 2698 N N . TYR A 1 320 ? -9.023 -4.66 -17.156 1 31.86 320 TYR A N 1
ATOM 2699 C CA . TYR A 1 320 ? -10.305 -4.566 -16.453 1 31.86 320 TYR A CA 1
ATOM 2700 C C . TYR A 1 320 ? -11.297 -5.582 -17 1 31.86 320 TYR A C 1
ATOM 2702 O O . TYR A 1 320 ? -12.156 -6.078 -16.266 1 31.86 320 TYR A O 1
ATOM 2710 N N . TYR A 1 321 ? -11.461 -5.641 -18.438 1 28.62 321 TYR A N 1
ATOM 2711 C CA . TYR A 1 321 ? -12.375 -6.613 -19.031 1 28.62 321 TYR A CA 1
ATOM 2712 C C . TYR A 1 321 ? -11.609 -7.699 -19.766 1 28.62 321 TYR A C 1
ATOM 2714 O O . TYR A 1 321 ? -11.352 -7.574 -20.969 1 28.62 321 TYR A O 1
ATOM 2722 N N . PRO A 1 322 ? -11.031 -8.531 -19.125 1 31.64 322 PRO A N 1
ATOM 2723 C CA . PRO A 1 322 ? -10.445 -9.602 -19.938 1 31.64 322 PRO A CA 1
ATOM 2724 C C . PRO A 1 322 ? -11.438 -10.188 -20.938 1 31.64 322 PRO A C 1
ATOM 2726 O O . PRO A 1 322 ? -11.047 -10.602 -22.031 1 31.64 322 PRO A O 1
ATOM 2729 N N . GLY A 1 323 ? -12.672 -10.273 -20.578 1 31.83 323 GLY A N 1
ATOM 2730 C CA . GLY A 1 323 ? -13.625 -10.773 -21.562 1 31.83 323 GLY A CA 1
ATOM 2731 C C . GLY A 1 323 ? -13.773 -9.875 -22.766 1 31.83 323 GLY A C 1
ATOM 2732 O O . GLY A 1 323 ? -14.352 -10.273 -23.781 1 31.83 323 GLY A O 1
ATOM 2733 N N . LEU A 1 324 ? -13.484 -8.688 -22.547 1 27.97 324 LEU A N 1
ATOM 2734 C CA . LEU A 1 324 ? -13.648 -7.832 -23.719 1 27.97 324 LEU A CA 1
ATOM 2735 C C . LEU A 1 324 ? -12.461 -7.977 -24.656 1 27.97 324 LEU A C 1
ATOM 2737 O O . LEU A 1 324 ? -12.375 -7.27 -25.672 1 27.97 324 LEU A O 1
ATOM 2741 N N . GLN A 1 325 ? -11.555 -8.766 -24.422 1 30.28 325 GLN A N 1
ATOM 2742 C CA . GLN A 1 325 ? -10.594 -9.102 -25.453 1 30.28 325 GLN A CA 1
ATOM 2743 C C . GLN A 1 325 ? -11.305 -9.492 -26.75 1 30.28 325 GLN A C 1
ATOM 2745 O O . GLN A 1 325 ? -10.75 -9.336 -27.844 1 30.28 325 GLN A O 1
ATOM 2750 N N . LYS A 1 326 ? -12.469 -10.086 -26.641 1 30.19 326 LYS A N 1
ATOM 2751 C CA . LYS A 1 326 ? -13.133 -10.578 -27.844 1 30.19 326 LYS A CA 1
ATOM 2752 C C . LYS A 1 326 ? -13.562 -9.422 -28.75 1 30.19 326 LYS A C 1
ATOM 2754 O O . LYS A 1 326 ? -13.469 -9.516 -29.969 1 30.19 326 LYS A O 1
ATOM 2759 N N . THR A 1 327 ? -14.117 -8.43 -28.047 1 28.27 327 THR A N 1
ATOM 2760 C CA . THR A 1 327 ? -14.711 -7.43 -28.938 1 28.27 327 THR A CA 1
ATOM 2761 C C . THR A 1 327 ? -13.625 -6.559 -29.562 1 28.27 327 THR A C 1
ATOM 2763 O O . THR A 1 327 ? -13.703 -6.227 -30.75 1 28.27 327 THR A O 1
ATOM 2766 N N . TYR A 1 328 ? -12.617 -6.219 -28.75 1 29.06 328 TYR A N 1
ATOM 2767 C CA . TYR A 1 328 ? -11.672 -5.289 -29.359 1 29.06 328 TYR A CA 1
ATOM 2768 C C . TYR A 1 328 ? -10.773 -6.008 -30.359 1 29.06 328 TYR A C 1
ATOM 2770 O O . TYR A 1 328 ? -10.117 -5.363 -31.172 1 29.06 328 TYR A O 1
ATOM 2778 N N . SER A 1 329 ? -10.547 -7.219 -30.078 1 28.41 329 SER A N 1
ATOM 2779 C CA . SER A 1 329 ? -9.883 -7.898 -31.188 1 28.41 329 SER A CA 1
ATOM 2780 C C . SER A 1 329 ? -10.719 -7.812 -32.469 1 28.41 329 SER A C 1
ATOM 2782 O O . SER A 1 329 ? -10.164 -7.715 -33.562 1 28.41 329 SER A O 1
ATOM 2784 N N . ARG A 1 330 ? -12.008 -7.809 -32.344 1 29.62 330 ARG A N 1
ATOM 2785 C CA . ARG A 1 330 ? -12.812 -7.684 -33.562 1 29.62 330 ARG A CA 1
ATOM 2786 C C . ARG A 1 330 ? -12.688 -6.285 -34.156 1 29.62 330 ARG A C 1
ATOM 2788 O O . ARG A 1 330 ? -12.781 -6.113 -35.375 1 29.62 330 ARG A O 1
ATOM 2795 N N . ILE A 1 331 ? -12.594 -5.367 -33.219 1 27.72 331 ILE A N 1
ATOM 2796 C CA . ILE A 1 331 ? -12.555 -4.031 -33.781 1 27.72 331 ILE A CA 1
ATOM 2797 C C . ILE A 1 331 ? -11.18 -3.779 -34.406 1 27.72 331 ILE A C 1
ATOM 2799 O O . ILE A 1 331 ? -11.031 -2.916 -35.281 1 27.72 331 ILE A O 1
ATOM 2803 N N . ARG A 1 332 ? -10.242 -4.398 -33.75 1 28.53 332 ARG A N 1
ATOM 2804 C CA . ARG A 1 332 ? -8.961 -4.125 -34.375 1 28.53 332 ARG A CA 1
ATOM 2805 C C . ARG A 1 332 ? -8.773 -4.992 -35.625 1 28.53 332 ARG A C 1
ATOM 2807 O O . ARG A 1 332 ? -7.766 -4.879 -36.312 1 28.53 332 ARG A O 1
ATOM 2814 N N . GLY A 1 333 ? -9.828 -5.016 -36.344 1 25.88 333 GLY A N 1
ATOM 2815 C CA . GLY A 1 333 ? -9.859 -5.605 -37.656 1 25.88 333 GLY A CA 1
ATOM 2816 C C . GLY A 1 333 ? -9.023 -6.867 -37.781 1 25.88 333 GLY A C 1
ATOM 2817 O O . GLY A 1 333 ? -8.82 -7.395 -38.875 1 25.88 333 GLY A O 1
ATOM 2818 N N . ARG A 1 334 ? -8.367 -7.258 -36.594 1 25.95 334 ARG A N 1
ATOM 2819 C CA . ARG A 1 334 ? -7.742 -8.492 -37.062 1 25.95 334 ARG A CA 1
ATOM 2820 C C . ARG A 1 334 ? -8.656 -9.688 -36.812 1 25.95 334 ARG A C 1
ATOM 2822 O O . ARG A 1 334 ? -9.414 -9.719 -35.844 1 25.95 334 ARG A O 1
ATOM 2829 N N . MET B 1 1 ? -33.375 12.266 12.352 1 85.5 1 MET B N 1
ATOM 2830 C CA . MET B 1 1 ? -32.031 12.836 12.43 1 85.5 1 MET B CA 1
ATOM 2831 C C . MET B 1 1 ? -31.297 12.688 11.102 1 85.5 1 MET B C 1
ATOM 2833 O O . MET B 1 1 ? -31.328 11.625 10.484 1 85.5 1 MET B O 1
ATOM 2837 N N . SER B 1 2 ? -30.75 13.797 10.648 1 92.31 2 SER B N 1
ATOM 2838 C CA . SER B 1 2 ? -29.984 13.758 9.406 1 92.31 2 SER B CA 1
ATOM 2839 C C . SER B 1 2 ? -28.688 12.969 9.578 1 92.31 2 SER B C 1
ATOM 2841 O O . SER B 1 2 ? -28.266 12.695 10.703 1 92.31 2 SER B O 1
ATOM 2843 N N . ASN B 1 3 ? -28.141 12.516 8.508 1 94.69 3 ASN B N 1
ATOM 2844 C CA . ASN B 1 3 ? -26.859 11.82 8.562 1 94.69 3 ASN B CA 1
ATOM 2845 C C . ASN B 1 3 ? -25.797 12.672 9.258 1 94.69 3 ASN B C 1
ATOM 2847 O O . ASN B 1 3 ? -25 12.156 10.047 1 94.69 3 ASN B O 1
ATOM 2851 N N . LYS B 1 4 ? -25.828 13.93 9.039 1 95.75 4 LYS B N 1
ATOM 2852 C CA . LYS B 1 4 ? -24.828 14.82 9.641 1 95.75 4 LYS B CA 1
ATOM 2853 C C . LYS B 1 4 ? -25 14.883 11.156 1 95.75 4 LYS B C 1
ATOM 2855 O O . LYS B 1 4 ? -24.016 14.859 11.898 1 95.75 4 LYS B O 1
ATOM 2860 N N . GLU B 1 5 ? -26.219 14.961 11.602 1 95.94 5 GLU B N 1
ATOM 2861 C CA . GLU B 1 5 ? -26.484 14.992 13.039 1 95.94 5 GLU B CA 1
ATOM 2862 C C . GLU B 1 5 ? -26.031 13.703 13.711 1 95.94 5 GLU B C 1
ATOM 2864 O O . GLU B 1 5 ? -25.406 13.742 14.773 1 95.94 5 GLU B O 1
ATOM 2869 N N . LYS B 1 6 ? -26.328 12.625 13.086 1 97.12 6 LYS B N 1
ATOM 2870 C CA . LYS B 1 6 ? -25.891 11.336 13.602 1 97.12 6 LYS B CA 1
ATOM 2871 C C . LYS B 1 6 ? -24.359 11.258 13.648 1 97.12 6 LYS B C 1
ATOM 2873 O O . LYS B 1 6 ? -23.797 10.711 14.594 1 97.12 6 LYS B O 1
ATOM 2878 N N . TYR B 1 7 ? -23.766 11.82 12.625 1 97.88 7 TYR B N 1
ATOM 2879 C CA . TYR B 1 7 ? -22.297 11.805 12.539 1 97.88 7 TYR B CA 1
ATOM 2880 C C . TYR B 1 7 ? -21.688 12.656 13.641 1 97.88 7 TYR B C 1
ATOM 2882 O O . TYR B 1 7 ? -20.672 12.281 14.227 1 97.88 7 TYR B O 1
ATOM 2890 N N . ILE B 1 8 ? -22.297 13.789 13.906 1 97.12 8 ILE B N 1
ATOM 2891 C CA . ILE B 1 8 ? -21.844 14.664 14.977 1 97.12 8 ILE B CA 1
ATOM 2892 C C . ILE B 1 8 ? -21.875 13.906 16.312 1 97.12 8 ILE B C 1
ATOM 2894 O O . ILE B 1 8 ? -20.922 13.945 17.078 1 97.12 8 ILE B O 1
ATOM 2898 N N . ASN B 1 9 ? -22.922 13.18 16.5 1 96.69 9 ASN B N 1
ATOM 2899 C CA . ASN B 1 9 ? -23.047 12.375 17.719 1 96.69 9 ASN B CA 1
ATOM 2900 C C . ASN B 1 9 ? -22 11.273 17.766 1 96.69 9 ASN B C 1
ATOM 2902 O O . ASN B 1 9 ? -21.422 11.008 18.828 1 96.69 9 ASN B O 1
ATOM 2906 N N . THR B 1 10 ? -21.766 10.664 16.656 1 97.25 10 THR B N 1
ATOM 2907 C CA . THR B 1 10 ? -20.75 9.617 16.562 1 97.25 10 THR B CA 1
ATOM 2908 C C . THR B 1 10 ? -19.375 10.172 16.875 1 97.25 10 THR B C 1
ATOM 2910 O O . THR B 1 10 ? -18.594 9.562 17.625 1 97.25 10 THR B O 1
ATOM 2913 N N . CYS B 1 11 ? -19.047 11.328 16.359 1 96.88 11 CYS B N 1
ATOM 2914 C CA . CYS B 1 11 ? -17.75 11.977 16.594 1 96.88 11 CYS B CA 1
ATOM 2915 C C . CYS B 1 11 ? -17.578 12.289 18.078 1 96.88 11 CYS B C 1
ATOM 2917 O O . CYS B 1 11 ? -16.453 12.242 18.594 1 96.88 11 CYS B O 1
ATOM 2919 N N . ASN B 1 12 ? -18.625 12.547 18.766 1 95.25 12 ASN B N 1
ATOM 2920 C CA . ASN B 1 12 ? -18.578 12.906 20.172 1 95.25 12 ASN B CA 1
ATOM 2921 C C . ASN B 1 12 ? -18.297 11.695 21.047 1 95.25 12 ASN B C 1
ATOM 2923 O O . ASN B 1 12 ? -17.75 11.828 22.141 1 95.25 12 ASN B O 1
ATOM 2927 N N . THR B 1 13 ? -18.609 10.547 20.531 1 94.19 13 THR B N 1
ATOM 2928 C CA . THR B 1 13 ? -18.516 9.367 21.391 1 94.19 13 THR B CA 1
ATOM 2929 C C . THR B 1 13 ? -17.391 8.453 20.906 1 94.19 13 THR B C 1
ATOM 2931 O O . THR B 1 13 ? -16.844 7.664 21.688 1 94.19 13 THR B O 1
ATOM 2934 N N . GLU B 1 14 ? -17.062 8.5 19.703 1 94.88 14 GLU B N 1
ATOM 2935 C CA . GLU B 1 14 ? -16.047 7.629 19.109 1 94.88 14 GLU B CA 1
ATOM 2936 C C . GLU B 1 14 ? -14.711 8.352 18.984 1 94.88 14 GLU B C 1
ATOM 2938 O O . GLU B 1 14 ? -14.547 9.227 18.125 1 94.88 14 GLU B O 1
ATOM 2943 N N . THR B 1 15 ? -13.711 7.895 19.688 1 93 15 THR B N 1
ATOM 2944 C CA . THR B 1 15 ? -12.43 8.602 19.75 1 93 15 THR B CA 1
ATOM 2945 C C . THR B 1 15 ? -11.5 8.125 18.641 1 93 15 THR B C 1
ATOM 2947 O O . THR B 1 15 ? -10.477 8.75 18.359 1 93 15 THR B O 1
ATOM 2950 N N . THR B 1 16 ? -11.883 7.055 17.922 1 94.06 16 THR B N 1
ATOM 2951 C CA . THR B 1 16 ? -10.984 6.473 16.922 1 94.06 16 THR B CA 1
ATOM 2952 C C . THR B 1 16 ? -11.125 7.18 15.586 1 94.06 16 THR B C 1
ATOM 2954 O O . THR B 1 16 ? -10.336 6.949 14.664 1 94.06 16 THR B O 1
ATOM 2957 N N . ILE B 1 17 ? -12.141 8.062 15.477 1 96.19 17 ILE B N 1
ATOM 2958 C CA . ILE B 1 17 ? -12.258 8.867 14.266 1 96.19 17 ILE B CA 1
ATOM 2959 C C . ILE B 1 17 ? -11.148 9.914 14.234 1 96.19 17 ILE B C 1
ATOM 2961 O O . ILE B 1 17 ? -11.047 10.742 15.148 1 96.19 17 ILE B O 1
ATOM 2965 N N . PRO B 1 18 ? -10.375 9.914 13.211 1 96 18 PRO B N 1
ATOM 2966 C CA . PRO B 1 18 ? -9.242 10.836 13.172 1 96 18 PRO B CA 1
ATOM 2967 C C . PRO B 1 18 ? -9.664 12.297 13.125 1 96 18 PRO B C 1
ATOM 2969 O O . PRO B 1 18 ? -10.758 12.609 12.648 1 96 18 PRO B O 1
ATOM 2972 N N . ILE B 1 19 ? -8.805 13.133 13.539 1 97.69 19 ILE B N 1
ATOM 2973 C CA . ILE B 1 19 ? -9.07 14.555 13.703 1 97.69 19 ILE B CA 1
ATOM 2974 C C . ILE B 1 19 ? -9.555 15.148 12.375 1 97.69 19 ILE B C 1
ATOM 2976 O O . ILE B 1 19 ? -10.492 15.945 12.352 1 97.69 19 ILE B O 1
ATOM 2980 N N . PHE B 1 20 ? -9.039 14.719 11.25 1 98.06 20 PHE B N 1
ATOM 2981 C CA . PHE B 1 20 ? -9.305 15.312 9.945 1 98.06 20 PHE B CA 1
ATOM 2982 C C . PHE B 1 20 ? -10.68 14.906 9.43 1 98.06 20 PHE B C 1
ATOM 2984 O O . PHE B 1 20 ? -11.172 15.484 8.461 1 98.06 20 PHE B O 1
ATOM 2991 N N . SER B 1 21 ? -11.266 13.938 10.102 1 97.81 21 SER B N 1
ATOM 2992 C CA . SER B 1 21 ? -12.586 13.477 9.695 1 97.81 21 SER B CA 1
ATOM 2993 C C . SER B 1 21 ? -13.672 13.945 10.664 1 97.81 21 SER B C 1
ATOM 2995 O O . SER B 1 21 ? -14.859 13.703 10.445 1 97.81 21 SER B O 1
ATOM 2997 N N . ARG B 1 22 ? -13.305 14.586 11.68 1 97.81 22 ARG B N 1
ATOM 2998 C CA . ARG B 1 22 ? -14.289 14.992 12.68 1 97.81 22 ARG B CA 1
ATOM 2999 C C . ARG B 1 22 ? -15.148 16.141 12.172 1 97.81 22 ARG B C 1
ATOM 3001 O O . ARG B 1 22 ? -14.688 16.969 11.391 1 97.81 22 ARG B O 1
ATOM 3008 N N . ASN B 1 23 ? -16.359 16.219 12.742 1 97.62 23 ASN B N 1
ATOM 3009 C CA . ASN B 1 23 ? -17.344 17.188 12.258 1 97.62 23 ASN B CA 1
ATOM 3010 C C . ASN B 1 23 ? -16.828 18.625 12.375 1 97.62 23 ASN B C 1
ATOM 3012 O O . ASN B 1 23 ? -17.016 19.422 11.461 1 97.62 23 ASN B O 1
ATOM 3016 N N . TRP B 1 24 ? -16.219 18.953 13.516 1 97.88 24 TRP B N 1
ATOM 3017 C CA . TRP B 1 24 ? -15.781 20.344 13.711 1 97.88 24 TRP B CA 1
ATOM 3018 C C . TRP B 1 24 ? -14.625 20.688 12.781 1 97.88 24 TRP B C 1
ATOM 3020 O O . TRP B 1 24 ? -14.477 21.844 12.367 1 97.88 24 TRP B O 1
ATOM 3030 N N . TRP B 1 25 ? -13.742 19.734 12.461 1 98.56 25 TRP B N 1
ATOM 3031 C CA . TRP B 1 25 ? -12.695 19.969 11.469 1 98.56 25 TRP B CA 1
ATOM 3032 C C . TRP B 1 25 ? -13.305 20.234 10.094 1 98.56 25 TRP B C 1
ATOM 3034 O O . TRP B 1 25 ? -12.93 21.219 9.43 1 98.56 25 TRP B O 1
ATOM 3044 N N . MET B 1 26 ? -14.25 19.375 9.719 1 98.19 26 MET B N 1
ATOM 3045 C CA . MET B 1 26 ? -14.906 19.531 8.422 1 98.19 26 MET B CA 1
ATOM 3046 C C . MET B 1 26 ? -15.602 20.891 8.328 1 98.19 26 MET B C 1
ATOM 3048 O O . MET B 1 26 ? -15.539 21.547 7.293 1 98.19 26 MET B O 1
ATOM 3052 N N . ASP B 1 27 ? -16.25 21.297 9.406 1 98.19 27 ASP B N 1
ATOM 3053 C CA . ASP B 1 27 ? -16.859 22.625 9.445 1 98.19 27 ASP B CA 1
ATOM 3054 C C . ASP B 1 27 ? -15.82 23.719 9.211 1 98.19 27 ASP B C 1
ATOM 3056 O O . ASP B 1 27 ? -16.078 24.672 8.477 1 98.19 27 ASP B O 1
ATOM 3060 N N . ALA B 1 28 ? -14.695 23.531 9.82 1 98.25 28 ALA B N 1
ATOM 3061 C CA . ALA B 1 28 ? -13.664 24.562 9.797 1 98.25 28 ALA B CA 1
ATOM 3062 C C . ALA B 1 28 ? -13.031 24.672 8.406 1 98.25 28 ALA B C 1
ATOM 3064 O O . ALA B 1 28 ? -12.773 25.781 7.922 1 98.25 28 ALA B O 1
ATOM 3065 N N . VAL B 1 29 ? -12.805 23.531 7.734 1 97.69 29 VAL B N 1
ATOM 3066 C CA . VAL B 1 29 ? -11.992 23.578 6.52 1 97.69 29 VAL B CA 1
ATOM 3067 C C . VAL B 1 29 ? -12.906 23.641 5.297 1 97.69 29 VAL B C 1
ATOM 3069 O O . VAL B 1 29 ? -12.508 24.141 4.242 1 97.69 29 VAL B O 1
ATOM 3072 N N . CYS B 1 30 ? -14.109 23.125 5.367 1 96.12 30 CYS B N 1
ATOM 3073 C CA . CYS B 1 30 ? -15 23.078 4.215 1 96.12 30 CYS B CA 1
ATOM 3074 C C . CYS B 1 30 ? -16.094 24.125 4.32 1 96.12 30 CYS B C 1
ATOM 3076 O O . CYS B 1 30 ? -16.734 24.469 3.326 1 96.12 30 CYS B O 1
ATOM 3078 N N . GLU B 1 31 ? -16.359 24.625 5.477 1 91.69 31 GLU B N 1
ATOM 3079 C CA . GLU B 1 31 ? -17.578 25.344 5.82 1 91.69 31 GLU B CA 1
ATOM 3080 C C . GLU B 1 31 ? -18.781 24.406 5.859 1 91.69 31 GLU B C 1
ATOM 3082 O O . GLU B 1 31 ? -18.859 23.453 5.082 1 91.69 31 GLU B O 1
ATOM 3087 N N . GLU B 1 32 ? -19.703 24.672 6.668 1 88.81 32 GLU B N 1
ATOM 3088 C CA . GLU B 1 32 ? -20.75 23.75 7.086 1 88.81 32 GLU B CA 1
ATOM 3089 C C . GLU B 1 32 ? -21.562 23.266 5.891 1 88.81 32 GLU B C 1
ATOM 3091 O O . GLU B 1 32 ? -22 22.109 5.84 1 88.81 32 GLU B O 1
ATOM 3096 N N . GLU B 1 33 ? -21.734 24.031 4.93 1 93.75 33 GLU B N 1
ATOM 3097 C CA . GLU B 1 33 ? -22.641 23.688 3.844 1 93.75 33 GLU B CA 1
ATOM 3098 C C . GLU B 1 33 ? -21.922 22.922 2.738 1 93.75 33 GLU B C 1
ATOM 3100 O O . GLU B 1 33 ? -22.547 22.438 1.796 1 93.75 33 GLU B O 1
ATOM 3105 N N . ASN B 1 34 ? -20.625 22.766 2.871 1 97 34 ASN B N 1
ATOM 3106 C CA . ASN B 1 34 ? -19.859 22.234 1.751 1 97 34 ASN B CA 1
ATOM 3107 C C . ASN B 1 34 ? -19.297 20.859 2.062 1 97 34 ASN B C 1
ATOM 3109 O O . ASN B 1 34 ? -18.312 20.422 1.452 1 97 34 ASN B O 1
ATOM 3113 N N . TRP B 1 35 ? -19.797 20.234 3.07 1 98.06 35 TRP B N 1
ATOM 3114 C CA . TRP B 1 35 ? -19.453 18.828 3.316 1 98.06 35 TRP B CA 1
ATOM 3115 C C . TRP B 1 35 ? -20.672 18.047 3.789 1 98.06 35 TRP B C 1
ATOM 3117 O O . TRP B 1 35 ? -21.672 18.641 4.207 1 98.06 35 TRP B O 1
ATOM 3127 N N . ASP B 1 36 ? -20.625 16.75 3.566 1 97.94 36 ASP B N 1
ATOM 3128 C CA . ASP B 1 36 ? -21.641 15.805 4.035 1 97.94 36 ASP B CA 1
ATOM 3129 C C . ASP B 1 36 ? -21 14.469 4.43 1 97.94 36 ASP B C 1
ATOM 3131 O O . ASP B 1 36 ? -19.781 14.359 4.508 1 97.94 36 ASP B O 1
ATOM 3135 N N . VAL B 1 37 ? -21.875 13.492 4.828 1 98.56 37 VAL B N 1
ATOM 3136 C CA . VAL B 1 37 ? -21.344 12.219 5.297 1 98.56 37 VAL B CA 1
ATOM 3137 C C . VAL B 1 37 ? -22.266 11.078 4.887 1 98.56 37 VAL B C 1
ATOM 3139 O O . VAL B 1 37 ? -23.5 11.227 4.918 1 98.56 37 VAL B O 1
ATOM 3142 N N . ILE B 1 38 ? -21.656 10.023 4.438 1 98.44 38 ILE B N 1
ATOM 3143 C CA . ILE B 1 38 ? -22.359 8.75 4.258 1 98.44 38 ILE B CA 1
ATOM 3144 C C . ILE B 1 38 ? -22.219 7.906 5.52 1 98.44 38 ILE B C 1
ATOM 3146 O O . ILE B 1 38 ? -21.141 7.816 6.105 1 98.44 38 ILE B O 1
ATOM 3150 N N . LEU B 1 39 ? -23.344 7.312 5.914 1 98.31 39 LEU B N 1
ATOM 3151 C CA . LEU B 1 39 ? -23.359 6.453 7.094 1 98.31 39 LEU B CA 1
ATOM 3152 C C . LEU B 1 39 ? -23.906 5.07 6.75 1 98.31 39 LEU B C 1
ATOM 3154 O O . LEU B 1 39 ? -24.828 4.949 5.938 1 98.31 39 LEU B O 1
ATOM 3158 N N . VAL B 1 40 ? -23.297 4.09 7.348 1 98.38 40 VAL B N 1
ATOM 3159 C CA . VAL B 1 40 ? -23.891 2.754 7.402 1 98.38 40 VAL B CA 1
ATOM 3160 C C . VAL B 1 40 ? -24.203 2.385 8.852 1 98.38 40 VAL B C 1
ATOM 3162 O O . VAL B 1 40 ? -23.344 2.523 9.734 1 98.38 40 VAL B O 1
ATOM 3165 N N . GLU B 1 41 ? -25.391 1.988 9.102 1 97.31 41 GLU B N 1
ATOM 3166 C CA . GLU B 1 41 ? -25.828 1.642 10.453 1 97.31 41 GLU B CA 1
ATOM 3167 C C . GLU B 1 41 ? -26.219 0.169 10.547 1 97.31 41 GLU B C 1
ATOM 3169 O O . GLU B 1 41 ? -26.781 -0.391 9.609 1 97.31 41 GLU B O 1
ATOM 3174 N N . LYS B 1 42 ? -25.844 -0.427 11.648 1 94.5 42 LYS B N 1
ATOM 3175 C CA . LYS B 1 42 ? -26.25 -1.78 12.023 1 94.5 42 LYS B CA 1
ATOM 3176 C C . LYS B 1 42 ? -26.672 -1.847 13.484 1 94.5 42 LYS B C 1
ATOM 3178 O O . LYS B 1 42 ? -25.922 -1.462 14.375 1 94.5 42 LYS B O 1
ATOM 3183 N N . GLY B 1 43 ? -27.859 -2.377 13.781 1 91.94 43 GLY B N 1
ATOM 3184 C CA . GLY B 1 43 ? -28.359 -2.486 15.141 1 91.94 43 GLY B CA 1
ATOM 3185 C C . GLY B 1 43 ? -28.453 -1.148 15.844 1 91.94 43 GLY B C 1
ATOM 3186 O O . GLY B 1 43 ? -28.125 -1.038 17.031 1 91.94 43 GLY B O 1
ATOM 3187 N N . GLY B 1 44 ? -28.656 -0.087 15.172 1 90.56 44 GLY B N 1
ATOM 3188 C CA . GLY B 1 44 ? -28.828 1.234 15.75 1 90.56 44 GLY B CA 1
ATOM 3189 C C . GLY B 1 44 ? -27.516 1.96 15.984 1 90.56 44 GLY B C 1
ATOM 3190 O O . GLY B 1 44 ? -27.5 3.053 16.562 1 90.56 44 GLY B O 1
ATOM 3191 N N . GLN B 1 45 ? -26.469 1.35 15.57 1 94.31 45 GLN B N 1
ATOM 3192 C CA . GLN B 1 45 ? -25.156 1.963 15.758 1 94.31 45 GLN B CA 1
ATOM 3193 C C . GLN B 1 45 ? -24.5 2.264 14.414 1 94.31 45 GLN B C 1
ATOM 3195 O O . GLN B 1 45 ? -24.594 1.471 13.469 1 94.31 45 GLN B O 1
ATOM 3200 N N . VAL B 1 46 ? -23.828 3.4 14.367 1 97.69 46 VAL B N 1
ATOM 3201 C CA . VAL B 1 46 ? -23.031 3.721 13.18 1 97.69 46 VAL B CA 1
ATOM 3202 C C . VAL B 1 46 ? -21.797 2.824 13.117 1 97.69 46 VAL B C 1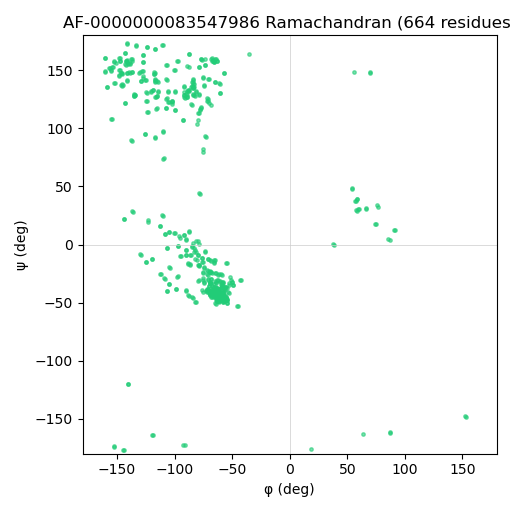
ATOM 3204 O O . VAL B 1 46 ? -21 2.795 14.062 1 97.69 46 VAL B O 1
ATOM 3207 N N . VAL B 1 47 ? -21.641 2.121 11.969 1 97.88 47 VAL B N 1
ATOM 3208 C CA . VAL B 1 47 ? -20.547 1.16 11.906 1 97.88 47 VAL B CA 1
ATOM 3209 C C . VAL B 1 47 ? -19.594 1.544 10.781 1 97.88 47 VAL B C 1
ATOM 3211 O O . VAL B 1 47 ? -18.469 1.029 10.703 1 97.88 47 VAL B O 1
ATOM 3214 N N . ALA B 1 48 ? -19.969 2.428 9.93 1 98.62 48 ALA B N 1
ATOM 3215 C CA . ALA B 1 48 ? -19.078 2.979 8.914 1 98.62 48 ALA B CA 1
ATOM 3216 C C . ALA B 1 48 ? -19.438 4.426 8.594 1 98.62 48 ALA B C 1
ATOM 3218 O O . ALA B 1 48 ? -20.609 4.801 8.633 1 98.62 48 ALA B O 1
ATOM 3219 N N . THR B 1 49 ? -18.453 5.234 8.305 1 98.62 49 THR B N 1
ATOM 3220 C CA . THR B 1 49 ? -18.672 6.621 7.91 1 98.62 49 THR B CA 1
ATOM 3221 C C . THR B 1 49 ? -17.75 7.02 6.773 1 98.62 49 THR B C 1
ATOM 3223 O O . THR B 1 49 ? -16.641 6.5 6.664 1 98.62 49 THR B O 1
ATOM 3226 N N . LEU B 1 50 ? -18.188 7.898 5.902 1 98.75 50 LEU B N 1
ATOM 3227 C CA . LEU B 1 50 ? -17.375 8.57 4.898 1 98.75 50 LEU B CA 1
ATOM 3228 C C . LEU B 1 50 ? -17.719 10.055 4.809 1 98.75 50 LEU B C 1
ATOM 3230 O O . LEU B 1 50 ? -18.625 10.438 4.062 1 98.75 50 LEU B O 1
ATOM 3234 N N . PRO B 1 51 ? -17.047 10.883 5.602 1 98.62 51 PRO B N 1
ATOM 3235 C CA . PRO B 1 51 ? -17.203 12.32 5.371 1 98.62 51 PRO B CA 1
ATOM 3236 C C . PRO B 1 51 ? -16.531 12.789 4.078 1 98.62 51 PRO B C 1
ATOM 3238 O O . PRO B 1 51 ? -15.477 12.281 3.707 1 98.62 51 PRO B O 1
ATOM 3241 N N . TYR B 1 52 ? -17.219 13.719 3.436 1 98.38 52 TYR B N 1
ATOM 3242 C CA . TYR B 1 52 ? -16.656 14.18 2.176 1 98.38 52 TYR B CA 1
ATOM 3243 C C . TYR B 1 52 ? -16.938 15.656 1.947 1 98.38 52 TYR B C 1
ATOM 3245 O O . TYR B 1 52 ? -18.016 16.141 2.293 1 98.38 52 TYR B O 1
ATOM 3253 N N . TYR B 1 53 ? -15.891 16.344 1.481 1 98.19 53 TYR B N 1
ATOM 3254 C CA . TYR B 1 53 ? -15.992 17.719 0.97 1 98.19 53 TYR B CA 1
ATOM 3255 C C . TYR B 1 53 ? -16.406 17.719 -0.498 1 98.19 53 TYR B C 1
ATOM 3257 O O . TYR B 1 53 ? -15.914 16.906 -1.287 1 98.19 53 TYR B O 1
ATOM 3265 N N . PHE B 1 54 ? -17.344 18.609 -0.841 1 97.81 54 PHE B N 1
ATOM 3266 C CA . PHE B 1 54 ? -17.766 18.625 -2.238 1 97.81 54 PHE B CA 1
ATOM 3267 C C . PHE B 1 54 ? -17.891 20.047 -2.752 1 97.81 54 PHE B C 1
ATOM 3269 O O . PHE B 1 54 ? -18.156 20.969 -1.978 1 97.81 54 PHE B O 1
ATOM 3276 N N . ILE B 1 55 ? -17.625 20.172 -4.016 1 96.5 55 ILE B N 1
ATOM 3277 C CA . ILE B 1 55 ? -17.875 21.391 -4.773 1 96.5 55 ILE B CA 1
ATOM 3278 C C . ILE B 1 55 ? -19.062 21.188 -5.703 1 96.5 55 ILE B C 1
ATOM 3280 O O . ILE B 1 55 ? -19.078 20.25 -6.5 1 96.5 55 ILE B O 1
ATOM 3284 N N . LYS B 1 56 ? -20.031 22.109 -5.551 1 96.12 56 LYS B N 1
ATOM 3285 C CA . LYS B 1 56 ? -21.234 22 -6.383 1 96.12 56 LYS B CA 1
ATOM 3286 C C . LYS B 1 56 ? -20.984 22.594 -7.766 1 96.12 56 LYS B C 1
ATOM 3288 O O . LYS B 1 56 ? -20.422 23.688 -7.887 1 96.12 56 LYS B O 1
ATOM 3293 N N . LYS B 1 57 ? -21.406 21.75 -8.695 1 94.5 57 LYS B N 1
ATOM 3294 C CA . LYS B 1 57 ? -21.422 22.188 -10.086 1 94.5 57 LYS B CA 1
ATOM 3295 C C . LYS B 1 57 ? -22.812 22.031 -10.688 1 94.5 57 LYS B C 1
ATOM 3297 O O . LYS B 1 57 ? -23.703 21.453 -10.062 1 94.5 57 LYS B O 1
ATOM 3302 N N . ASP B 1 58 ? -23 22.578 -11.844 1 93 58 ASP B N 1
ATOM 3303 C CA . ASP B 1 58 ? -24.297 22.484 -12.5 1 93 58 ASP B CA 1
ATOM 3304 C C . ASP B 1 58 ? -24.703 21.031 -12.734 1 93 58 ASP B C 1
ATOM 3306 O O . ASP B 1 58 ? -25.859 20.672 -12.562 1 93 58 ASP B O 1
ATOM 3310 N N . SER B 1 59 ? -23.734 20.25 -13.023 1 92.75 59 SER B N 1
ATOM 3311 C CA . SER B 1 59 ? -24.031 18.891 -13.469 1 92.75 59 SER B CA 1
ATOM 3312 C C . SER B 1 59 ? -23.922 17.906 -12.312 1 92.75 59 SER B C 1
ATOM 3314 O O . SER B 1 59 ? -24.109 16.703 -12.5 1 92.75 59 SER B O 1
ATOM 3316 N N . GLY B 1 60 ? -23.578 18.438 -11.219 1 95.88 60 GLY B N 1
ATOM 3317 C CA . GLY B 1 60 ? -23.406 17.547 -10.086 1 95.88 60 GLY B CA 1
ATOM 3318 C C . GLY B 1 60 ? -22.422 18.062 -9.055 1 95.88 60 GLY B C 1
ATOM 3319 O O . GLY B 1 60 ? -22.312 19.266 -8.844 1 95.88 60 GLY B O 1
ATOM 3320 N N . ILE B 1 61 ? -21.734 17.047 -8.398 1 96.81 61 ILE B N 1
ATOM 3321 C CA . ILE B 1 61 ? -20.781 17.469 -7.383 1 96.81 61 ILE B CA 1
ATOM 3322 C C . ILE B 1 61 ? -19.422 16.812 -7.652 1 96.81 61 ILE B C 1
ATOM 3324 O O . ILE B 1 61 ? -19.344 15.711 -8.203 1 96.81 61 ILE B O 1
ATOM 3328 N N . GLU B 1 62 ? -18.359 17.5 -7.277 1 97.25 62 GLU B N 1
ATOM 3329 C CA . GLU B 1 62 ? -16.984 16.984 -7.223 1 97.25 62 GLU B CA 1
ATOM 3330 C C . GLU B 1 62 ? -16.531 16.781 -5.781 1 97.25 62 GLU B C 1
ATOM 3332 O O . GLU B 1 62 ? -16.531 17.719 -4.984 1 97.25 62 GLU B O 1
ATOM 3337 N N . ILE B 1 63 ? -16.266 15.586 -5.5 1 98 63 ILE B N 1
ATOM 3338 C CA . ILE B 1 63 ? -15.742 15.305 -4.172 1 98 63 ILE B CA 1
ATOM 3339 C C . ILE B 1 63 ? -14.219 15.359 -4.195 1 98 63 ILE B C 1
ATOM 3341 O O . ILE B 1 63 ? -13.578 14.688 -5.012 1 98 63 ILE B O 1
ATOM 3345 N N . CYS B 1 64 ? -13.617 16.125 -3.354 1 96.25 64 CYS B N 1
ATOM 3346 C CA . CYS B 1 64 ? -12.172 16.312 -3.322 1 96.25 64 CYS B CA 1
ATOM 3347 C C . CYS B 1 64 ? -11.664 16.391 -1.888 1 96.25 64 CYS B C 1
ATOM 3349 O O . CYS B 1 64 ? -12.453 16.375 -0.942 1 96.25 64 CYS B O 1
ATOM 3351 N N . GLN B 1 65 ? -10.414 16.422 -1.762 1 95.62 65 GLN B N 1
ATOM 3352 C CA . GLN B 1 65 ? -9.766 16.531 -0.459 1 95.62 65 GLN B CA 1
ATOM 3353 C C . GLN B 1 65 ? -9.703 17.984 -0.003 1 95.62 65 GLN B C 1
ATOM 3355 O O . GLN B 1 65 ? -9.258 18.859 -0.749 1 95.62 65 GLN B O 1
ATOM 3360 N N . PRO B 1 66 ? -10.156 18.297 1.215 1 95.88 66 PRO B N 1
ATOM 3361 C CA . PRO B 1 66 ? -10.078 19.688 1.674 1 95.88 66 PRO B CA 1
ATOM 3362 C C . PRO B 1 66 ? -8.641 20.156 1.895 1 95.88 66 PRO B C 1
ATOM 3364 O O . PRO B 1 66 ? -7.75 19.344 2.127 1 95.88 66 PRO B O 1
ATOM 3367 N N . ILE B 1 67 ? -8.484 21.453 1.864 1 94.44 67 ILE B N 1
ATOM 3368 C CA . ILE B 1 67 ? -7.199 22.062 2.16 1 94.44 67 ILE B CA 1
ATOM 3369 C C . ILE B 1 67 ? -6.777 21.719 3.588 1 94.44 67 ILE B C 1
ATOM 3371 O O . ILE B 1 67 ? -7.602 21.734 4.504 1 94.44 67 ILE B O 1
ATOM 3375 N N . LEU B 1 68 ? -5.512 21.422 3.77 1 95.88 68 LEU B N 1
ATOM 3376 C CA . LEU B 1 68 ? -4.879 21.156 5.055 1 95.88 68 LEU B CA 1
ATOM 3377 C C . LEU B 1 68 ? -5.535 19.969 5.746 1 95.88 68 LEU B C 1
ATOM 3379 O O . LEU B 1 68 ? -5.688 19.969 6.973 1 95.88 68 LEU B O 1
ATOM 3383 N N . THR B 1 69 ? -6.035 19.047 4.984 1 97.06 69 THR B N 1
ATOM 3384 C CA . THR B 1 69 ? -6.641 17.812 5.438 1 97.06 69 THR B CA 1
ATOM 3385 C C . THR B 1 69 ? -5.973 16.609 4.77 1 97.06 69 THR B C 1
ATOM 3387 O O . THR B 1 69 ? -6.348 16.219 3.66 1 97.06 69 THR B O 1
ATOM 3390 N N . GLN B 1 70 ? -5.027 16.031 5.414 1 93.19 70 GLN B N 1
ATOM 3391 C CA . GLN B 1 70 ? -4.168 15.008 4.816 1 93.19 70 GLN B CA 1
ATOM 3392 C C . GLN B 1 70 ? -4.988 13.812 4.344 1 93.19 70 GLN B C 1
ATOM 3394 O O . GLN B 1 70 ? -4.703 13.234 3.291 1 93.19 70 GLN B O 1
ATOM 3399 N N . LYS B 1 71 ? -5.863 13.438 5.238 1 95.12 71 LYS B N 1
ATOM 3400 C CA . LYS B 1 71 ? -6.578 12.188 4.984 1 95.12 71 LYS B CA 1
ATOM 3401 C C . LYS B 1 71 ? -7.992 12.242 5.562 1 95.12 71 LYS B C 1
ATOM 3403 O O . LYS B 1 71 ? -8.25 12.969 6.523 1 95.12 71 LYS B O 1
ATOM 3408 N N . SER B 1 72 ? -8.844 11.602 5.02 1 96 72 SER B N 1
ATOM 3409 C CA . SER B 1 72 ? -10.203 11.305 5.441 1 96 72 SER B CA 1
ATOM 3410 C C . SER B 1 72 ? -10.586 9.867 5.098 1 96 72 SER B C 1
ATOM 3412 O O . SER B 1 72 ? -10.086 8.922 5.711 1 96 72 SER B O 1
ATOM 3414 N N . GLY B 1 73 ? -11.617 9.68 4.293 1 96.31 73 GLY B N 1
ATOM 3415 C CA . GLY B 1 73 ? -11.977 8.344 3.842 1 96.31 73 GLY B CA 1
ATOM 3416 C C . GLY B 1 73 ? -12.898 7.621 4.801 1 96.31 73 GLY B C 1
ATOM 3417 O O . GLY B 1 73 ? -13.508 8.242 5.672 1 96.31 73 GLY B O 1
ATOM 3418 N N . ILE B 1 74 ? -12.945 6.301 4.641 1 98.56 74 ILE B N 1
ATOM 3419 C CA . ILE B 1 74 ? -13.906 5.477 5.363 1 98.56 74 ILE B CA 1
ATOM 3420 C C . ILE B 1 74 ? -13.359 5.141 6.75 1 98.56 74 ILE B C 1
ATOM 3422 O O . ILE B 1 74 ? -12.195 4.758 6.891 1 98.56 74 ILE B O 1
ATOM 3426 N N . TRP B 1 75 ? -14.133 5.371 7.719 1 98.19 75 TRP B N 1
ATOM 3427 C CA . TRP B 1 75 ? -13.938 4.832 9.062 1 98.19 75 TRP B CA 1
ATOM 3428 C C . TRP B 1 75 ? -14.828 3.619 9.297 1 98.19 75 TRP B C 1
ATOM 3430 O O . TRP B 1 75 ? -16.016 3.641 8.969 1 98.19 75 TRP B O 1
ATOM 3440 N N . LEU B 1 76 ? -14.289 2.553 9.797 1 97.94 76 LEU B N 1
ATOM 3441 C CA . LEU B 1 76 ? -15.031 1.336 10.102 1 97.94 76 LEU B CA 1
ATOM 3442 C C . LEU B 1 76 ? -14.961 1.021 11.594 1 97.94 76 LEU B C 1
ATOM 3444 O O . LEU B 1 76 ? -13.891 1.127 12.203 1 97.94 76 LEU B O 1
ATOM 3448 N N . LYS B 1 77 ? -16.062 0.717 12.172 1 96.75 77 LYS B N 1
ATOM 3449 C CA . LYS B 1 77 ? -16.094 0.189 13.531 1 96.75 77 LYS B CA 1
ATOM 3450 C C . LYS B 1 77 ? -16.078 -1.337 13.531 1 96.75 77 LYS B C 1
ATOM 3452 O O . LYS B 1 77 ? -17.109 -1.973 13.258 1 96.75 77 LYS B O 1
ATOM 3457 N N . TYR B 1 78 ? -14.961 -1.897 13.914 1 95.25 78 TYR B N 1
ATOM 3458 C CA . TYR B 1 78 ? -14.82 -3.348 13.859 1 95.25 78 TYR B CA 1
ATOM 3459 C C . TYR B 1 78 ? -15.406 -3.998 15.109 1 95.25 78 TYR B C 1
ATOM 3461 O O . TYR B 1 78 ? -15.25 -3.482 16.219 1 95.25 78 TYR B O 1
ATOM 3469 N N . PRO B 1 79 ? -16.047 -5.129 14.906 1 92.69 79 PRO B N 1
ATOM 3470 C CA . PRO B 1 79 ? -16.406 -5.914 16.094 1 92.69 79 PRO B CA 1
ATOM 3471 C C . PRO B 1 79 ? -15.195 -6.402 16.875 1 92.69 79 PRO B C 1
ATOM 3473 O O . PRO B 1 79 ? -14.109 -6.555 16.312 1 92.69 79 PRO B O 1
ATOM 3476 N N . GLU B 1 80 ? -15.461 -6.684 18.109 1 90.44 80 GLU B N 1
ATOM 3477 C CA . GLU B 1 80 ? -14.383 -7.188 18.953 1 90.44 80 GLU B CA 1
ATOM 3478 C C . GLU B 1 80 ? -14.07 -8.648 18.625 1 90.44 80 GLU B C 1
ATOM 3480 O O . GLU B 1 80 ? -14.977 -9.43 18.328 1 90.44 80 GLU B O 1
ATOM 3485 N N . ASN B 1 81 ? -12.828 -9.078 18.672 1 89 81 ASN B N 1
ATOM 3486 C CA . ASN B 1 81 ? -12.344 -10.445 18.594 1 89 81 ASN B CA 1
ATOM 3487 C C . ASN B 1 81 ? -12.781 -11.117 17.297 1 89 81 ASN B C 1
ATOM 3489 O O . ASN B 1 81 ? -13.195 -12.281 17.297 1 89 81 ASN B O 1
ATOM 3493 N N . GLN B 1 82 ? -12.766 -10.477 16.312 1 88.88 82 GLN B N 1
ATOM 3494 C CA . GLN B 1 82 ? -13.141 -11.008 15.008 1 88.88 82 GLN B CA 1
ATOM 3495 C C . GLN B 1 82 ? -11.961 -11.727 14.352 1 88.88 82 GLN B C 1
ATOM 3497 O O . GLN B 1 82 ? -10.836 -11.242 14.383 1 88.88 82 GLN B O 1
ATOM 3502 N N . LYS B 1 83 ? -12.312 -12.938 13.797 1 88.44 83 LYS B N 1
ATOM 3503 C CA . LYS B 1 83 ? -11.32 -13.641 12.984 1 88.44 83 LYS B CA 1
ATOM 3504 C C . LYS B 1 83 ? -11.016 -12.867 11.703 1 88.44 83 LYS B C 1
ATOM 3506 O O . LYS B 1 83 ? -11.836 -12.078 11.234 1 88.44 83 LYS B O 1
ATOM 3511 N N . LEU B 1 84 ? -9.875 -13.164 11.156 1 89.12 84 LEU B N 1
ATOM 3512 C CA . LEU B 1 84 ? -9.438 -12.469 9.953 1 89.12 84 LEU B CA 1
ATOM 3513 C C . LEU B 1 84 ? -10.43 -12.68 8.812 1 89.12 84 LEU B C 1
ATOM 3515 O O . LEU B 1 84 ? -10.742 -11.742 8.078 1 89.12 84 LEU B O 1
ATOM 3519 N N . THR B 1 85 ? -10.883 -13.852 8.648 1 89.88 85 THR B N 1
ATOM 3520 C CA . THR B 1 85 ? -11.812 -14.164 7.566 1 89.88 85 THR B CA 1
ATOM 3521 C C . THR B 1 85 ? -13.102 -13.359 7.711 1 89.88 85 THR B C 1
ATOM 3523 O O . THR B 1 85 ? -13.609 -12.812 6.73 1 89.88 85 THR B O 1
ATOM 3526 N N . ALA B 1 86 ? -13.539 -13.266 8.852 1 93.06 86 ALA B N 1
ATOM 3527 C CA . ALA B 1 86 ? -14.758 -12.5 9.109 1 93.06 86 ALA B CA 1
ATOM 3528 C C . ALA B 1 86 ? -14.516 -11.008 8.914 1 93.06 86 ALA B C 1
ATOM 3530 O O . ALA B 1 86 ? -15.414 -10.281 8.477 1 93.06 86 ALA B O 1
ATOM 3531 N N . LYS B 1 87 ? -13.336 -10.617 9.219 1 95.56 87 LYS B N 1
ATOM 3532 C CA . LYS B 1 87 ? -12.969 -9.219 9.047 1 95.56 87 LYS B CA 1
ATOM 3533 C C . LYS B 1 87 ? -13.07 -8.797 7.586 1 95.56 87 LYS B C 1
ATOM 3535 O O . LYS B 1 87 ? -13.625 -7.738 7.273 1 95.56 87 LYS B O 1
ATOM 3540 N N . TYR B 1 88 ? -12.555 -9.617 6.707 1 94.94 88 TYR B N 1
ATOM 3541 C CA . TYR B 1 88 ? -12.562 -9.281 5.285 1 94.94 88 TYR B CA 1
ATOM 3542 C C . TYR B 1 88 ? -13.984 -9.227 4.738 1 94.94 88 TYR B C 1
ATOM 3544 O O . TYR B 1 88 ? -14.32 -8.336 3.963 1 94.94 88 TYR B O 1
ATOM 3552 N N . SER B 1 89 ? -14.766 -10.195 5.09 1 94.81 89 SER B N 1
ATOM 3553 C CA . SER B 1 89 ? -16.172 -10.195 4.684 1 94.81 89 SER B CA 1
ATOM 3554 C C . SER B 1 89 ? -16.891 -8.961 5.215 1 94.81 89 SER B C 1
ATOM 3556 O O . SER B 1 89 ? -17.688 -8.344 4.496 1 94.81 89 SER B O 1
ATOM 3558 N N . TYR B 1 90 ? -16.641 -8.664 6.453 1 96.69 90 TYR B N 1
ATOM 3559 C CA . TYR B 1 90 ? -17.219 -7.496 7.102 1 96.69 90 TYR B CA 1
ATOM 3560 C C . TYR B 1 90 ? -16.828 -6.219 6.359 1 96.69 90 TYR B C 1
ATOM 3562 O O . TYR B 1 90 ? -17.703 -5.398 6.039 1 96.69 90 TYR B O 1
ATOM 3570 N N . GLU B 1 91 ? -15.578 -6.07 6.012 1 97.56 91 GLU B N 1
ATOM 3571 C CA . GLU B 1 91 ? -15.078 -4.918 5.27 1 97.56 91 GLU B CA 1
ATOM 3572 C C . GLU B 1 91 ? -15.734 -4.812 3.896 1 97.56 91 GLU B C 1
ATOM 3574 O O . GLU B 1 91 ? -16.203 -3.744 3.508 1 97.56 91 GLU B O 1
ATOM 3579 N N . ARG B 1 92 ? -15.773 -5.918 3.166 1 96.94 92 ARG B N 1
ATOM 3580 C CA . ARG B 1 92 ? -16.375 -5.922 1.832 1 96.94 92 ARG B CA 1
ATOM 3581 C C . ARG B 1 92 ? -17.797 -5.406 1.868 1 96.94 92 ARG B C 1
ATOM 3583 O O . ARG B 1 92 ? -18.188 -4.555 1.062 1 96.94 92 ARG B O 1
ATOM 3590 N N . LYS B 1 93 ? -18.484 -5.93 2.818 1 97.38 93 LYS B N 1
ATOM 3591 C CA . LYS B 1 93 ? -19.891 -5.578 2.926 1 97.38 93 LYS B CA 1
ATOM 3592 C C . LYS B 1 93 ? -20.078 -4.094 3.242 1 97.38 93 LYS B C 1
ATOM 3594 O O . LYS B 1 93 ? -20.812 -3.389 2.553 1 97.38 93 LYS B O 1
ATOM 3599 N N . LEU B 1 94 ? -19.406 -3.604 4.238 1 98.38 94 LEU B N 1
ATOM 3600 C CA . LEU B 1 94 ? -19.594 -2.229 4.691 1 98.38 94 LEU B CA 1
ATOM 3601 C C . LEU B 1 94 ? -19.078 -1.242 3.645 1 98.38 94 LEU B C 1
ATOM 3603 O O . LEU B 1 94 ? -19.719 -0.216 3.393 1 98.38 94 LEU B O 1
ATOM 3607 N N . ILE B 1 95 ? -17.953 -1.539 3.051 1 98.75 95 ILE B N 1
ATOM 3608 C CA . ILE B 1 95 ? -17.375 -0.64 2.051 1 98.75 95 ILE B CA 1
ATOM 3609 C C . ILE B 1 95 ? -18.297 -0.586 0.828 1 98.75 95 ILE B C 1
ATOM 3611 O O . ILE B 1 95 ? -18.516 0.484 0.256 1 98.75 95 ILE B O 1
ATOM 3615 N N . ARG B 1 96 ? -18.828 -1.723 0.436 1 98.38 96 ARG B N 1
ATOM 3616 C CA . ARG B 1 96 ? -19.781 -1.757 -0.676 1 98.38 96 ARG B CA 1
ATOM 3617 C C . ARG B 1 96 ? -21.016 -0.911 -0.374 1 98.38 96 ARG B C 1
ATOM 3619 O O . ARG B 1 96 ? -21.516 -0.2 -1.248 1 98.38 96 ARG B O 1
ATOM 3626 N N . ASP B 1 97 ? -21.484 -1.037 0.856 1 98.56 97 ASP B N 1
ATOM 3627 C CA . ASP B 1 97 ? -22.625 -0.225 1.267 1 98.56 97 ASP B CA 1
ATOM 3628 C C . ASP B 1 97 ? -22.312 1.265 1.136 1 98.56 97 ASP B C 1
ATOM 3630 O O . ASP B 1 97 ? -23.156 2.043 0.686 1 98.56 97 ASP B O 1
ATOM 3634 N N . VAL B 1 98 ? -21.156 1.652 1.524 1 98.75 98 VAL B N 1
ATOM 3635 C CA . VAL B 1 98 ? -20.719 3.043 1.412 1 98.75 98 VAL B CA 1
ATOM 3636 C C . VAL B 1 98 ? -20.672 3.449 -0.058 1 98.75 98 VAL B C 1
ATOM 3638 O O . VAL B 1 98 ? -21.188 4.504 -0.439 1 98.75 98 VAL B O 1
ATOM 3641 N N . ILE B 1 99 ? -20.078 2.594 -0.869 1 98.62 99 ILE B N 1
ATOM 3642 C CA . ILE B 1 99 ? -19.906 2.883 -2.289 1 98.62 99 ILE B CA 1
ATOM 3643 C C . ILE B 1 99 ? -21.281 3.014 -2.957 1 98.62 99 ILE B C 1
ATOM 3645 O O . ILE B 1 99 ? -21.5 3.914 -3.773 1 98.62 99 ILE B O 1
ATOM 3649 N N . ASP B 1 100 ? -22.156 2.111 -2.623 1 98.19 100 ASP B N 1
ATOM 3650 C CA . ASP B 1 100 ? -23.5 2.131 -3.195 1 98.19 100 ASP B CA 1
ATOM 3651 C C . ASP B 1 100 ? -24.203 3.459 -2.912 1 98.19 100 ASP B C 1
ATOM 3653 O O . ASP B 1 100 ? -24.844 4.027 -3.795 1 98.19 100 ASP B O 1
ATOM 3657 N N . GLN B 1 101 ? -24.094 3.936 -1.714 1 98.25 101 GLN B N 1
ATOM 3658 C CA . GLN B 1 101 ? -24.672 5.219 -1.354 1 98.25 101 GLN B CA 1
ATOM 3659 C C . GLN B 1 101 ? -23.969 6.371 -2.061 1 98.25 101 GLN B C 1
ATOM 3661 O O . GLN B 1 101 ? -24.609 7.324 -2.51 1 98.25 101 GLN B O 1
ATOM 3666 N N . LEU B 1 102 ? -22.656 6.27 -2.129 1 98.12 102 L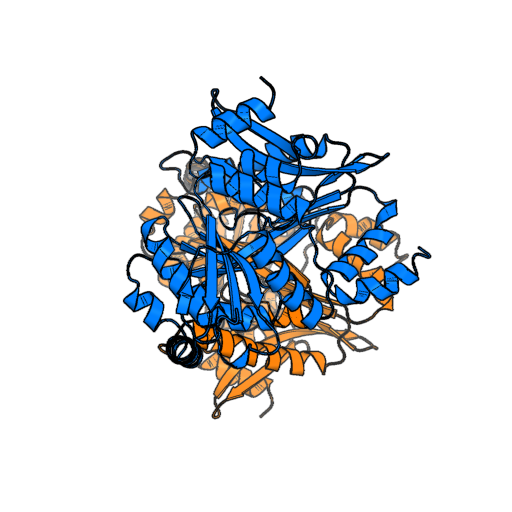EU B N 1
ATOM 3667 C CA . LEU B 1 102 ? -21.844 7.289 -2.783 1 98.12 102 LEU B CA 1
ATOM 3668 C C . LEU B 1 102 ? -22.234 7.434 -4.25 1 98.12 102 LEU B C 1
ATOM 3670 O O . LEU B 1 102 ? -22.422 8.547 -4.742 1 98.12 102 LEU B O 1
ATOM 3674 N N . GLU B 1 103 ? -22.422 6.359 -4.895 1 96.06 103 GLU B N 1
ATOM 3675 C CA . GLU B 1 103 ? -22.625 6.363 -6.34 1 96.06 103 GLU B CA 1
ATOM 3676 C C . GLU B 1 103 ? -24.062 6.738 -6.691 1 96.06 103 GLU B C 1
ATOM 3678 O O . GLU B 1 103 ? -24.391 6.941 -7.863 1 96.06 103 GLU B O 1
ATOM 3683 N N . LYS B 1 104 ? -24.906 6.809 -5.734 1 96.44 104 LYS B N 1
ATOM 3684 C CA . LYS B 1 104 ? -26.25 7.316 -5.953 1 96.44 104 LYS B CA 1
ATOM 3685 C C . LYS B 1 104 ? -26.25 8.836 -6.094 1 96.44 104 LYS B C 1
ATOM 3687 O O . LYS B 1 104 ? -27.25 9.422 -6.543 1 96.44 104 LYS B O 1
ATOM 3692 N N . LYS B 1 105 ? -25.172 9.375 -5.691 1 95.75 105 LYS B N 1
ATOM 3693 C CA . LYS B 1 105 ? -25.047 10.82 -5.828 1 95.75 105 LYS B CA 1
ATOM 3694 C C . LYS B 1 105 ? -24.688 11.211 -7.258 1 95.75 105 LYS B C 1
ATOM 3696 O O . LYS B 1 105 ? -24.156 10.391 -8.016 1 95.75 105 LYS B O 1
ATOM 3701 N N . LYS B 1 106 ? -25.047 12.375 -7.707 1 94.44 106 LYS B N 1
ATOM 3702 C CA . LYS B 1 106 ? -24.656 12.867 -9.023 1 94.44 106 LYS B CA 1
ATOM 3703 C C . LYS B 1 106 ? -23.188 13.305 -9.039 1 94.44 106 LYS B C 1
ATOM 3705 O O . LYS B 1 106 ? -22.891 14.5 -9.047 1 94.44 106 LYS B O 1
ATOM 3710 N N . LEU B 1 107 ? -22.312 12.352 -9.141 1 97.12 107 LEU B N 1
ATOM 3711 C CA . LEU B 1 107 ? -20.875 12.609 -9.008 1 97.12 107 LEU B CA 1
ATOM 3712 C C . LEU B 1 107 ? -20.266 12.945 -10.359 1 97.12 107 LEU B C 1
ATOM 3714 O O . LEU B 1 107 ? -20.5 12.25 -11.352 1 97.12 107 LEU B O 1
ATOM 3718 N N . ILE B 1 108 ? -19.531 13.961 -10.375 1 96.5 108 ILE B N 1
ATOM 3719 C CA . ILE B 1 108 ? -18.656 14.273 -11.508 1 96.5 108 ILE B CA 1
ATOM 3720 C C . ILE B 1 108 ? -17.312 13.594 -11.32 1 96.5 108 ILE B C 1
ATOM 3722 O O . ILE B 1 108 ? -16.766 13.016 -12.266 1 96.5 108 ILE B O 1
ATOM 3726 N N . SER B 1 109 ? -16.797 13.672 -10.102 1 97 109 SER B N 1
ATOM 3727 C CA . SER B 1 109 ? -15.531 13.039 -9.758 1 97 109 SER B CA 1
ATOM 3728 C C . SER B 1 109 ? -15.438 12.766 -8.258 1 97 109 SER B C 1
ATOM 3730 O O . SER B 1 109 ? -16.125 13.406 -7.465 1 97 109 SER B O 1
ATOM 3732 N N . TYR B 1 110 ? -14.742 11.828 -7.988 1 98.06 110 TYR B N 1
ATOM 3733 C CA . TYR B 1 110 ? -14.406 11.469 -6.617 1 98.06 110 TYR B CA 1
ATOM 3734 C C . TYR B 1 110 ? -12.898 11.391 -6.43 1 98.06 110 TYR B C 1
ATOM 3736 O O . TYR B 1 110 ? -12.203 10.742 -7.211 1 98.06 110 TYR B O 1
ATOM 3744 N N . ASN B 1 111 ? -12.344 12.047 -5.363 1 98.19 111 ASN B N 1
ATOM 3745 C CA . ASN B 1 111 ? -10.922 12.008 -5.062 1 98.19 111 ASN B CA 1
ATOM 3746 C C . ASN B 1 111 ? -10.648 12.273 -3.584 1 98.19 111 ASN B C 1
ATOM 3748 O O . ASN B 1 111 ? -10.836 13.391 -3.104 1 98.19 111 ASN B O 1
ATOM 3752 N N . GLN B 1 112 ? -10.258 11.211 -2.877 1 98.38 112 GLN B N 1
ATOM 3753 C CA . GLN B 1 112 ? -9.938 11.398 -1.465 1 98.38 112 GLN B CA 1
ATOM 3754 C C . GLN B 1 112 ? -8.734 10.555 -1.061 1 98.38 112 GLN B C 1
ATOM 3756 O O . GLN B 1 112 ? -8.508 9.469 -1.608 1 98.38 112 GLN B O 1
ATOM 3761 N N . ASN B 1 113 ? -7.969 11.07 -0.125 1 97.88 113 ASN B N 1
ATOM 3762 C CA . ASN B 1 113 ? -6.949 10.312 0.596 1 97.88 113 ASN B CA 1
ATOM 3763 C C . ASN B 1 113 ? -7.531 9.633 1.832 1 97.88 113 ASN B C 1
ATOM 3765 O O . ASN B 1 113 ? -8.234 10.258 2.623 1 97.88 113 ASN B O 1
ATOM 3769 N N . PHE B 1 114 ? -7.215 8.398 1.985 1 98.31 114 PHE B N 1
ATOM 3770 C CA . PHE B 1 114 ? -7.773 7.641 3.104 1 98.31 114 PHE B CA 1
ATOM 3771 C C . PHE B 1 114 ? -6.766 7.527 4.238 1 98.31 114 PHE B C 1
ATOM 3773 O O . PHE B 1 114 ? -5.555 7.551 4.004 1 98.31 114 PHE B O 1
ATOM 3780 N N . ASP B 1 115 ? -7.32 7.449 5.43 1 97.31 115 ASP B N 1
ATOM 3781 C CA . ASP B 1 115 ? -6.469 7.152 6.578 1 97.31 115 ASP B CA 1
ATOM 3782 C C . ASP B 1 115 ? -5.711 5.84 6.375 1 97.31 115 ASP B C 1
ATOM 3784 O O . ASP B 1 115 ? -6.246 4.891 5.801 1 97.31 115 ASP B O 1
ATOM 3788 N N . TYR B 1 116 ? -4.477 5.758 6.941 1 96.56 116 TYR B N 1
ATOM 3789 C CA . TYR B 1 116 ? -3.631 4.598 6.676 1 96.56 116 TYR B CA 1
ATOM 3790 C C . TYR B 1 116 ? -4.141 3.373 7.426 1 96.56 116 TYR B C 1
ATOM 3792 O O . TYR B 1 116 ? -3.676 2.256 7.188 1 96.56 116 TYR B O 1
ATOM 3800 N N . SER B 1 117 ? -5.148 3.498 8.281 1 95.56 117 SER B N 1
ATOM 3801 C CA . SER B 1 117 ? -5.801 2.334 8.867 1 95.56 117 SER B CA 1
ATOM 3802 C C . SER B 1 117 ? -6.633 1.583 7.84 1 95.56 117 SER B C 1
ATOM 3804 O O . SER B 1 117 ? -6.953 0.407 8.023 1 95.56 117 SER B O 1
ATOM 3806 N N . PHE B 1 118 ? -7.094 2.256 6.828 1 97.69 118 PHE B N 1
ATOM 3807 C CA . PHE B 1 118 ? -7.82 1.646 5.723 1 97.69 118 PHE B CA 1
ATOM 3808 C C . PHE B 1 118 ? -6.859 0.934 4.773 1 97.69 118 PHE B C 1
ATOM 3810 O O . PHE B 1 118 ? -6.059 1.579 4.094 1 97.69 118 PHE B O 1
ATOM 3817 N N . GLN B 1 119 ? -7.051 -0.377 4.66 1 96.69 119 GLN B N 1
ATOM 3818 C CA . GLN B 1 119 ? -6.035 -1.135 3.939 1 96.69 119 GLN B CA 1
ATOM 3819 C C . GLN B 1 119 ? -6.652 -1.932 2.795 1 96.69 119 GLN B C 1
ATOM 3821 O O . GLN B 1 119 ? -5.941 -2.414 1.911 1 96.69 119 GLN B O 1
ATOM 3826 N N . ASN B 1 120 ? -7.914 -2.105 2.752 1 97.31 120 ASN B N 1
ATOM 3827 C CA . ASN B 1 120 ? -8.586 -2.934 1.757 1 97.31 120 ASN B CA 1
ATOM 3828 C C . ASN B 1 120 ? -9.391 -2.086 0.773 1 97.31 120 ASN B C 1
ATOM 3830 O O . ASN B 1 120 ? -10.539 -1.745 1.038 1 97.31 120 ASN B O 1
ATOM 3834 N N . TRP B 1 121 ? -8.789 -1.823 -0.394 1 98.19 121 TRP B N 1
ATOM 3835 C CA . TRP B 1 121 ? -9.5 -0.968 -1.335 1 98.19 121 TRP B CA 1
ATOM 3836 C C . TRP B 1 121 ? -10.172 -1.798 -2.426 1 98.19 121 TRP B C 1
ATOM 3838 O O . TRP B 1 121 ? -10.664 -1.252 -3.414 1 98.19 121 TRP B O 1
ATOM 3848 N N . LEU B 1 122 ? -10.227 -3.123 -2.312 1 97.62 122 LEU B N 1
ATOM 3849 C CA . LEU B 1 122 ? -10.719 -4.035 -3.342 1 97.62 122 LEU B CA 1
ATOM 3850 C C . LEU B 1 122 ? -12.148 -3.693 -3.734 1 97.62 122 LEU B C 1
ATOM 3852 O O . LEU B 1 122 ? -12.484 -3.678 -4.922 1 97.62 122 LEU B O 1
ATOM 3856 N N . PRO B 1 123 ? -13.023 -3.449 -2.727 1 98.19 123 PRO B N 1
ATOM 3857 C CA . PRO B 1 123 ? -14.383 -3.096 -3.156 1 98.19 123 PRO B CA 1
ATOM 3858 C C . PRO B 1 123 ? -14.406 -1.879 -4.078 1 98.19 123 PRO B C 1
ATOM 3860 O O . PRO B 1 123 ? -15.227 -1.817 -5 1 98.19 123 PRO B O 1
ATOM 3863 N N . PHE B 1 124 ? -13.547 -0.89 -3.811 1 98.56 124 PHE B N 1
ATOM 3864 C CA . PHE B 1 124 ? -13.453 0.25 -4.715 1 98.56 124 PHE B CA 1
ATOM 3865 C C . PHE B 1 124 ? -12.961 -0.191 -6.09 1 98.56 124 PHE B C 1
ATOM 3867 O O . PHE B 1 124 ? -13.484 0.257 -7.113 1 98.56 124 PHE B O 1
ATOM 3874 N N . TYR B 1 125 ? -11.961 -1.028 -6.062 1 97.81 125 TYR B N 1
ATOM 3875 C CA . TYR B 1 125 ? -11.43 -1.558 -7.316 1 97.81 125 TYR B CA 1
ATOM 3876 C C . TYR B 1 125 ? -12.539 -2.205 -8.141 1 97.81 125 TYR B C 1
ATOM 3878 O O . TYR B 1 125 ? -12.664 -1.937 -9.344 1 97.81 125 TYR B O 1
ATOM 3886 N N . TRP B 1 126 ? -13.32 -3.033 -7.496 1 96.44 126 TRP B N 1
ATOM 3887 C CA . TRP B 1 126 ? -14.375 -3.787 -8.172 1 96.44 126 TRP B CA 1
ATOM 3888 C C . TRP B 1 126 ? -15.461 -2.854 -8.695 1 96.44 126 TRP B C 1
ATOM 3890 O O . TRP B 1 126 ? -16.281 -3.248 -9.531 1 96.44 126 TRP B O 1
ATOM 3900 N N . HIS B 1 127 ? -15.477 -1.655 -8.234 1 96.88 127 HIS B N 1
ATOM 3901 C CA . HIS B 1 127 ? -16.453 -0.67 -8.688 1 96.88 127 HIS B CA 1
ATOM 3902 C C . HIS B 1 127 ? -15.805 0.352 -9.625 1 96.88 127 HIS B C 1
ATOM 3904 O O . HIS B 1 127 ? -16.359 1.432 -9.844 1 96.88 127 HIS B O 1
ATOM 3910 N N . GLY B 1 128 ? -14.633 0.104 -10.039 1 96.44 128 GLY B N 1
ATOM 3911 C CA . GLY B 1 128 ? -14.031 0.881 -11.117 1 96.44 128 GLY B CA 1
ATOM 3912 C C . GLY B 1 128 ? -13.242 2.078 -10.625 1 96.44 128 GLY B C 1
ATOM 3913 O O . GLY B 1 128 ? -12.922 2.98 -11.398 1 96.44 128 GLY B O 1
ATOM 3914 N N . PHE B 1 129 ? -12.961 2.182 -9.359 1 97.88 129 PHE B N 1
ATOM 3915 C CA . PHE B 1 129 ? -12.133 3.26 -8.836 1 97.88 129 PHE B CA 1
ATOM 3916 C C . PHE B 1 129 ? -10.656 2.994 -9.125 1 97.88 129 PHE B C 1
ATOM 3918 O O . PHE B 1 129 ? -10.266 1.856 -9.398 1 97.88 129 PHE B O 1
ATOM 3925 N N . LYS B 1 130 ? -9.891 4.059 -9.078 1 97.19 130 LYS B N 1
ATOM 3926 C CA . LYS B 1 130 ? -8.43 3.996 -9.172 1 97.19 130 LYS B CA 1
ATOM 3927 C C . LYS B 1 130 ? -7.781 4.27 -7.82 1 97.19 130 LYS B C 1
ATOM 3929 O O . LYS B 1 130 ? -8.391 4.895 -6.949 1 97.19 130 LYS B O 1
ATOM 3934 N N . GLN B 1 131 ? -6.633 3.76 -7.699 1 97.44 131 GLN B N 1
ATOM 3935 C CA . GLN B 1 131 ? -5.898 3.928 -6.449 1 97.44 131 GLN B CA 1
ATOM 3936 C C . GLN B 1 131 ? -4.41 4.141 -6.707 1 97.44 131 GLN B C 1
ATOM 3938 O O . GLN B 1 131 ? -3.846 3.557 -7.637 1 97.44 131 GLN B O 1
ATOM 3943 N N . TYR B 1 132 ? -3.773 4.973 -5.984 1 95.56 132 TYR B N 1
ATOM 3944 C CA . TYR B 1 132 ? -2.318 4.945 -5.879 1 95.56 132 TYR B CA 1
ATOM 3945 C C . TYR B 1 132 ? -1.871 5.188 -4.441 1 95.56 132 TYR B C 1
ATOM 3947 O O . TYR B 1 132 ? -2.596 5.805 -3.656 1 95.56 132 TYR B O 1
ATOM 3955 N N . THR B 1 133 ? -0.683 4.711 -4.109 1 97.94 133 THR B N 1
ATOM 3956 C CA . THR B 1 133 ? -0.164 4.727 -2.748 1 97.94 133 THR B CA 1
ATOM 3957 C C . THR B 1 133 ? 0.65 5.992 -2.494 1 97.94 133 THR B C 1
ATOM 3959 O O . THR B 1 133 ? 1.514 6.355 -3.297 1 97.94 133 THR B O 1
ATOM 3962 N N . ARG B 1 134 ? 0.316 6.648 -1.439 1 97.31 134 ARG B N 1
ATOM 3963 C CA . ARG B 1 134 ? 1.086 7.777 -0.921 1 97.31 134 ARG B CA 1
ATOM 3964 C C . ARG B 1 134 ? 1.77 7.414 0.393 1 97.31 134 ARG B C 1
ATOM 3966 O O . ARG B 1 134 ? 1.549 6.328 0.935 1 97.31 134 ARG B O 1
ATOM 3973 N N . TYR B 1 135 ? 2.66 8.383 0.833 1 97.25 135 TYR B N 1
ATOM 3974 C CA . TYR B 1 135 ? 3.383 8.102 2.068 1 97.25 135 TYR B CA 1
ATOM 3975 C C . TYR B 1 135 ? 3.27 9.258 3.047 1 97.25 135 TYR B C 1
ATOM 3977 O O . TYR B 1 135 ? 3.262 10.422 2.641 1 97.25 135 TYR B O 1
ATOM 3985 N N . THR B 1 136 ? 3.125 8.938 4.254 1 97.06 136 THR B N 1
ATOM 3986 C CA . THR B 1 136 ? 3.396 9.859 5.352 1 97.06 136 THR B CA 1
ATOM 3987 C C . THR B 1 136 ? 4.531 9.336 6.23 1 97.06 136 THR B C 1
ATOM 3989 O O . THR B 1 136 ? 5.016 8.227 6.027 1 97.06 136 THR B O 1
ATOM 3992 N N . TYR B 1 137 ? 5.031 10.148 7.09 1 96.94 137 TYR B N 1
ATOM 3993 C CA . TYR B 1 137 ? 6.16 9.82 7.953 1 96.94 137 TYR B CA 1
ATOM 3994 C C . TYR B 1 137 ? 5.805 10.023 9.422 1 96.94 137 TYR B C 1
ATOM 3996 O O . TYR B 1 137 ? 5.43 11.125 9.828 1 96.94 137 TYR B O 1
ATOM 4004 N N . VAL B 1 138 ? 5.98 8.938 10.195 1 98 138 VAL B N 1
ATOM 4005 C CA . VAL B 1 138 ? 5.387 8.961 11.531 1 98 138 VAL B CA 1
ATOM 4006 C C . VAL B 1 138 ? 6.395 8.461 12.562 1 98 138 VAL B C 1
ATOM 4008 O O . VAL B 1 138 ? 7.078 7.457 12.336 1 98 138 VAL B O 1
ATOM 4011 N N . ILE B 1 139 ? 6.574 9.227 13.586 1 97.88 139 ILE B N 1
ATOM 4012 C CA . ILE B 1 139 ? 7.125 8.641 14.805 1 97.88 139 ILE B CA 1
ATOM 4013 C C . ILE B 1 139 ? 6.023 7.898 15.562 1 97.88 139 ILE B C 1
ATOM 4015 O O . ILE B 1 139 ? 5.117 8.523 16.125 1 97.88 139 ILE B O 1
ATOM 4019 N N . ASP B 1 140 ? 6.109 6.617 15.656 1 95.44 140 ASP B N 1
ATOM 4020 C CA . ASP B 1 140 ? 4.984 5.762 16.031 1 95.44 140 ASP B CA 1
ATOM 4021 C C . ASP B 1 140 ? 4.863 5.637 17.547 1 95.44 140 ASP B C 1
ATOM 4023 O O . ASP B 1 140 ? 3.838 5.176 18.047 1 95.44 140 ASP B O 1
ATOM 4027 N N . ASN B 1 141 ? 5.859 5.969 18.219 1 95 141 ASN B N 1
ATOM 4028 C CA . ASN B 1 141 ? 5.855 5.84 19.672 1 95 141 ASN B CA 1
ATOM 4029 C C . ASN B 1 141 ? 6.609 6.988 20.344 1 95 141 ASN B C 1
ATOM 4031 O O . ASN B 1 141 ? 7.824 7.109 20.188 1 95 141 ASN B O 1
ATOM 4035 N N . LEU B 1 142 ? 5.887 7.73 21.219 1 96.44 142 LEU B N 1
ATOM 4036 C CA . LEU B 1 142 ? 6.488 8.906 21.828 1 96.44 142 LEU B CA 1
ATOM 4037 C C . LEU B 1 142 ? 6.781 8.664 23.297 1 96.44 142 LEU B C 1
ATOM 4039 O O . LEU B 1 142 ? 7.137 9.594 24.031 1 96.44 142 LEU B O 1
ATOM 4043 N N . THR B 1 143 ? 6.641 7.434 23.75 1 94.94 143 THR B N 1
ATOM 4044 C CA . THR B 1 143 ? 6.789 7.121 25.172 1 94.94 143 THR B CA 1
ATOM 4045 C C . THR B 1 143 ? 8.25 7.227 25.594 1 94.94 143 THR B C 1
ATOM 4047 O O . THR B 1 143 ? 8.539 7.48 26.766 1 94.94 143 THR B O 1
ATOM 4050 N N . ASN B 1 144 ? 9.164 6.984 24.719 1 96.75 144 ASN B N 1
ATOM 4051 C CA . ASN B 1 144 ? 10.594 7.086 25 1 96.75 144 ASN B CA 1
ATOM 4052 C C . ASN B 1 144 ? 11.258 8.156 24.141 1 96.75 144 ASN B C 1
ATOM 4054 O O . ASN B 1 144 ? 11.789 7.855 23.078 1 96.75 144 ASN B O 1
ATOM 4058 N N . LEU B 1 145 ? 11.312 9.336 24.672 1 96.94 145 LEU B N 1
ATOM 4059 C CA . LEU B 1 145 ? 11.805 10.484 23.906 1 96.94 145 LEU B CA 1
ATOM 4060 C C . LEU B 1 145 ? 13.305 10.367 23.656 1 96.94 145 LEU B C 1
ATOM 4062 O O . LEU B 1 145 ? 13.797 10.828 22.625 1 96.94 145 LEU B O 1
ATOM 4066 N N . GLU B 1 146 ? 14 9.789 24.547 1 97.25 146 GLU B N 1
ATOM 4067 C CA . GLU B 1 146 ? 15.43 9.578 24.328 1 97.25 146 GLU B CA 1
ATOM 4068 C C . GLU B 1 146 ? 15.672 8.695 23.109 1 97.25 146 GLU B C 1
ATOM 4070 O O . GLU B 1 146 ? 16.531 9.008 22.281 1 97.25 146 GLU B O 1
ATOM 4075 N N . LYS B 1 147 ? 14.922 7.633 23.109 1 96.31 147 LYS B N 1
ATOM 4076 C CA . LYS B 1 147 ? 15.031 6.742 21.969 1 96.31 147 LYS B CA 1
ATOM 4077 C C . LYS B 1 147 ? 14.625 7.453 20.672 1 96.31 147 LYS B C 1
ATOM 4079 O O . LYS B 1 147 ? 15.281 7.305 19.641 1 96.31 147 LYS B O 1
ATOM 4084 N N . ALA B 1 148 ? 13.562 8.219 20.75 1 96.94 148 ALA B N 1
ATOM 4085 C CA . ALA B 1 148 ? 13.117 8.977 19.578 1 96.94 148 ALA B CA 1
ATOM 4086 C C . ALA B 1 148 ? 14.211 9.93 19.094 1 96.94 148 ALA B C 1
ATOM 4088 O O . ALA B 1 148 ? 14.461 10.039 17.891 1 96.94 148 ALA B O 1
ATOM 4089 N N . PHE B 1 149 ? 14.828 10.57 20.016 1 97.44 149 PHE B N 1
ATOM 4090 C CA . PHE B 1 149 ? 15.883 11.508 19.656 1 97.44 149 PHE B CA 1
ATOM 4091 C C . PHE B 1 149 ? 17.062 10.781 19.031 1 97.44 149 PHE B C 1
ATOM 4093 O O . PHE B 1 149 ? 17.641 11.25 18.047 1 97.44 149 PHE B O 1
ATOM 4100 N N . MET B 1 150 ? 17.406 9.625 19.531 1 96.31 150 MET B N 1
ATOM 4101 C CA . MET B 1 150 ? 18.547 8.859 19.047 1 96.31 150 MET B CA 1
ATOM 4102 C C . MET B 1 150 ? 18.281 8.312 17.656 1 96.31 150 MET B C 1
ATOM 4104 O O . MET B 1 150 ? 19.203 8 16.906 1 96.31 150 MET B O 1
ATOM 4108 N N . ASN B 1 151 ? 17.031 8.172 17.328 1 96.06 151 ASN B N 1
ATOM 4109 C CA . ASN B 1 151 ? 16.672 7.672 16 1 96.06 151 ASN B CA 1
ATOM 4110 C C . ASN B 1 151 ? 16.781 8.758 14.945 1 96.06 151 ASN B C 1
ATOM 4112 O O . ASN B 1 151 ? 16.781 8.469 13.742 1 96.06 151 ASN B O 1
ATOM 4116 N N . ILE B 1 152 ? 16.812 10.031 15.367 1 97.25 152 ILE B N 1
ATOM 4117 C CA . ILE B 1 152 ? 17.047 11.125 14.43 1 97.25 152 ILE B CA 1
ATOM 4118 C C . ILE B 1 152 ? 18.453 11.016 13.852 1 97.25 152 ILE B C 1
ATOM 4120 O O . ILE B 1 152 ? 19.391 10.648 14.562 1 97.25 152 ILE B O 1
ATOM 4124 N N . ASP B 1 153 ? 18.531 11.289 12.617 1 96.31 153 ASP B N 1
ATOM 4125 C CA . ASP B 1 153 ? 19.859 11.172 12.016 1 96.31 153 ASP B CA 1
ATOM 4126 C C . ASP B 1 153 ? 20.828 12.188 12.617 1 96.31 153 ASP B C 1
ATOM 4128 O O . ASP B 1 153 ? 20.406 13.219 13.141 1 96.31 153 ASP B O 1
ATOM 4132 N N . SER B 1 154 ? 22.125 11.938 12.492 1 96.31 154 SER B N 1
ATOM 4133 C CA . SER B 1 154 ? 23.156 12.727 13.148 1 96.31 154 SER B CA 1
ATOM 4134 C C . SER B 1 154 ? 23.156 14.172 12.664 1 96.31 154 SER B C 1
ATOM 4136 O O . SER B 1 154 ? 23.312 15.102 13.461 1 96.31 154 SER B O 1
ATOM 4138 N N . LYS B 1 155 ? 23.016 14.359 11.438 1 96.81 155 LYS B N 1
ATOM 4139 C CA . LYS B 1 155 ? 23 15.711 10.875 1 96.81 155 LYS B CA 1
ATOM 4140 C C . LYS B 1 155 ? 21.859 16.531 11.461 1 96.81 155 LYS B C 1
ATOM 4142 O O . LYS B 1 155 ? 22.062 17.688 11.859 1 96.81 155 LYS B O 1
ATOM 4147 N N . THR B 1 156 ? 20.734 15.977 11.555 1 97.62 156 THR B N 1
ATOM 4148 C CA . THR B 1 156 ? 19.562 16.672 12.07 1 97.62 156 THR B CA 1
ATOM 4149 C C . THR B 1 156 ? 19.703 16.938 13.57 1 97.62 156 THR B C 1
ATOM 4151 O O . THR B 1 156 ? 19.312 18 14.055 1 97.62 156 THR B O 1
ATOM 4154 N N . ARG B 1 157 ? 20.234 15.992 14.297 1 98.19 157 ARG B N 1
ATOM 4155 C CA . ARG B 1 157 ? 20.5 16.25 15.711 1 98.19 157 ARG B CA 1
ATOM 4156 C C . ARG B 1 157 ? 21.438 17.438 15.883 1 98.19 157 ARG B C 1
ATOM 4158 O O . ARG B 1 157 ? 21.234 18.266 16.766 1 98.19 157 ARG B O 1
ATOM 4165 N N . ASN B 1 158 ? 22.422 17.469 15.031 1 98.31 158 ASN B N 1
ATOM 4166 C CA . ASN B 1 158 ? 23.359 18.594 15.086 1 98.31 158 ASN B CA 1
ATOM 4167 C C . ASN B 1 158 ? 22.672 19.906 14.758 1 98.31 158 ASN B C 1
ATOM 4169 O O . ASN B 1 158 ? 22.984 20.938 15.359 1 98.31 158 ASN B O 1
ATOM 4173 N N . GLN B 1 159 ? 21.781 19.875 13.852 1 98.38 159 GLN B N 1
ATOM 4174 C CA . GLN B 1 159 ? 21.016 21.062 13.516 1 98.38 159 GLN B CA 1
ATOM 4175 C C . GLN B 1 159 ? 20.203 21.547 14.719 1 98.38 159 GLN B C 1
ATOM 4177 O O . GLN B 1 159 ? 20.125 22.75 14.984 1 98.38 159 GLN B O 1
ATOM 4182 N N . ILE B 1 160 ? 19.594 20.625 15.383 1 98.69 160 ILE B N 1
ATOM 4183 C CA . ILE B 1 160 ? 18.797 20.953 16.562 1 98.69 160 ILE B CA 1
ATOM 4184 C C . ILE B 1 160 ? 19.672 21.594 17.625 1 98.69 160 ILE B C 1
ATOM 4186 O O . ILE B 1 160 ? 19.328 22.656 18.172 1 98.69 160 ILE B O 1
ATOM 4190 N N . ARG B 1 161 ? 20.797 21.047 17.859 1 98.38 161 ARG B N 1
ATOM 4191 C CA . ARG B 1 161 ? 21.719 21.578 18.859 1 98.38 161 ARG B CA 1
ATOM 4192 C C . ARG B 1 161 ? 22.234 22.953 18.469 1 98.38 161 ARG B C 1
ATOM 4194 O O . ARG B 1 161 ? 22.375 23.828 19.312 1 98.38 161 ARG B O 1
ATOM 4201 N N . LYS B 1 162 ? 22.547 23.047 17.219 1 98.44 162 LYS B N 1
ATOM 4202 C CA . LYS B 1 162 ? 22.984 24.344 16.719 1 98.44 162 LYS B CA 1
ATOM 4203 C C . LYS B 1 162 ? 21.922 25.406 16.953 1 98.44 162 LYS B C 1
ATOM 4205 O O . LYS B 1 162 ? 22.219 26.516 17.422 1 98.44 162 LYS B O 1
ATOM 4210 N N . ALA B 1 163 ? 20.719 25.156 16.594 1 98.69 163 ALA B N 1
ATOM 4211 C CA . ALA B 1 163 ? 19.609 26.078 16.719 1 98.69 163 ALA B CA 1
ATOM 4212 C C . ALA B 1 163 ? 19.406 26.484 18.188 1 98.69 163 ALA B C 1
ATOM 4214 O O . ALA B 1 163 ? 19.078 27.641 18.469 1 98.69 163 ALA B O 1
ATOM 4215 N N . GLU B 1 164 ? 19.609 25.578 19.062 1 98.31 164 GLU B N 1
ATOM 4216 C CA . GLU B 1 164 ? 19.438 25.812 20.484 1 98.31 164 GLU B CA 1
ATOM 4217 C C . GLU B 1 164 ? 20.344 26.938 20.984 1 98.31 164 GLU B C 1
ATOM 4219 O O . GLU B 1 164 ? 20.031 27.641 21.938 1 98.31 164 GLU B O 1
ATOM 4224 N N . LYS B 1 165 ? 21.406 27.109 20.281 1 98 165 LYS B N 1
ATOM 4225 C CA . LYS B 1 165 ? 22.375 28.125 20.688 1 98 165 LYS B CA 1
ATOM 4226 C C . LYS B 1 165 ? 22.047 29.484 20.094 1 98 165 LYS B C 1
ATOM 4228 O O . LYS B 1 165 ? 22.562 30.516 20.531 1 98 165 LYS B O 1
ATOM 4233 N N . ILE B 1 166 ? 21.234 29.484 19.125 1 98.19 166 ILE B N 1
ATOM 4234 C CA . ILE B 1 166 ? 21.016 30.688 18.328 1 98.19 166 ILE B CA 1
ATOM 4235 C C . ILE B 1 166 ? 19.656 31.297 18.672 1 98.19 166 ILE B C 1
ATOM 4237 O O . ILE B 1 166 ? 19.516 32.531 18.719 1 98.19 166 ILE B O 1
ATOM 4241 N N . VAL B 1 167 ? 18.672 30.438 18.859 1 98.69 167 VAL B N 1
ATOM 4242 C CA . VAL B 1 167 ? 17.312 30.938 19 1 98.69 167 VAL B CA 1
ATOM 4243 C C . VAL B 1 167 ? 16.688 30.375 20.281 1 98.69 167 VAL B C 1
ATOM 4245 O O . VAL B 1 167 ? 17.219 29.422 20.859 1 98.69 167 VAL B O 1
ATOM 4248 N N . ARG B 1 168 ? 15.594 31 20.734 1 98.5 168 ARG B N 1
ATOM 4249 C CA . ARG B 1 168 ? 14.742 30.516 21.812 1 98.5 168 ARG B CA 1
ATOM 4250 C C . ARG B 1 168 ? 13.352 30.172 21.312 1 98.5 168 ARG B C 1
ATOM 4252 O O . ARG B 1 168 ? 12.789 30.891 20.469 1 98.5 168 ARG B O 1
ATOM 4259 N N . VAL B 1 169 ? 12.82 29.094 21.844 1 98.75 169 VAL B N 1
ATOM 4260 C CA . VAL B 1 169 ? 11.5 28.625 21.438 1 98.75 169 VAL B CA 1
ATOM 4261 C C . VAL B 1 169 ? 10.422 29.297 22.281 1 98.75 169 VAL B C 1
ATOM 4263 O O . VAL B 1 169 ? 10.539 29.359 23.516 1 98.75 169 VAL B O 1
ATOM 4266 N N . LYS B 1 170 ? 9.414 29.797 21.656 1 98.56 170 LYS B N 1
ATOM 4267 C CA . LYS B 1 170 ? 8.258 30.406 22.297 1 98.56 170 LYS B CA 1
ATOM 4268 C C . LYS B 1 170 ? 6.957 29.891 21.688 1 98.56 170 LYS B C 1
ATOM 4270 O O . LYS B 1 170 ? 6.973 29.156 20.703 1 98.56 170 LYS B O 1
ATOM 4275 N N . ASP B 1 171 ? 5.789 30.203 22.266 1 97.94 171 ASP B N 1
ATOM 4276 C CA . ASP B 1 171 ? 4.539 29.609 21.797 1 97.94 171 ASP B CA 1
ATOM 4277 C C . ASP B 1 171 ? 3.393 30.609 21.875 1 97.94 171 ASP B C 1
ATOM 4279 O O . ASP B 1 171 ? 2.227 30.234 21.984 1 97.94 171 ASP B O 1
ATOM 4283 N N . ASP B 1 172 ? 3.66 31.906 21.891 1 97.06 172 ASP B N 1
ATOM 4284 C CA . ASP B 1 172 ? 2.639 32.938 22.031 1 97.06 172 ASP B CA 1
ATOM 4285 C C . ASP B 1 172 ? 2.471 33.719 20.734 1 97.06 172 ASP B C 1
ATOM 4287 O O . ASP B 1 172 ? 2.074 34.906 20.766 1 97.06 172 ASP B O 1
ATOM 4291 N N . LEU B 1 173 ? 2.787 33.188 19.656 1 97.69 173 LEU B N 1
ATOM 4292 C CA . LEU B 1 173 ? 2.66 33.844 18.359 1 97.69 173 LEU B CA 1
ATOM 4293 C C . LEU B 1 173 ? 1.202 33.906 17.922 1 97.69 173 LEU B C 1
ATOM 4295 O O . LEU B 1 173 ? 0.475 32.906 18.062 1 97.69 173 LEU B O 1
ATOM 4299 N N . SER B 1 174 ? 0.75 35.031 17.375 1 98 174 SER B N 1
ATOM 4300 C CA . SER B 1 174 ? -0.607 35.125 16.859 1 98 174 SER B CA 1
ATOM 4301 C C . SER B 1 174 ? -0.733 34.406 15.523 1 98 174 SER B C 1
ATOM 4303 O O . SER B 1 174 ? 0.263 34.188 14.828 1 98 174 SER B O 1
ATOM 4305 N N . ILE B 1 175 ? -1.942 34.062 15.18 1 98.5 175 ILE B N 1
ATOM 4306 C CA . ILE B 1 175 ? -2.195 33.375 13.93 1 98.5 175 ILE B CA 1
ATOM 4307 C C . ILE B 1 175 ? -1.831 34.281 12.75 1 98.5 175 ILE B C 1
ATOM 4309 O O . ILE B 1 175 ? -1.36 33.781 11.711 1 98.5 175 ILE B O 1
ATOM 4313 N N . GLU B 1 176 ? -1.997 35.594 12.906 1 98.38 176 GLU B N 1
ATOM 4314 C CA . GLU B 1 176 ? -1.644 36.531 11.859 1 98.38 176 GLU B CA 1
ATOM 4315 C C . GLU B 1 176 ? -0.136 36.562 11.625 1 98.38 176 GLU B C 1
ATOM 4317 O O . GLU B 1 176 ? 0.314 36.594 10.477 1 98.38 176 GLU B O 1
ATOM 4322 N N . GLU B 1 177 ? 0.589 36.562 12.703 1 98 177 GLU B N 1
ATOM 4323 C CA . GLU B 1 177 ? 2.043 36.562 12.586 1 98 177 GLU B CA 1
ATOM 4324 C C . GLU B 1 177 ? 2.537 35.25 12 1 98 177 GLU B C 1
ATOM 4326 O O . GLU B 1 177 ? 3.465 35.219 11.188 1 98 177 GLU B O 1
ATOM 4331 N N . PHE B 1 178 ? 1.964 34.219 12.43 1 98.38 178 PHE B N 1
ATOM 4332 C CA . PHE B 1 178 ? 2.299 32.938 11.852 1 98.38 178 PHE B CA 1
ATOM 4333 C C . PHE B 1 178 ? 2.074 32.938 10.344 1 98.38 178 PHE B C 1
ATOM 4335 O O . PHE B 1 178 ? 2.926 32.469 9.586 1 98.38 178 PHE B O 1
ATOM 4342 N N . TYR B 1 179 ? 0.916 33.406 9.969 1 98.19 179 TYR B N 1
ATOM 4343 C CA . TYR B 1 179 ? 0.543 33.438 8.555 1 98.19 179 TYR B CA 1
ATOM 4344 C C . TYR B 1 179 ? 1.608 34.156 7.738 1 98.19 179 TYR B C 1
ATOM 4346 O O . TYR B 1 179 ? 1.957 33.719 6.641 1 98.19 179 TYR B O 1
ATOM 4354 N N . LYS B 1 180 ? 2.131 35.219 8.25 1 97 180 LYS B N 1
ATOM 4355 C CA . LYS B 1 180 ? 3.158 36 7.559 1 97 180 LYS B CA 1
ATOM 4356 C C . LYS B 1 180 ? 4.418 35.156 7.332 1 97 180 LYS B C 1
ATOM 4358 O O . LYS B 1 180 ? 4.98 35.156 6.234 1 97 180 LYS B O 1
ATOM 4363 N N . LEU B 1 181 ? 4.844 34.469 8.359 1 96.88 181 LEU B N 1
ATOM 4364 C CA . LEU B 1 181 ? 6.02 33.594 8.234 1 96.88 181 LEU B CA 1
ATOM 4365 C C . LEU B 1 181 ? 5.758 32.469 7.246 1 96.88 181 LEU B C 1
ATOM 4367 O O . LEU B 1 181 ? 6.629 32.125 6.441 1 96.88 181 LEU B O 1
ATOM 4371 N N . ASN B 1 182 ? 4.594 31.875 7.418 1 96.88 182 ASN B N 1
ATOM 4372 C CA . ASN B 1 182 ? 4.191 30.812 6.5 1 96.88 182 ASN B CA 1
ATOM 4373 C C . ASN B 1 182 ? 4.215 31.297 5.051 1 96.88 182 ASN B C 1
ATOM 4375 O O . ASN B 1 182 ? 4.734 30.594 4.172 1 96.88 182 ASN B O 1
ATOM 4379 N N . GLU B 1 183 ? 3.723 32.406 4.785 1 95.19 183 GLU B N 1
ATOM 4380 C CA . GLU B 1 183 ? 3.684 33 3.447 1 95.19 183 GLU B CA 1
ATOM 4381 C C . GLU B 1 183 ? 5.09 33.188 2.885 1 95.19 183 GLU B C 1
ATOM 4383 O O . GLU B 1 183 ? 5.312 33 1.687 1 95.19 183 GLU B O 1
ATOM 4388 N N . MET B 1 184 ? 6.055 33.594 3.67 1 94.75 184 MET B N 1
ATOM 4389 C CA . MET B 1 184 ? 7.438 33.781 3.242 1 94.75 184 MET B CA 1
ATOM 4390 C C . MET B 1 184 ? 8.008 32.5 2.646 1 94.75 184 MET B C 1
ATOM 4392 O O . MET B 1 184 ? 8.781 32.531 1.684 1 94.75 184 MET B O 1
ATOM 4396 N N . THR B 1 185 ? 7.609 31.391 3.246 1 91.44 185 THR B N 1
ATOM 4397 C CA . THR B 1 185 ? 8.102 30.094 2.76 1 91.44 185 THR B CA 1
ATOM 4398 C C . THR B 1 185 ? 7.547 29.797 1.372 1 91.44 185 THR B C 1
ATOM 4400 O O . THR B 1 185 ? 8.273 29.344 0.492 1 91.44 185 THR B O 1
ATOM 4403 N N . PHE B 1 186 ? 6.305 30.016 1.194 1 89.19 186 PHE B N 1
ATOM 4404 C CA . PHE B 1 186 ? 5.699 29.797 -0.114 1 89.19 186 PHE B CA 1
ATOM 4405 C C . PHE B 1 186 ? 6.297 30.734 -1.151 1 89.19 186 PHE B C 1
ATOM 4407 O O . PHE B 1 186 ? 6.594 30.328 -2.273 1 89.19 186 PHE B O 1
ATOM 4414 N N . LYS B 1 187 ? 6.492 31.969 -0.802 1 89.5 187 LYS B N 1
ATOM 4415 C CA . LYS B 1 187 ? 7.082 32.969 -1.699 1 89.5 187 LYS B CA 1
ATOM 4416 C C . LYS B 1 187 ? 8.492 32.562 -2.113 1 89.5 187 LYS B C 1
ATOM 4418 O O . LYS B 1 187 ? 8.859 32.656 -3.287 1 89.5 187 LYS B O 1
ATOM 4423 N N . ARG B 1 188 ? 9.195 32.094 -1.155 1 89.44 188 ARG B N 1
ATOM 4424 C CA . ARG B 1 188 ? 10.555 31.656 -1.417 1 89.44 188 ARG B CA 1
ATOM 4425 C C . ARG B 1 188 ? 10.57 30.531 -2.457 1 89.44 188 ARG B C 1
ATOM 4427 O O . ARG B 1 188 ? 11.484 30.453 -3.281 1 89.44 188 ARG B O 1
ATOM 4434 N N . GLN B 1 189 ? 9.547 29.688 -2.424 1 84.38 189 GLN B N 1
ATOM 4435 C CA . GLN B 1 189 ? 9.445 28.547 -3.328 1 84.38 189 GLN B CA 1
ATOM 4436 C C . GLN B 1 189 ? 8.672 28.922 -4.59 1 84.38 189 GLN B C 1
ATOM 4438 O O . GLN B 1 189 ? 8.281 28.047 -5.363 1 84.38 189 GLN B O 1
ATOM 4443 N N . ASN B 1 190 ? 8.352 30.141 -4.797 1 87.19 190 ASN B N 1
ATOM 4444 C CA . ASN B 1 190 ? 7.602 30.656 -5.938 1 87.19 190 ASN B CA 1
ATOM 4445 C C . ASN B 1 190 ? 6.246 29.969 -6.07 1 87.19 190 ASN B C 1
ATOM 4447 O O . ASN B 1 190 ? 5.832 29.609 -7.172 1 87.19 190 ASN B O 1
ATOM 4451 N N . MET B 1 191 ? 5.695 29.719 -4.914 1 85.88 191 MET B N 1
ATOM 4452 C CA . MET B 1 191 ? 4.371 29.109 -4.859 1 85.88 191 MET B CA 1
ATOM 4453 C C . MET B 1 191 ? 3.371 30.047 -4.184 1 85.88 191 MET B C 1
ATOM 4455 O O . MET B 1 191 ? 3.736 30.812 -3.287 1 85.88 191 MET B O 1
ATOM 4459 N N . GLU B 1 192 ? 2.232 29.906 -4.672 1 85.56 192 GLU B N 1
ATOM 4460 C CA . GLU B 1 192 ? 1.171 30.656 -4.02 1 85.56 192 GLU B CA 1
ATOM 4461 C C . GLU B 1 192 ? 0.644 29.922 -2.791 1 85.56 192 GLU B C 1
ATOM 4463 O O . GLU B 1 192 ? 0.489 28.703 -2.812 1 85.56 192 GLU B O 1
ATOM 4468 N N . MET B 1 193 ? 0.448 30.734 -1.809 1 88.56 193 MET B N 1
ATOM 4469 C CA . MET B 1 193 ? -0.185 30.156 -0.624 1 88.56 193 MET B CA 1
ATOM 4470 C C . MET B 1 193 ? -1.565 29.609 -0.959 1 88.56 193 MET B C 1
ATOM 4472 O O . MET B 1 193 ? -2.4 30.312 -1.529 1 88.56 193 MET B O 1
ATOM 4476 N N . PRO B 1 194 ? -1.82 28.375 -0.559 1 88.69 194 PRO B N 1
ATOM 4477 C CA . PRO B 1 194 ? -3.043 27.719 -1.034 1 88.69 194 PRO B CA 1
ATOM 4478 C C . PRO B 1 194 ? -4.262 28.062 -0.181 1 88.69 194 PRO B C 1
ATOM 4480 O O . PRO B 1 194 ? -5.363 27.562 -0.444 1 88.69 194 PRO B O 1
ATOM 4483 N N . TYR B 1 195 ? -4.125 28.859 0.87 1 91.62 195 TYR B N 1
ATOM 4484 C CA . TYR B 1 195 ? -5.254 29.234 1.719 1 91.62 195 TYR B CA 1
ATOM 4485 C C . TYR B 1 195 ? -5.129 30.672 2.186 1 91.62 195 TYR B C 1
ATOM 4487 O O . TYR B 1 195 ? -4.023 31.219 2.27 1 91.62 195 TYR B O 1
ATOM 4495 N N . SER B 1 196 ? -6.258 31.312 2.516 1 95.81 196 SER B N 1
ATOM 4496 C CA . SER B 1 196 ? -6.316 32.688 2.971 1 95.81 196 SER B CA 1
ATOM 4497 C C . SER B 1 196 ? -6.137 32.781 4.48 1 95.81 196 SER B C 1
ATOM 4499 O O . SER B 1 196 ? -6.254 31.781 5.188 1 95.81 196 SER B O 1
ATOM 4501 N N . LEU B 1 197 ? -5.859 34 4.867 1 97.56 197 LEU B N 1
ATOM 4502 C CA . LEU B 1 197 ? -5.793 34.25 6.301 1 97.56 197 LEU B CA 1
ATOM 4503 C C . LEU B 1 197 ? -7.133 33.969 6.965 1 97.56 197 LEU B C 1
ATOM 4505 O O . LEU B 1 197 ? -7.184 33.438 8.086 1 97.56 197 LEU B O 1
ATOM 4509 N N . GLN B 1 198 ? -8.219 34.344 6.301 1 97.62 198 GLN B N 1
ATOM 4510 C CA . GLN B 1 198 ? -9.555 34.094 6.836 1 97.62 198 GLN B CA 1
ATOM 4511 C C . GLN B 1 198 ? -9.789 32.625 7.051 1 97.62 198 GLN B C 1
ATOM 4513 O O . GLN B 1 198 ? -10.32 32.219 8.086 1 97.62 198 GLN B O 1
ATOM 4518 N N . PHE B 1 199 ? -9.438 31.828 6.074 1 97 199 PHE B N 1
ATOM 4519 C CA . PHE B 1 199 ? -9.508 30.375 6.199 1 97 199 PHE B CA 1
ATOM 4520 C C . PHE B 1 199 ? -8.727 29.891 7.414 1 97 199 PHE B C 1
ATOM 4522 O O . PHE B 1 199 ? -9.234 29.109 8.219 1 97 199 PHE B O 1
ATOM 4529 N N . LEU B 1 200 ? -7.488 30.344 7.539 1 98.19 200 LEU B N 1
ATOM 4530 C CA . LEU B 1 200 ? -6.609 29.891 8.609 1 98.19 200 LEU B CA 1
ATOM 4531 C C . LEU B 1 200 ? -7.164 30.297 9.977 1 98.19 200 LEU B C 1
ATOM 4533 O O . LEU B 1 200 ? -7.07 29.531 10.938 1 98.19 200 LEU B O 1
ATOM 4537 N N . LYS B 1 201 ? -7.715 31.484 10.047 1 98.56 201 LYS B N 1
ATOM 4538 C CA . LYS B 1 201 ? -8.312 31.953 11.297 1 98.56 201 LYS B CA 1
ATOM 4539 C C . LYS B 1 201 ? -9.477 31.047 11.711 1 98.56 201 LYS B C 1
ATOM 4541 O O . LYS B 1 201 ? -9.633 30.734 12.891 1 98.56 201 LYS B O 1
ATOM 4546 N N . ARG B 1 202 ? -10.258 30.672 10.773 1 98.19 202 ARG B N 1
ATOM 4547 C CA . ARG B 1 202 ? -11.375 29.781 11.055 1 98.19 202 ARG B CA 1
ATOM 4548 C C . ARG B 1 202 ? -10.875 28.438 11.578 1 98.19 202 ARG B C 1
ATOM 4550 O O . ARG B 1 202 ? -11.391 27.922 12.578 1 98.19 202 ARG B O 1
ATOM 4557 N N . LEU B 1 203 ? -9.898 27.891 10.914 1 98.62 203 LEU B N 1
ATOM 4558 C CA . LEU B 1 203 ? -9.328 26.609 11.344 1 98.62 203 LEU B CA 1
ATOM 4559 C C . LEU B 1 203 ? -8.68 26.75 12.719 1 98.62 203 LEU B C 1
ATOM 4561 O O . LEU B 1 203 ? -8.891 25.906 13.594 1 98.62 203 LEU B O 1
ATOM 4565 N N . ASP B 1 204 ? -7.906 27.812 12.914 1 98.75 204 ASP B N 1
ATOM 4566 C CA . ASP B 1 204 ? -7.234 28.047 14.188 1 98.75 204 ASP B CA 1
ATOM 4567 C C . ASP B 1 204 ? -8.242 28.156 15.328 1 98.75 204 ASP B C 1
ATOM 4569 O O . ASP B 1 204 ? -8.031 27.609 16.406 1 98.75 204 ASP B O 1
ATOM 4573 N N . ASN B 1 205 ? -9.281 28.906 15.078 1 98.62 205 ASN B N 1
ATOM 4574 C CA . ASN B 1 205 ? -10.312 29.078 16.094 1 98.62 205 ASN B CA 1
ATOM 4575 C C . ASN B 1 205 ? -10.945 27.734 16.469 1 98.62 205 ASN B C 1
ATOM 4577 O O . ASN B 1 205 ? -11.172 27.469 17.656 1 98.62 205 ASN B O 1
ATOM 4581 N N . ALA B 1 206 ? -11.25 26.922 15.492 1 98.56 206 ALA B N 1
ATOM 4582 C CA . ALA B 1 206 ? -11.82 25.609 15.758 1 98.56 206 ALA B CA 1
ATOM 4583 C C . ALA B 1 206 ? -10.867 24.75 16.578 1 98.56 206 ALA B C 1
ATOM 4585 O O . ALA B 1 206 ? -11.273 24.094 17.531 1 98.56 206 ALA B O 1
ATOM 4586 N N . CYS B 1 207 ? -9.602 24.719 16.219 1 98.69 207 CYS B N 1
ATOM 4587 C CA . CYS B 1 207 ? -8.602 23.953 16.922 1 98.69 207 CYS B CA 1
ATOM 4588 C C . CYS B 1 207 ? -8.422 24.453 18.344 1 98.69 207 CYS B C 1
ATOM 4590 O O . CYS B 1 207 ? -8.25 23.672 19.281 1 98.69 207 CYS B O 1
ATOM 4592 N N . TYR B 1 208 ? -8.422 25.781 18.469 1 98.25 208 TYR B N 1
ATOM 4593 C CA . TYR B 1 208 ? -8.305 26.391 19.797 1 98.25 208 TYR B CA 1
ATOM 4594 C C . TYR B 1 208 ? -9.461 25.969 20.703 1 98.25 208 TYR B C 1
ATOM 4596 O O . TYR B 1 208 ? -9.242 25.562 21.844 1 98.25 208 TYR B O 1
ATOM 4604 N N . LYS B 1 209 ? -10.656 26.031 20.219 1 98.12 209 LYS B N 1
ATOM 4605 C CA . LYS B 1 209 ? -11.852 25.672 20.969 1 98.12 209 LYS B CA 1
ATOM 4606 C C . LYS B 1 209 ? -11.812 24.203 21.406 1 98.12 209 LYS B C 1
ATOM 4608 O O . LYS B 1 209 ? -12.375 23.844 22.438 1 98.12 209 LYS B O 1
ATOM 4613 N N . ASN B 1 210 ? -11.18 23.391 20.594 1 97.56 210 ASN B N 1
ATOM 4614 C CA . ASN B 1 210 ? -11.094 21.969 20.906 1 97.56 210 ASN B CA 1
ATOM 4615 C C . ASN B 1 210 ? -9.797 21.609 21.609 1 97.56 210 ASN B C 1
ATOM 4617 O O . ASN B 1 210 ? -9.477 20.438 21.797 1 97.56 210 ASN B O 1
ATOM 4621 N N . ASN B 1 211 ? -8.953 22.625 22 1 97.19 211 ASN B N 1
ATOM 4622 C CA . ASN B 1 211 ? -7.711 22.484 22.75 1 97.19 211 ASN B CA 1
ATOM 4623 C C . ASN B 1 211 ? -6.758 21.5 22.094 1 97.19 211 ASN B C 1
ATOM 4625 O O . ASN B 1 211 ? -6.23 20.594 22.75 1 97.19 211 ASN B O 1
ATOM 4629 N N . CYS B 1 212 ? -6.574 21.672 20.766 1 98.25 212 CYS B N 1
ATOM 4630 C CA . CYS B 1 212 ? -5.816 20.641 20.062 1 98.25 212 CYS B CA 1
ATOM 4631 C C . CYS B 1 212 ? -4.812 21.266 19.094 1 98.25 212 CYS B C 1
ATOM 4633 O O . CYS B 1 212 ? -4.535 20.703 18.047 1 98.25 212 CYS B O 1
ATOM 4635 N N . ARG B 1 213 ? -4.352 22.469 19.391 1 98.5 213 ARG B N 1
ATOM 4636 C CA . ARG B 1 213 ? -3.35 23.078 18.531 1 98.5 213 ARG B CA 1
ATOM 4637 C C . ARG B 1 213 ? -2.316 23.859 19.344 1 98.5 213 ARG B C 1
ATOM 4639 O O . ARG B 1 213 ? -2.582 24.25 20.484 1 98.5 213 ARG B O 1
ATOM 4646 N N . LYS B 1 214 ? -1.202 24.031 18.75 1 98.44 214 LYS B N 1
ATOM 4647 C CA . LYS B 1 214 ? -0.153 24.875 19.312 1 98.44 214 LYS B CA 1
ATOM 4648 C C . LYS B 1 214 ? 0.726 25.469 18.203 1 98.44 214 LYS B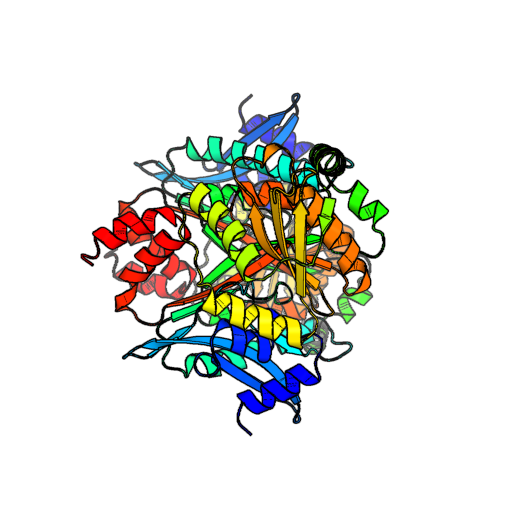 C 1
ATOM 4650 O O . LYS B 1 214 ? 1.021 24.797 17.219 1 98.44 214 LYS B O 1
ATOM 4655 N N . ILE B 1 215 ? 1.062 26.719 18.375 1 98.69 215 ILE B N 1
ATOM 4656 C CA . ILE B 1 215 ? 2.053 27.359 17.516 1 98.69 215 ILE B CA 1
ATOM 4657 C C . ILE B 1 215 ? 3.359 27.531 18.297 1 98.69 215 ILE B C 1
ATOM 4659 O O . ILE B 1 215 ? 3.373 28.109 19.391 1 98.69 215 ILE B O 1
ATOM 4663 N N . PHE B 1 216 ? 4.426 26.969 17.75 1 98.75 216 PHE B N 1
ATOM 4664 C CA . PHE B 1 216 ? 5.766 27.234 18.25 1 98.75 216 PHE B CA 1
ATOM 4665 C C . PHE B 1 216 ? 6.535 28.141 17.297 1 98.75 216 PHE B C 1
ATOM 4667 O O . PHE B 1 216 ? 6.398 28.016 16.078 1 98.75 216 PHE B O 1
ATOM 4674 N N . TYR B 1 217 ? 7.277 29 17.812 1 98.75 217 TYR B N 1
ATOM 4675 C CA . TYR B 1 217 ? 8.164 29.797 16.969 1 98.75 217 TYR B CA 1
ATOM 4676 C C . TYR B 1 217 ? 9.508 30.016 17.656 1 98.75 217 TYR B C 1
ATOM 4678 O O . TYR B 1 217 ? 9.648 29.781 18.859 1 98.75 217 TYR B O 1
ATOM 4686 N N . ALA B 1 218 ? 10.484 30.312 16.875 1 98.75 218 ALA B N 1
ATOM 4687 C CA . ALA B 1 218 ? 11.852 30.516 17.344 1 98.75 218 ALA B CA 1
ATOM 4688 C C . ALA B 1 218 ? 12.32 31.953 17.078 1 98.75 218 ALA B C 1
ATOM 4690 O O . ALA B 1 218 ? 12.219 32.438 15.945 1 98.75 218 ALA B O 1
ATOM 4691 N N . GLU B 1 219 ? 12.766 32.531 18.094 1 98.38 219 GLU B N 1
ATOM 4692 C CA . GLU B 1 219 ? 13.227 33.906 18 1 98.38 219 GLU B CA 1
ATOM 4693 C C . GLU B 1 219 ? 14.641 34.062 18.562 1 98.38 219 GLU B C 1
ATOM 4695 O O . GLU B 1 219 ? 14.992 33.406 19.547 1 98.38 219 GLU B O 1
ATOM 4700 N N . ASP B 1 220 ? 15.414 34.969 17.906 1 98.25 220 ASP B N 1
ATOM 4701 C CA . ASP B 1 220 ? 16.766 35.188 18.391 1 98.25 220 ASP B CA 1
ATOM 4702 C C . ASP B 1 220 ? 16.812 36.344 19.391 1 98.25 220 ASP B C 1
ATOM 4704 O O . ASP B 1 220 ? 15.773 36.844 19.812 1 98.25 220 ASP B O 1
ATOM 4708 N N . GLN B 1 221 ? 18.062 36.719 19.766 1 97.06 221 GLN B N 1
ATOM 4709 C CA . GLN B 1 221 ? 18.25 37.719 20.797 1 97.06 221 GLN B CA 1
ATOM 4710 C C . GLN B 1 221 ? 17.797 39.094 20.297 1 97.06 221 GLN B C 1
ATOM 4712 O O . GLN B 1 221 ? 17.484 39.969 21.109 1 97.06 221 GLN B O 1
ATOM 4717 N N . GLU B 1 222 ? 17.75 39.312 18.984 1 97.69 222 GLU B N 1
ATOM 4718 C CA . GLU B 1 222 ? 17.312 40.594 18.391 1 97.69 222 GLU B CA 1
ATOM 4719 C C . GLU B 1 222 ? 15.812 40.594 18.141 1 97.69 222 GLU B C 1
ATOM 4721 O O . GLU B 1 222 ? 15.289 41.469 17.438 1 97.69 222 GLU B O 1
ATOM 4726 N N . LYS B 1 223 ? 15.148 39.562 18.531 1 96.81 223 LYS B N 1
ATOM 4727 C CA . LYS B 1 223 ? 13.695 39.406 18.453 1 96.81 223 LYS B CA 1
ATOM 4728 C C . LYS B 1 223 ? 13.25 39.125 17.016 1 96.81 223 LYS B C 1
ATOM 4730 O O . LYS B 1 223 ? 12.086 39.344 16.672 1 96.81 223 LYS B O 1
ATOM 4735 N N . LYS B 1 224 ? 14.211 38.719 16.234 1 98 224 LYS B N 1
ATOM 4736 C CA . LYS B 1 224 ? 13.852 38.281 14.891 1 98 224 LYS B CA 1
ATOM 4737 C C . LYS B 1 224 ? 13.297 36.875 14.914 1 98 224 LYS B C 1
ATOM 4739 O O . LYS B 1 224 ? 13.898 35.969 15.508 1 98 224 LYS B O 1
ATOM 4744 N N . LYS B 1 225 ? 12.172 36.75 14.305 1 98.5 225 LYS B N 1
ATOM 4745 C CA . LYS B 1 225 ? 11.539 35.438 14.234 1 98.5 225 LYS B CA 1
ATOM 4746 C C . LYS B 1 225 ? 12.086 34.625 13.062 1 98.5 225 LYS B C 1
ATOM 4748 O O . LYS B 1 225 ? 11.922 35 11.906 1 98.5 225 LYS B O 1
ATOM 4753 N N . HIS B 1 226 ? 12.68 33.469 13.336 1 98.69 226 HIS B N 1
ATOM 4754 C CA . HIS B 1 226 ? 13.352 32.688 12.32 1 98.69 226 HIS B CA 1
ATOM 4755 C C . HIS B 1 226 ? 12.391 31.688 11.664 1 98.69 226 HIS B C 1
ATOM 4757 O O . HIS B 1 226 ? 12.445 31.469 10.453 1 98.69 226 HIS B O 1
ATOM 4763 N N . ALA B 1 227 ? 11.539 31.094 12.43 1 98.62 227 ALA B N 1
ATOM 4764 C CA . ALA B 1 227 ? 10.625 30.062 11.938 1 98.62 227 ALA B CA 1
ATOM 4765 C C . ALA B 1 227 ? 9.445 29.891 12.891 1 98.62 227 ALA B C 1
ATOM 4767 O O . ALA B 1 227 ? 9.5 30.312 14.047 1 98.62 227 ALA B O 1
ATOM 4768 N N . ALA B 1 228 ? 8.414 29.328 12.422 1 98.75 228 ALA B N 1
ATOM 4769 C CA . ALA B 1 228 ? 7.25 28.938 13.203 1 98.75 228 ALA B CA 1
ATOM 4770 C C . ALA B 1 228 ? 6.621 27.656 12.641 1 98.75 228 ALA B C 1
ATOM 4772 O O . ALA B 1 228 ? 6.715 27.391 11.445 1 98.75 228 ALA B O 1
ATOM 4773 N N . ILE B 1 229 ? 6.035 26.828 13.523 1 98.62 229 ILE B N 1
ATOM 4774 C CA . ILE B 1 229 ? 5.316 25.641 13.094 1 98.62 229 ILE B CA 1
ATOM 4775 C C . ILE B 1 229 ? 3.945 25.594 13.773 1 98.62 229 ILE B C 1
ATOM 4777 O O . ILE B 1 229 ? 3.758 26.172 14.844 1 98.62 229 ILE B O 1
ATOM 4781 N N . TYR B 1 230 ? 3.01 25.078 13.133 1 98.75 230 TYR B N 1
ATOM 4782 C CA . TYR B 1 230 ? 1.643 24.875 13.602 1 98.75 230 TYR B CA 1
ATOM 4783 C C . TYR B 1 230 ? 1.311 23.391 13.695 1 98.75 230 TYR B C 1
ATOM 4785 O O . TYR B 1 230 ? 1.339 22.672 12.688 1 98.75 230 TYR B O 1
ATOM 4793 N N . ILE B 1 231 ? 1.013 22.875 14.906 1 98.62 231 ILE B N 1
ATOM 4794 C CA . ILE B 1 231 ? 0.712 21.469 15.102 1 98.62 231 ILE B CA 1
ATOM 4795 C C . ILE B 1 231 ? -0.714 21.312 15.625 1 98.62 231 ILE B C 1
ATOM 4797 O O . ILE B 1 231 ? -1.226 22.188 16.328 1 98.62 231 ILE B O 1
ATOM 4801 N N . VAL B 1 232 ? -1.327 20.234 15.227 1 98.75 232 VAL B N 1
ATOM 4802 C CA . VAL B 1 232 ? -2.621 19.812 15.75 1 98.75 232 VAL B CA 1
ATOM 4803 C C . VAL B 1 232 ? -2.539 18.359 16.234 1 98.75 232 VAL B C 1
ATOM 4805 O O . VAL B 1 232 ? -1.636 17.625 15.836 1 98.75 232 VAL B O 1
ATOM 4808 N N . TRP B 1 233 ? -3.443 17.953 17.141 1 98.38 233 TRP B N 1
ATOM 4809 C CA . TRP B 1 233 ? -3.4 16.562 17.609 1 98.38 233 TRP B CA 1
ATOM 4810 C C . TRP B 1 233 ? -4.773 16.109 18.094 1 98.38 233 TRP B C 1
ATOM 4812 O O . TRP B 1 233 ? -5.656 16.922 18.328 1 98.38 233 TRP B O 1
ATOM 4822 N N . ASP B 1 234 ? -5.008 14.883 18.016 1 96.56 234 ASP B N 1
ATOM 4823 C CA . ASP B 1 234 ? -6.051 14.203 18.781 1 96.56 234 ASP B CA 1
ATOM 4824 C C . ASP B 1 234 ? -5.453 13.133 19.688 1 96.56 234 ASP B C 1
ATOM 4826 O O . ASP B 1 234 ? -4.262 13.172 20 1 96.56 234 ASP B O 1
ATOM 4830 N N . GLU B 1 235 ? -6.223 12.25 20.172 1 93.56 235 GLU B N 1
ATOM 4831 C CA . GLU B 1 235 ? -5.758 11.25 21.125 1 93.56 235 GLU B CA 1
ATOM 4832 C C . GLU B 1 235 ? -4.855 10.219 20.453 1 93.56 235 GLU B C 1
ATOM 4834 O O . GLU B 1 235 ? -4.117 9.5 21.125 1 93.56 235 GLU B O 1
ATOM 4839 N N . ASN B 1 236 ? -4.879 10.258 19.156 1 92.44 236 ASN B N 1
ATOM 4840 C CA . ASN B 1 236 ? -4.195 9.188 18.453 1 92.44 236 ASN B CA 1
ATOM 4841 C C . ASN B 1 236 ? -2.869 9.656 17.859 1 92.44 236 ASN B C 1
ATOM 4843 O O . ASN B 1 236 ? -1.907 8.891 17.781 1 92.44 236 ASN B O 1
ATOM 4847 N N . SER B 1 237 ? -2.873 10.859 17.453 1 97.25 237 SER B N 1
ATOM 4848 C CA . SER B 1 237 ? -1.683 11.344 16.766 1 97.25 237 SER B CA 1
ATOM 4849 C C . SER B 1 237 ? -1.627 12.867 16.766 1 97.25 237 SER B C 1
ATOM 4851 O O . SER B 1 237 ? -2.664 13.531 16.812 1 97.25 237 SER B O 1
ATOM 4853 N N . ALA B 1 238 ? -0.447 13.375 16.781 1 98.5 238 ALA B N 1
ATOM 4854 C CA . ALA B 1 238 ? -0.205 14.773 16.422 1 98.5 238 ALA B CA 1
ATOM 4855 C C . ALA B 1 238 ? 0.243 14.906 14.977 1 98.5 238 ALA B C 1
ATOM 4857 O O . ALA B 1 238 ? 0.734 13.945 14.375 1 98.5 238 ALA B O 1
ATOM 4858 N N . TYR B 1 239 ? 0.054 16.078 14.43 1 98.5 239 TYR B N 1
ATOM 4859 C CA . TYR B 1 239 ? 0.361 16.328 13.023 1 98.5 239 TYR B CA 1
ATOM 4860 C C . TYR B 1 239 ? 1.099 17.641 12.852 1 98.5 239 TYR B C 1
ATOM 4862 O O . TYR B 1 239 ? 0.67 18.672 13.367 1 98.5 239 TYR B O 1
ATOM 4870 N N . TYR B 1 240 ? 2.238 17.562 12.133 1 98.06 240 TYR B N 1
ATOM 4871 C CA . TYR B 1 240 ? 2.908 18.766 11.648 1 98.06 240 TYR B CA 1
ATOM 4872 C C . TYR B 1 240 ? 2.135 19.391 10.5 1 98.06 240 TYR B C 1
ATOM 4874 O O . TYR B 1 240 ? 2.43 19.141 9.328 1 98.06 240 TYR B O 1
ATOM 4882 N N . LEU B 1 241 ? 1.279 20.297 10.797 1 97.75 241 LEU B N 1
ATOM 4883 C CA . LEU B 1 241 ? 0.286 20.75 9.828 1 97.75 241 LEU B CA 1
ATOM 4884 C C . LEU B 1 241 ? 0.864 21.828 8.914 1 97.75 241 LEU B C 1
ATOM 4886 O O . LEU B 1 241 ? 0.604 21.828 7.711 1 97.75 241 LEU B O 1
ATOM 4890 N N . MET B 1 242 ? 1.54 22.781 9.469 1 96.88 242 MET B N 1
ATOM 4891 C CA . MET B 1 242 ? 2.098 23.875 8.695 1 96.88 242 MET B CA 1
ATOM 4892 C C . MET B 1 242 ? 3.412 24.359 9.305 1 96.88 242 MET B C 1
ATOM 4894 O O . MET B 1 242 ? 3.662 24.156 10.492 1 96.88 242 MET B O 1
ATOM 4898 N N . GLY B 1 243 ? 4.199 25 8.453 1 96 243 GLY B N 1
ATOM 4899 C CA . GLY B 1 243 ? 5.438 25.641 8.867 1 96 243 GLY B CA 1
ATOM 4900 C C . GLY B 1 243 ? 5.832 26.812 8 1 96 243 GLY B C 1
ATOM 4901 O O . GLY B 1 243 ? 5.309 26.984 6.895 1 96 243 GLY B O 1
ATOM 4902 N N . GLY B 1 244 ? 6.594 27.609 8.578 1 95.94 244 GLY B N 1
ATOM 4903 C CA . GLY B 1 244 ? 7.168 28.75 7.863 1 95.94 244 GLY B CA 1
ATOM 4904 C C . GLY B 1 244 ? 8.469 29.234 8.477 1 95.94 244 GLY B C 1
ATOM 4905 O O . GLY B 1 244 ? 8.664 29.141 9.688 1 95.94 244 GLY B O 1
ATOM 4906 N N . ALA B 1 245 ? 9.289 29.75 7.609 1 96.69 245 ALA B N 1
ATOM 4907 C CA . ALA B 1 245 ? 10.578 30.281 8.055 1 96.69 245 ALA B CA 1
ATOM 4908 C C . ALA B 1 245 ? 10.984 31.5 7.227 1 96.69 245 ALA B C 1
ATOM 4910 O O . ALA B 1 245 ? 10.625 31.609 6.055 1 96.69 245 ALA B O 1
ATOM 4911 N N . ASP B 1 246 ? 11.648 32.375 7.875 1 97.25 246 ASP B N 1
ATOM 4912 C CA . ASP B 1 246 ? 12.273 33.5 7.172 1 97.25 246 ASP B CA 1
ATOM 4913 C C . ASP B 1 246 ? 13.43 33.031 6.297 1 97.25 246 ASP B C 1
ATOM 4915 O O . ASP B 1 246 ? 14.406 32.469 6.801 1 97.25 246 ASP B O 1
ATOM 4919 N N . PRO B 1 247 ? 13.328 33.281 5.012 1 95.75 247 PRO B N 1
ATOM 4920 C CA . PRO B 1 247 ? 14.359 32.781 4.105 1 95.75 247 PRO B CA 1
ATOM 4921 C C . PRO B 1 247 ? 15.75 33.344 4.414 1 95.75 247 PRO B C 1
ATOM 4923 O O . PRO B 1 247 ? 16.75 32.688 4.129 1 95.75 247 PRO B O 1
ATOM 4926 N N . GLU B 1 248 ? 15.844 34.438 4.992 1 96.19 248 GLU B N 1
ATOM 4927 C CA . GLU B 1 248 ? 17.125 35.094 5.277 1 96.19 248 GLU B CA 1
ATOM 4928 C C . GLU B 1 248 ? 17.766 34.531 6.543 1 96.19 248 GLU B C 1
ATOM 4930 O O . GLU B 1 248 ? 18.938 34.75 6.812 1 96.19 248 GLU B O 1
ATOM 4935 N N . LEU B 1 249 ? 17 33.781 7.297 1 97.25 249 LEU B N 1
ATOM 4936 C CA . LEU B 1 249 ? 17.484 33.344 8.602 1 97.25 249 LEU B CA 1
ATOM 4937 C C . LEU B 1 249 ? 17.469 31.812 8.711 1 97.25 249 LEU B C 1
ATOM 4939 O O . LEU B 1 249 ? 17.484 31.266 9.812 1 97.25 249 LEU B O 1
ATOM 4943 N N . ARG B 1 250 ? 17.438 31.109 7.648 1 94.06 250 ARG B N 1
ATOM 4944 C CA . ARG B 1 250 ? 17.266 29.656 7.621 1 94.06 250 ARG B CA 1
ATOM 4945 C C . ARG B 1 250 ? 18.516 28.938 8.133 1 94.06 250 ARG B C 1
ATOM 4947 O O . ARG B 1 250 ? 18.438 27.781 8.539 1 94.06 250 ARG B O 1
ATOM 4954 N N . ASN B 1 251 ? 19.578 29.594 8.07 1 95.44 251 ASN B N 1
ATOM 4955 C CA . ASN B 1 251 ? 20.844 28.984 8.469 1 95.44 251 ASN B CA 1
ATOM 4956 C C . ASN B 1 251 ? 20.844 28.656 9.953 1 95.44 251 ASN B C 1
ATOM 4958 O O . ASN B 1 251 ? 21.719 27.906 10.422 1 95.44 251 ASN B O 1
ATOM 4962 N N . SER B 1 252 ? 19.953 29.141 10.719 1 97.5 252 SER B N 1
ATOM 4963 C CA . SER B 1 252 ? 19.875 28.844 12.148 1 97.5 252 SER B CA 1
ATOM 4964 C C . SER B 1 252 ? 19.344 27.438 12.398 1 97.5 252 SER B C 1
ATOM 4966 O O . SER B 1 252 ? 19.453 26.922 13.508 1 97.5 252 SER B O 1
ATOM 4968 N N . GLU B 1 253 ? 18.688 26.859 11.438 1 97.69 253 GLU B N 1
ATOM 4969 C CA . GLU B 1 253 ? 18.094 25.531 11.547 1 97.69 253 GLU B CA 1
ATOM 4970 C C . GLU B 1 253 ? 16.953 25.531 12.562 1 97.69 253 GLU B C 1
ATOM 4972 O O . GLU B 1 253 ? 16.703 24.516 13.219 1 97.69 253 GLU B O 1
ATOM 4977 N N . ALA B 1 254 ? 16.297 26.609 12.688 1 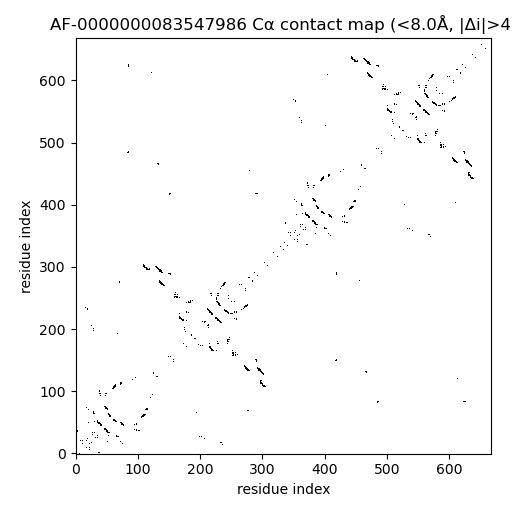98.56 254 ALA B N 1
ATOM 4978 C CA . ALA B 1 254 ? 15.281 26.828 13.719 1 98.56 254 ALA B CA 1
ATOM 4979 C C . ALA B 1 254 ? 14.117 25.844 13.547 1 98.56 254 ALA B C 1
ATOM 4981 O O . ALA B 1 254 ? 13.547 25.375 14.531 1 98.56 254 ALA B O 1
ATOM 4982 N N . THR B 1 255 ? 13.734 25.547 12.352 1 98.06 255 THR B N 1
ATOM 4983 C CA . THR B 1 255 ? 12.602 24.672 12.102 1 98.06 255 THR B CA 1
ATOM 4984 C C . THR B 1 255 ? 12.844 23.297 12.719 1 98.06 255 THR B C 1
ATOM 4986 O O . THR B 1 255 ? 11.945 22.703 13.32 1 98.06 255 THR B O 1
ATOM 4989 N N . SER B 1 256 ? 14.031 22.75 12.555 1 98.44 256 SER B N 1
ATOM 4990 C CA . SER B 1 256 ? 14.367 21.453 13.133 1 98.44 256 SER B CA 1
ATOM 4991 C C . SER B 1 256 ? 14.188 21.453 14.648 1 98.44 256 SER B C 1
ATOM 4993 O O . SER B 1 256 ? 13.648 20.5 15.219 1 98.44 256 SER B O 1
ATOM 4995 N N . LEU B 1 257 ? 14.633 22.484 15.289 1 98.81 257 LEU B N 1
ATOM 4996 C CA . LEU B 1 257 ? 14.461 22.625 16.734 1 98.81 257 LEU B CA 1
ATOM 4997 C C . LEU B 1 257 ? 12.984 22.688 17.094 1 98.81 257 LEU B C 1
ATOM 4999 O O . LEU B 1 257 ? 12.555 22.031 18.047 1 98.81 257 LEU B O 1
ATOM 5003 N N . LEU B 1 258 ? 12.266 23.516 16.359 1 98.88 258 LEU B N 1
ATOM 5004 C CA . LEU B 1 258 ? 10.844 23.672 16.641 1 98.88 258 LEU B CA 1
ATOM 5005 C C . LEU B 1 258 ? 10.109 22.328 16.531 1 98.88 258 LEU B C 1
ATOM 5007 O O . LEU B 1 258 ? 9.242 22.031 17.359 1 98.88 258 LEU B O 1
ATOM 5011 N N . ILE B 1 259 ? 10.398 21.531 15.555 1 98.69 259 ILE B N 1
ATOM 5012 C CA . ILE B 1 259 ? 9.766 20.219 15.367 1 98.69 259 ILE B CA 1
ATOM 5013 C C . ILE B 1 259 ? 10.086 19.328 16.562 1 98.69 259 ILE B C 1
ATOM 5015 O O . ILE B 1 259 ? 9.195 18.672 17.109 1 98.69 259 ILE B O 1
ATOM 5019 N N . TRP B 1 260 ? 11.344 19.312 16.969 1 98.69 260 TRP B N 1
ATOM 5020 C CA . TRP B 1 260 ? 11.727 18.484 18.109 1 98.69 260 TRP B CA 1
ATOM 5021 C C . TRP B 1 260 ? 10.992 18.922 19.359 1 98.69 260 TRP B C 1
ATOM 5023 O O . TRP B 1 260 ? 10.516 18.094 20.141 1 98.69 260 TRP B O 1
ATOM 5033 N N . GLU B 1 261 ? 10.891 20.219 19.594 1 98.69 261 GLU B N 1
ATOM 5034 C CA . GLU B 1 261 ? 10.164 20.734 20.75 1 98.69 261 GLU B CA 1
ATOM 5035 C C . GLU B 1 261 ? 8.688 20.359 20.688 1 98.69 261 GLU B C 1
ATOM 5037 O O . GLU B 1 261 ? 8.07 20.078 21.703 1 98.69 261 GLU B O 1
ATOM 5042 N N . ALA B 1 262 ? 8.164 20.406 19.5 1 98.62 262 ALA B N 1
ATOM 5043 C CA . ALA B 1 262 ? 6.777 20 19.297 1 98.62 262 ALA B CA 1
ATOM 5044 C C . ALA B 1 262 ? 6.59 18.531 19.656 1 98.62 262 ALA B C 1
ATOM 5046 O O . ALA B 1 262 ? 5.609 18.156 20.297 1 98.62 262 ALA B O 1
ATOM 5047 N N . ILE B 1 263 ? 7.488 17.672 19.203 1 98.69 263 ILE B N 1
ATOM 5048 C CA . ILE B 1 263 ? 7.449 16.234 19.484 1 98.69 263 ILE B CA 1
ATOM 5049 C C . ILE B 1 263 ? 7.469 16.016 21 1 98.69 263 ILE B C 1
ATOM 5051 O O . ILE B 1 263 ? 6.668 15.25 21.531 1 98.69 263 ILE B O 1
ATOM 5055 N N . LYS B 1 264 ? 8.344 16.766 21.703 1 98.44 264 LYS B N 1
ATOM 5056 C CA . LYS B 1 264 ? 8.398 16.672 23.156 1 98.44 264 LYS B CA 1
ATOM 5057 C C . LYS B 1 264 ? 7.07 17.078 23.797 1 98.44 264 LYS B C 1
ATOM 5059 O O . LYS B 1 264 ? 6.562 16.391 24.672 1 98.44 264 LYS B O 1
ATOM 5064 N N . TYR B 1 265 ? 6.574 18.141 23.328 1 98.25 265 TYR B N 1
ATOM 5065 C CA . TYR B 1 265 ? 5.344 18.688 23.891 1 98.25 265 TYR B CA 1
ATOM 5066 C C . TYR B 1 265 ? 4.191 17.688 23.734 1 98.25 265 TYR B C 1
ATOM 5068 O O . TYR B 1 265 ? 3.49 17.391 24.703 1 98.25 265 TYR B O 1
ATOM 5076 N N . VAL B 1 266 ? 3.98 17.125 22.531 1 98.06 266 VAL B N 1
ATOM 5077 C CA . VAL B 1 266 ? 2.787 16.344 22.234 1 98.06 266 VAL B CA 1
ATOM 5078 C C . VAL B 1 266 ? 2.93 14.938 22.828 1 98.06 266 VAL B C 1
ATOM 5080 O O . VAL B 1 266 ? 1.954 14.188 22.906 1 98.06 266 VAL B O 1
ATOM 5083 N N . SER B 1 267 ? 4.164 14.539 23.141 1 97.44 267 SER B N 1
ATOM 5084 C CA . SER B 1 267 ? 4.363 13.242 23.781 1 97.44 267 SER B CA 1
ATOM 5085 C C . SER B 1 267 ? 3.533 13.117 25.047 1 97.44 267 SER B C 1
ATOM 5087 O O . SER B 1 267 ? 3.279 12.008 25.531 1 97.44 267 SER B O 1
ATOM 5089 N N . ASN B 1 268 ? 3.053 14.219 25.531 1 95.44 268 ASN B N 1
ATOM 5090 C CA . ASN B 1 268 ? 2.262 14.234 26.766 1 95.44 268 ASN B CA 1
ATOM 5091 C C . ASN B 1 268 ? 0.766 14.18 26.469 1 95.44 268 ASN B C 1
ATOM 5093 O O . ASN B 1 268 ? -0.044 13.977 27.375 1 95.44 268 ASN B O 1
ATOM 5097 N N . VAL B 1 269 ? 0.408 14.328 25.234 1 95.31 269 VAL B N 1
ATOM 5098 C CA . VAL B 1 269 ? -1.02 14.492 24.984 1 95.31 269 VAL B CA 1
ATOM 5099 C C . VAL B 1 269 ? -1.474 13.516 23.891 1 95.31 269 VAL B C 1
ATOM 5101 O O . VAL B 1 269 ? -2.67 13.391 23.625 1 95.31 269 VAL B O 1
ATOM 5104 N N . THR B 1 270 ? -0.574 12.844 23.25 1 96.75 270 THR B N 1
ATOM 5105 C CA . THR B 1 270 ? -0.937 11.891 22.203 1 96.75 270 THR B CA 1
ATOM 5106 C C . THR B 1 270 ? 0.124 10.797 22.078 1 96.75 270 THR B C 1
ATOM 5108 O O . THR B 1 270 ? 1.063 10.742 22.875 1 96.75 270 THR B O 1
ATOM 5111 N N . LYS B 1 271 ? -0.009 9.883 21.047 1 94.88 271 LYS B N 1
ATOM 5112 C CA . LYS B 1 271 ? 0.783 8.656 20.984 1 94.88 271 LYS B CA 1
ATOM 5113 C C . LYS B 1 271 ? 1.832 8.719 19.891 1 94.88 271 LYS B C 1
ATOM 5115 O O . LYS B 1 271 ? 2.881 8.078 19.984 1 94.88 271 LYS B O 1
ATOM 5120 N N . LYS B 1 272 ? 1.525 9.453 18.859 1 97.5 272 LYS B N 1
ATOM 5121 C CA . LYS B 1 272 ? 2.354 9.477 17.656 1 97.5 272 LYS B CA 1
ATOM 5122 C C . LYS B 1 272 ? 2.523 10.891 17.125 1 97.5 272 LYS B C 1
ATOM 5124 O O . LYS B 1 272 ? 1.784 11.797 17.516 1 97.5 272 LYS B O 1
ATOM 5129 N N . PHE B 1 273 ? 3.516 11.094 16.344 1 98.5 273 PHE B N 1
ATOM 5130 C CA . PHE B 1 273 ? 3.723 12.344 15.625 1 98.5 273 PHE B CA 1
ATOM 5131 C C . PHE B 1 273 ? 3.826 12.102 14.125 1 98.5 273 PHE B C 1
ATOM 5133 O O . PHE B 1 273 ? 4.762 11.445 13.656 1 98.5 273 PHE B O 1
ATOM 5140 N N . ASP B 1 274 ? 2.91 12.578 13.406 1 98.44 274 ASP B N 1
ATOM 5141 C CA . ASP B 1 274 ? 2.814 12.422 11.953 1 98.44 274 ASP B CA 1
ATOM 5142 C C . ASP B 1 274 ? 3.26 13.695 11.234 1 98.44 274 ASP B C 1
ATOM 5144 O O . ASP B 1 274 ? 2.664 14.758 11.422 1 98.44 274 ASP B O 1
ATOM 5148 N N . PHE B 1 275 ? 4.258 13.602 10.406 1 97.69 275 PHE B N 1
ATOM 5149 C CA . PHE B 1 275 ? 4.812 14.734 9.68 1 97.69 275 PHE B CA 1
ATOM 5150 C C . PHE B 1 275 ? 3.98 15.039 8.438 1 97.69 275 PHE B C 1
ATOM 5152 O O . PHE B 1 275 ? 4.301 15.961 7.68 1 97.69 275 PHE B O 1
ATOM 5159 N N . GLU B 1 276 ? 3.092 14.359 8.391 1 91.06 276 GLU B N 1
ATOM 5160 C CA . GLU B 1 276 ? 2.307 14.453 7.16 1 91.06 276 GLU B CA 1
ATOM 5161 C C . GLU B 1 276 ? 3.174 14.203 5.93 1 91.06 276 GLU B C 1
ATOM 5163 O O . GLU B 1 276 ? 4.402 14.18 6.023 1 91.06 276 GLU B O 1
ATOM 5168 N N . GLY B 1 277 ? 2.801 13.609 4.688 1 75 277 GLY B N 1
ATOM 5169 C CA . GLY B 1 277 ? 3.553 13.344 3.471 1 75 277 GLY B CA 1
ATOM 5170 C C . GLY B 1 277 ? 5.055 13.359 3.684 1 75 277 GLY B C 1
ATOM 5171 O O . GLY B 1 277 ? 5.531 13.133 4.797 1 75 277 GLY B O 1
ATOM 5172 N N . SER B 1 278 ? 6.066 13.219 2.727 1 78.5 278 SER B N 1
ATOM 5173 C CA . SER B 1 278 ? 5.578 13.812 1.484 1 78.5 278 SER B CA 1
ATOM 5174 C C . SER B 1 278 ? 5.922 12.938 0.283 1 78.5 278 SER B C 1
ATOM 5176 O O . SER B 1 278 ? 6.793 12.07 0.37 1 78.5 278 SER B O 1
ATOM 5178 N N . MET B 1 279 ? 5.188 13.18 -0.649 1 88.5 279 MET B N 1
ATOM 5179 C CA . MET B 1 279 ? 5.547 12.656 -1.963 1 88.5 279 MET B CA 1
ATOM 5180 C C . MET B 1 279 ? 6.578 13.547 -2.645 1 88.5 279 MET B C 1
ATOM 5182 O O . MET B 1 279 ? 7.105 13.195 -3.701 1 88.5 279 MET B O 1
ATOM 5186 N N . ILE B 1 280 ? 6.852 14.656 -2.014 1 88.19 280 ILE B N 1
ATOM 5187 C CA . ILE B 1 280 ? 7.828 15.609 -2.527 1 88.19 280 ILE B CA 1
ATOM 5188 C C . ILE B 1 280 ? 9.219 15.258 -1.998 1 88.19 280 ILE B C 1
ATOM 5190 O O . ILE B 1 280 ? 9.43 15.188 -0.785 1 88.19 280 ILE B O 1
ATOM 5194 N N . GLU B 1 281 ? 10.18 15.156 -2.852 1 90.38 281 GLU B N 1
ATOM 5195 C CA . GLU B 1 281 ? 11.477 14.555 -2.541 1 90.38 281 GLU B CA 1
ATOM 5196 C C . GLU B 1 281 ? 12.203 15.344 -1.454 1 90.38 281 GLU B C 1
ATOM 5198 O O . GLU B 1 281 ? 12.641 14.773 -0.455 1 90.38 281 GLU B O 1
ATOM 5203 N N . PRO B 1 282 ? 12.32 16.719 -1.512 1 87.19 282 PRO B N 1
ATOM 5204 C CA . PRO B 1 282 ? 13.039 17.438 -0.458 1 87.19 282 PRO B CA 1
ATOM 5205 C C . PRO B 1 282 ? 12.359 17.312 0.905 1 87.19 282 PRO B C 1
ATOM 5207 O O . PRO B 1 282 ? 13.039 17.219 1.931 1 87.19 282 PRO B O 1
ATOM 5210 N N . LEU B 1 283 ? 11.102 17.312 0.889 1 88.5 283 LEU B N 1
ATOM 5211 C CA . LEU B 1 283 ? 10.367 17.188 2.143 1 88.5 283 LEU B CA 1
ATOM 5212 C C . LEU B 1 283 ? 10.484 15.773 2.703 1 88.5 283 LEU B C 1
ATOM 5214 O O . LEU B 1 283 ? 10.586 15.594 3.918 1 88.5 283 LEU B O 1
ATOM 5218 N N . GLU B 1 284 ? 10.422 14.828 1.755 1 91.81 284 GLU B N 1
ATOM 5219 C CA . GLU B 1 284 ? 10.609 13.438 2.162 1 91.81 284 GLU B CA 1
ATOM 5220 C C . GLU B 1 284 ? 11.93 13.25 2.908 1 91.81 284 GLU B C 1
ATOM 5222 O O . GLU B 1 284 ? 11.969 12.609 3.961 1 91.81 284 GLU B O 1
ATOM 5227 N N . LYS B 1 285 ? 12.992 13.789 2.424 1 92.88 285 LYS B N 1
ATOM 5228 C CA . LYS B 1 285 ? 14.312 13.672 3.043 1 92.88 285 LYS B CA 1
ATOM 5229 C C . LYS B 1 285 ? 14.336 14.328 4.418 1 92.88 285 LYS B C 1
ATOM 5231 O O . LYS B 1 285 ? 14.875 13.766 5.371 1 92.88 285 LYS B O 1
ATOM 5236 N N . CYS B 1 286 ? 13.734 15.461 4.504 1 93.31 286 CYS B N 1
ATOM 5237 C CA . CYS B 1 286 ? 13.664 16.188 5.77 1 93.31 286 CYS B CA 1
ATOM 5238 C C . CYS B 1 286 ? 12.891 15.391 6.812 1 93.31 286 CYS B C 1
ATOM 5240 O O . CYS B 1 286 ? 13.383 15.172 7.922 1 93.31 286 CYS B O 1
ATOM 5242 N N . PHE B 1 287 ? 11.727 14.875 6.449 1 95.19 287 PHE B N 1
ATOM 5243 C CA . PHE B 1 287 ? 10.852 14.203 7.402 1 95.19 287 PHE B CA 1
ATOM 5244 C C . PHE B 1 287 ? 11.43 12.844 7.797 1 95.19 287 PHE B C 1
ATOM 5246 O O . PHE B 1 287 ? 11.383 12.461 8.969 1 95.19 287 PHE B O 1
ATOM 5253 N N . SER B 1 288 ? 11.984 12.18 6.848 1 95.56 288 SER B N 1
ATOM 5254 C CA . SER B 1 288 ? 12.555 10.875 7.152 1 95.56 288 SER B CA 1
ATOM 5255 C C . SER B 1 288 ? 13.781 11 8.055 1 95.56 288 SER B C 1
ATOM 5257 O O . SER B 1 288 ? 14.102 10.07 8.805 1 95.56 288 SER B O 1
ATOM 5259 N N . SER B 1 289 ? 14.469 12.141 8.055 1 96.62 289 SER B N 1
ATOM 5260 C CA . SER B 1 289 ? 15.672 12.359 8.844 1 96.62 289 SER B CA 1
ATOM 5261 C C . SER B 1 289 ? 15.352 12.398 10.336 1 96.62 289 SER B C 1
ATOM 5263 O O . SER B 1 289 ? 16.25 12.289 11.172 1 96.62 289 SER B O 1
ATOM 5265 N N . PHE B 1 290 ? 14.117 12.523 10.727 1 97.44 290 PHE B N 1
ATOM 5266 C CA . PHE B 1 290 ? 13.711 12.586 12.125 1 97.44 290 PHE B CA 1
ATOM 5267 C C . PHE B 1 290 ? 13.477 11.195 12.688 1 97.44 290 PHE B C 1
ATOM 5269 O O . PHE B 1 290 ? 12.898 11.039 13.766 1 97.44 290 PHE B O 1
ATOM 5276 N N . GLY B 1 291 ? 13.891 10.18 11.969 1 96.12 291 GLY B N 1
ATOM 5277 C CA . GLY B 1 291 ? 13.742 8.82 12.461 1 96.12 291 GLY B CA 1
ATOM 5278 C C . GLY B 1 291 ? 12.312 8.305 12.359 1 96.12 291 GLY B C 1
ATOM 5279 O O . GLY B 1 291 ? 11.859 7.547 13.219 1 96.12 291 GLY B O 1
ATOM 5280 N N . THR B 1 292 ? 11.641 8.734 11.344 1 97.06 292 THR B N 1
ATOM 5281 C CA . THR B 1 292 ? 10.227 8.398 11.172 1 97.06 292 THR B CA 1
ATOM 5282 C C . THR B 1 292 ? 10.078 7.098 10.383 1 97.06 292 THR B C 1
ATOM 5284 O O . THR B 1 292 ? 10.977 6.719 9.625 1 97.06 292 THR B O 1
ATOM 5287 N N . SER B 1 293 ? 8.969 6.395 10.602 1 96.94 293 SER B N 1
ATOM 5288 C CA . SER B 1 293 ? 8.547 5.297 9.742 1 96.94 293 SER B CA 1
ATOM 5289 C C . SER B 1 293 ? 7.77 5.812 8.531 1 96.94 293 SER B C 1
ATOM 5291 O O . SER B 1 293 ? 6.945 6.719 8.656 1 96.94 293 SER B O 1
ATOM 5293 N N . GLN B 1 294 ? 8.094 5.266 7.387 1 96.75 294 GLN B N 1
ATOM 5294 C CA . GLN B 1 294 ? 7.316 5.539 6.184 1 96.75 294 GLN B CA 1
ATOM 5295 C C . GLN B 1 294 ? 6.023 4.73 6.168 1 96.75 294 GLN B C 1
ATOM 5297 O O . GLN B 1 294 ? 6.059 3.498 6.133 1 96.75 294 GLN B O 1
ATOM 5302 N N . ILE B 1 295 ? 4.895 5.395 6.207 1 97.5 295 ILE B N 1
ATOM 5303 C CA . ILE B 1 295 ? 3.602 4.723 6.293 1 97.5 295 ILE B CA 1
ATOM 5304 C C . ILE B 1 295 ? 2.807 4.969 5.012 1 97.5 295 ILE B C 1
ATOM 5306 O O . ILE B 1 295 ? 2.686 6.109 4.559 1 97.5 295 ILE B O 1
ATOM 5310 N N . GLN B 1 296 ? 2.264 3.869 4.484 1 97.69 296 GLN B N 1
ATOM 5311 C CA . GLN B 1 296 ? 1.498 3.934 3.242 1 97.69 296 GLN B CA 1
ATOM 5312 C C . GLN B 1 296 ? 0.045 4.312 3.514 1 97.69 296 GLN B C 1
ATOM 5314 O O . GLN B 1 296 ? -0.552 3.848 4.484 1 97.69 296 GLN B O 1
ATOM 5319 N N . TYR B 1 297 ? -0.5 5.137 2.662 1 97.56 297 TYR B N 1
ATOM 5320 C CA . TYR B 1 297 ? -1.942 5.352 2.639 1 97.56 297 TYR B CA 1
ATOM 5321 C C . TYR B 1 297 ? -2.443 5.543 1.213 1 97.56 297 TYR B C 1
ATOM 5323 O O . TYR B 1 297 ? -1.653 5.785 0.297 1 97.56 297 TYR B O 1
ATOM 5331 N N . PHE B 1 298 ? -3.77 5.438 1.001 1 98.25 298 PHE B N 1
ATOM 5332 C CA . PHE B 1 298 ? -4.312 5.332 -0.348 1 98.25 298 PHE B CA 1
ATOM 5333 C C . PHE B 1 298 ? -4.969 6.641 -0.775 1 98.25 298 PHE B C 1
ATOM 5335 O O . PHE B 1 298 ? -5.707 7.25 -0 1 98.25 298 PHE B O 1
ATOM 5342 N N . ASN B 1 299 ? -4.637 7.066 -1.923 1 98.12 299 ASN B N 1
ATOM 5343 C CA . ASN B 1 299 ? -5.551 7.934 -2.658 1 98.12 299 ASN B CA 1
ATOM 5344 C C . ASN B 1 299 ? -6.512 7.125 -3.525 1 98.12 299 ASN B C 1
ATOM 5346 O O . ASN B 1 299 ? -6.09 6.227 -4.258 1 98.12 299 ASN B O 1
ATOM 5350 N N . ILE B 1 300 ? -7.75 7.328 -3.408 1 98.56 300 ILE B N 1
ATOM 5351 C CA . ILE B 1 300 ? -8.773 6.637 -4.188 1 98.56 300 ILE B CA 1
ATOM 5352 C C . ILE B 1 300 ? -9.586 7.656 -4.988 1 98.56 300 ILE B C 1
ATOM 5354 O O . ILE B 1 300 ? -10 8.688 -4.453 1 98.56 300 ILE B O 1
ATOM 5358 N N . SER B 1 301 ? -9.766 7.375 -6.305 1 98.06 301 SER B N 1
ATOM 5359 C CA . SER B 1 301 ? -10.422 8.359 -7.168 1 98.06 301 SER B CA 1
ATOM 5360 C C . SER B 1 301 ? -11.219 7.672 -8.273 1 98.06 301 SER B C 1
ATOM 5362 O O . SER B 1 301 ? -11.031 6.484 -8.539 1 98.06 301 SER B O 1
ATOM 5364 N N . LYS B 1 302 ? -12.102 8.352 -8.82 1 97.94 302 LYS B N 1
ATOM 5365 C CA . LYS B 1 302 ? -12.898 7.93 -9.961 1 97.94 302 LYS B CA 1
ATOM 5366 C C . LYS B 1 302 ? -13.484 9.133 -10.703 1 97.94 302 LYS B C 1
ATOM 5368 O O . LYS B 1 302 ? -13.961 10.078 -10.078 1 97.94 302 LYS B O 1
ATOM 5373 N N . GLU B 1 303 ? -13.414 9.117 -12.031 1 95.56 303 GLU B N 1
ATOM 5374 C CA . GLU B 1 303 ? -14.055 10.109 -12.891 1 95.56 303 GLU B CA 1
ATOM 5375 C C . GLU B 1 303 ? -15.336 9.562 -13.508 1 95.56 303 GLU B C 1
ATOM 5377 O O . GLU B 1 303 ? -15.336 8.484 -14.102 1 95.56 303 GLU B O 1
ATOM 5382 N N . TYR B 1 304 ? -16.438 10.195 -13.328 1 92.69 304 TYR B N 1
ATOM 5383 C CA . TYR B 1 304 ? -17.734 9.711 -13.82 1 92.69 304 TYR B CA 1
ATOM 5384 C C . TYR B 1 304 ? -18.109 10.406 -15.125 1 92.69 304 TYR B C 1
ATOM 5386 O O . TYR B 1 304 ? -18.953 9.906 -15.875 1 92.69 304 TYR B O 1
ATOM 5394 N N . ASN B 1 305 ? -17.891 11.602 -15.367 1 73.69 305 ASN B N 1
ATOM 5395 C CA . ASN B 1 305 ? -18.25 12.266 -16.625 1 73.69 305 ASN B CA 1
ATOM 5396 C C . ASN B 1 305 ? -17.234 11.953 -17.719 1 73.69 305 ASN B C 1
ATOM 5398 O O . ASN B 1 305 ? -16.031 12.062 -17.516 1 73.69 305 ASN B O 1
ATOM 5402 N N . ARG B 1 306 ? -17.719 11.086 -18.672 1 58.75 306 ARG B N 1
ATOM 5403 C CA . ARG B 1 306 ? -16.953 10.625 -19.828 1 58.75 306 ARG B CA 1
ATOM 5404 C C . ARG B 1 306 ? -16.234 11.781 -20.516 1 58.75 306 ARG B C 1
ATOM 5406 O O . ARG B 1 306 ? -15.273 11.57 -21.25 1 58.75 306 ARG B O 1
ATOM 5413 N N . LYS B 1 307 ? -17.016 12.844 -20.859 1 46.62 307 LYS B N 1
ATOM 5414 C CA . LYS B 1 307 ? -16.438 13.914 -21.656 1 46.62 307 LYS B CA 1
ATOM 5415 C C . LYS B 1 307 ? -15.141 14.422 -21.031 1 46.62 307 LYS B C 1
ATOM 5417 O O . LYS B 1 307 ? -14.383 15.148 -21.672 1 46.62 307 LYS B O 1
ATOM 5422 N N . ASN B 1 308 ? -15.023 14.312 -19.781 1 37.91 308 ASN B N 1
ATOM 5423 C CA . ASN B 1 308 ? -13.93 14.93 -19.047 1 37.91 308 ASN B CA 1
ATOM 5424 C C . ASN B 1 308 ? -12.672 14.062 -19.078 1 37.91 308 ASN B C 1
ATOM 5426 O O . ASN B 1 308 ? -11.734 14.297 -18.312 1 37.91 308 ASN B O 1
ATOM 5430 N N . LEU B 1 309 ? -12.773 13.008 -19.562 1 38.16 309 LEU B N 1
ATOM 5431 C CA . LEU B 1 309 ? -11.578 12.211 -19.781 1 38.16 309 LEU B CA 1
ATOM 5432 C C . LEU B 1 309 ? -10.445 13.078 -20.344 1 38.16 309 LEU B C 1
ATOM 5434 O O . LEU B 1 309 ? -9.281 12.883 -20 1 38.16 309 LEU B O 1
ATOM 5438 N N . PHE B 1 310 ? -10.891 14.039 -21.047 1 35.34 310 PHE B N 1
ATOM 5439 C CA . PHE B 1 310 ? -9.969 15.062 -21.531 1 35.34 310 PHE B CA 1
ATOM 5440 C C . PHE B 1 310 ? -9.414 15.891 -20.375 1 35.34 310 PHE B C 1
ATOM 5442 O O . PHE B 1 310 ? -8.242 16.25 -20.359 1 35.34 310 PHE B O 1
ATOM 5449 N N . HIS B 1 311 ? -10.234 16.188 -19.422 1 35.88 311 HIS B N 1
ATOM 5450 C CA . HIS B 1 311 ? -9.852 17.062 -18.328 1 35.88 311 HIS B CA 1
ATOM 5451 C C . HIS B 1 311 ? -9.016 16.328 -17.297 1 35.88 311 HIS B C 1
ATOM 5453 O O . HIS B 1 311 ? -8.125 16.906 -16.672 1 35.88 311 HIS B O 1
ATOM 5459 N N . ILE B 1 312 ? -9.188 15.195 -17.125 1 34.31 312 ILE B N 1
ATOM 5460 C CA . ILE B 1 312 ? -8.445 14.367 -16.172 1 34.31 312 ILE B CA 1
ATOM 5461 C C . ILE B 1 312 ? -6.988 14.266 -16.609 1 34.31 312 ILE B C 1
ATOM 5463 O O . ILE B 1 312 ? -6.078 14.312 -15.781 1 34.31 312 ILE B O 1
ATOM 5467 N N . ILE B 1 313 ? -6.746 14.258 -17.797 1 33.16 313 ILE B N 1
ATOM 5468 C CA . ILE B 1 313 ? -5.395 14.438 -18.328 1 33.16 313 ILE B CA 1
ATOM 5469 C C . ILE B 1 313 ? -4.812 15.75 -17.812 1 33.16 313 ILE B C 1
ATOM 5471 O O . ILE B 1 313 ? -3.656 15.797 -17.375 1 33.16 313 ILE B O 1
ATOM 5475 N N . SER B 1 314 ? -5.652 16.719 -17.75 1 31.75 314 SER B N 1
ATOM 5476 C CA . SER B 1 314 ? -5.133 18.016 -17.328 1 31.75 314 SER B CA 1
ATOM 5477 C C . SER B 1 314 ? -4.824 18.031 -15.828 1 31.75 314 SER B C 1
ATOM 5479 O O . SER B 1 314 ? -3.844 18.625 -15.391 1 31.75 314 SER B O 1
ATOM 5481 N N . LYS B 1 315 ? -5.645 17.438 -14.984 1 34.78 315 LYS B N 1
ATOM 5482 C CA . LYS B 1 315 ? -5.445 17.469 -13.539 1 34.78 315 LYS B CA 1
ATOM 5483 C C . LYS B 1 315 ? -4.238 16.641 -13.125 1 34.78 315 LYS B C 1
ATOM 5485 O O . LYS B 1 315 ? -3.512 17 -12.195 1 34.78 315 LYS B O 1
ATOM 5490 N N . ASP B 1 316 ? -4.016 15.508 -13.625 1 31.64 316 ASP B N 1
ATOM 5491 C CA . ASP B 1 316 ? -2.797 14.75 -13.367 1 31.64 316 ASP B CA 1
ATOM 5492 C C . ASP B 1 316 ? -1.554 15.586 -13.664 1 31.64 316 ASP B C 1
ATOM 5494 O O . ASP B 1 316 ? -0.557 15.5 -12.938 1 31.64 316 ASP B O 1
ATOM 5498 N N . ILE B 1 317 ? -1.665 16.406 -14.594 1 30.05 317 ILE B N 1
ATOM 5499 C CA . ILE B 1 317 ? -0.596 17.344 -14.883 1 30.05 317 ILE B CA 1
ATOM 5500 C C . ILE B 1 317 ? -0.457 18.344 -13.734 1 30.05 317 ILE B C 1
ATOM 5502 O O . ILE B 1 317 ? 0.659 18.688 -13.336 1 30.05 317 ILE B O 1
ATOM 5506 N N . TYR B 1 318 ? -1.569 18.703 -13.164 1 32.53 318 TYR B N 1
ATOM 5507 C CA . TYR B 1 318 ? -1.505 19.641 -12.055 1 32.53 318 TYR B CA 1
ATOM 5508 C C . TYR B 1 318 ? -0.88 19 -10.82 1 32.53 318 TYR B C 1
ATOM 5510 O O . TYR B 1 318 ? -0.153 19.656 -10.07 1 32.53 318 TYR B O 1
ATOM 5518 N N . ASP B 1 319 ? -1.244 17.844 -10.562 1 33.16 319 ASP B N 1
ATOM 5519 C CA . ASP B 1 319 ? -0.669 17.203 -9.383 1 33.16 319 ASP B CA 1
ATOM 5520 C C . ASP B 1 319 ? 0.816 16.922 -9.586 1 33.16 319 ASP B C 1
ATOM 5522 O O . ASP B 1 319 ? 1.589 16.906 -8.625 1 33.16 319 ASP B O 1
ATOM 5526 N N . TYR B 1 320 ? 1.295 16.688 -10.773 1 31.75 320 TYR B N 1
ATOM 5527 C CA . TYR B 1 320 ? 2.703 16.422 -11.031 1 31.75 320 TYR B CA 1
ATOM 5528 C C . TYR B 1 320 ? 3.502 17.703 -11.109 1 31.75 320 TYR B C 1
ATOM 5530 O O . TYR B 1 320 ? 4.684 17.75 -10.75 1 31.75 320 TYR B O 1
ATOM 5538 N N . TYR B 1 321 ? 2.986 18.734 -11.953 1 28.69 321 TYR B N 1
ATOM 5539 C CA . TYR B 1 321 ? 3.678 20.016 -12.055 1 28.69 321 TYR B CA 1
ATOM 5540 C C . TYR B 1 321 ? 2.879 21.125 -11.375 1 28.69 321 TYR B C 1
ATOM 5542 O O . TYR B 1 321 ? 2.053 21.781 -12.008 1 28.69 321 TYR B O 1
ATOM 5550 N N . PRO B 1 322 ? 2.861 21.156 -10.164 1 31.52 322 PRO B N 1
ATOM 5551 C CA . PRO B 1 322 ? 2.18 22.328 -9.625 1 31.52 322 PRO B CA 1
ATOM 5552 C C . PRO B 1 322 ? 2.662 23.625 -10.258 1 31.52 322 PRO B C 1
ATOM 5554 O O . PRO B 1 322 ? 1.885 24.578 -10.398 1 31.52 322 PRO B O 1
ATOM 5557 N N . GLY B 1 323 ? 3.904 23.703 -10.586 1 32 323 GLY B N 1
ATOM 5558 C CA . GLY B 1 323 ? 4.355 24.922 -11.25 1 32 323 GLY B CA 1
ATOM 5559 C C . GLY B 1 323 ? 3.719 25.125 -12.609 1 32 323 GLY B C 1
ATOM 5560 O O . GLY B 1 323 ? 3.809 26.219 -13.18 1 32 323 GLY B O 1
ATOM 5561 N N . LEU B 1 324 ? 3.338 24.078 -13.141 1 28.19 324 LEU B N 1
ATOM 5562 C CA . LEU B 1 324 ? 2.748 24.281 -14.453 1 28.19 324 LEU B CA 1
ATOM 5563 C C . LEU B 1 324 ? 1.31 24.781 -14.336 1 28.19 324 LEU B C 1
ATOM 5565 O O . LEU B 1 324 ? 0.622 24.953 -15.344 1 28.19 324 LEU B O 1
ATOM 5569 N N . GLN B 1 325 ? 0.817 24.969 -13.25 1 30.12 325 GLN B N 1
ATOM 5570 C CA . GLN B 1 325 ? -0.44 25.703 -13.141 1 30.12 325 GLN B CA 1
ATOM 5571 C C . GLN B 1 325 ? -0.374 27.016 -13.906 1 30.12 325 GLN B C 1
ATOM 5573 O O . GLN B 1 325 ? -1.399 27.531 -14.359 1 30.12 325 GLN B O 1
ATOM 5578 N N . LYS B 1 326 ? 0.802 27.609 -13.969 1 29.59 326 LYS B N 1
ATOM 5579 C CA . LYS B 1 326 ? 0.883 28.922 -14.609 1 29.59 326 LYS B CA 1
ATOM 5580 C C . LYS B 1 326 ? 0.609 28.828 -16.109 1 29.59 326 LYS B C 1
ATOM 5582 O O . LYS B 1 326 ? -0.032 29.703 -16.688 1 29.59 326 LYS B O 1
ATOM 5587 N N . THR B 1 327 ? 1.219 27.781 -16.672 1 28.25 327 THR B N 1
ATOM 5588 C CA . THR B 1 327 ? 1.122 27.812 -18.125 1 28.25 327 THR B CA 1
ATOM 5589 C C . THR B 1 327 ? -0.274 27.406 -18.578 1 28.25 327 THR B C 1
ATOM 5591 O O . THR B 1 327 ? -0.827 28 -19.516 1 28.25 327 THR B O 1
ATOM 5594 N N . TYR B 1 328 ? -0.82 26.391 -17.906 1 29.08 328 TYR B N 1
ATOM 5595 C CA . TYR B 1 328 ? -2.104 25.969 -18.453 1 29.08 328 TYR B CA 1
ATOM 5596 C C . TYR B 1 328 ? -3.207 26.953 -18.094 1 29.08 328 TYR B C 1
ATOM 5598 O O . TYR B 1 328 ? -4.281 26.938 -18.703 1 29.08 328 TYR B O 1
ATOM 5606 N N . SER B 1 329 ? -3.029 27.578 -17 1 28.27 329 SER B N 1
ATOM 5607 C CA . SER B 1 329 ? -3.986 28.656 -16.844 1 28.27 329 SER B CA 1
ATOM 5608 C C . SER B 1 329 ? -3.898 29.656 -18 1 28.27 329 SER B C 1
ATOM 5610 O O . SER B 1 329 ? -4.91 30.219 -18.422 1 28.27 329 SER B O 1
ATOM 5612 N N . ARG B 1 330 ? -2.729 29.859 -18.547 1 29.41 330 ARG B N 1
ATOM 5613 C CA . ARG B 1 330 ? -2.637 30.781 -19.672 1 29.41 330 ARG B CA 1
ATOM 5614 C C . ARG B 1 330 ? -3.311 30.188 -20.906 1 29.41 330 ARG B C 1
ATOM 5616 O O . ARG B 1 330 ? -3.814 30.922 -21.766 1 29.41 330 ARG B O 1
ATOM 5623 N N . ILE B 1 331 ? -3.127 28.875 -20.953 1 27.64 331 ILE B N 1
ATOM 5624 C CA . ILE B 1 331 ? -3.701 28.328 -22.172 1 27.64 331 ILE B CA 1
ATOM 5625 C C . ILE B 1 331 ? -5.223 28.281 -22.062 1 27.64 331 ILE B C 1
ATOM 5627 O O . ILE B 1 331 ? -5.93 28.234 -23.062 1 27.64 331 ILE B O 1
ATOM 5631 N N . ARG B 1 332 ? -5.582 28.062 -20.828 1 28.23 332 ARG B N 1
ATOM 5632 C CA . ARG B 1 332 ? -7.039 28.031 -20.766 1 28.23 332 ARG B CA 1
ATOM 5633 C C . ARG B 1 332 ? -7.609 29.438 -20.797 1 28.23 332 ARG B C 1
ATOM 5635 O O . ARG B 1 332 ? -8.828 29.625 -20.797 1 28.23 332 ARG B O 1
ATOM 5642 N N . GLY B 1 333 ? -7.047 30.172 -21.656 1 25.94 333 GLY B N 1
ATOM 5643 C CA . GLY B 1 333 ? -7.527 31.484 -22 1 25.94 333 GLY B CA 1
ATOM 5644 C C . GLY B 1 333 ? -8.062 32.281 -20.812 1 25.94 333 GLY B C 1
ATOM 5645 O O . GLY B 1 333 ? -8.641 33.344 -20.969 1 25.94 333 GLY B O 1
ATOM 5646 N N . ARG B 1 334 ? -8.008 31.578 -19.578 1 25.89 334 ARG B N 1
ATOM 5647 C CA . ARG B 1 334 ? -8.523 32.625 -18.688 1 25.89 334 ARG B CA 1
ATOM 5648 C C . ARG B 1 334 ? -7.395 33.469 -18.125 1 25.89 334 ARG B C 1
ATOM 5650 O O . ARG B 1 334 ? -6.285 33 -17.906 1 25.89 334 ARG B O 1
#

InterPro domains:
  IPR016181 Acyl-CoA N-acyltransferase [SSF55729] (145-304)
  IPR038740 BioF2-like, acetyltransferase domain [PF13480] (155-266)
  IPR050644 Peptidoglycan Glycine Bridge Synthesis [PTHR36174] (130-277)

Nearest PDB structures (foldseek):
  7z6k-assembly1_A  TM=7.287E-01  e=6.905E-16  Weissella viridescens
  1lrz-assembly1_A  TM=6.546E-01  e=5.440E-13  Staphylococcus aureus
  2i00-assembly2_C  TM=3.750E-01  e=1.003E-08  Enterococcus faecalis V583
  3frm-assembly3_E  TM=4.652E-01  e=3.377E-07  Staphylococcus epidermidis ATCC 12228
  6cx8-asse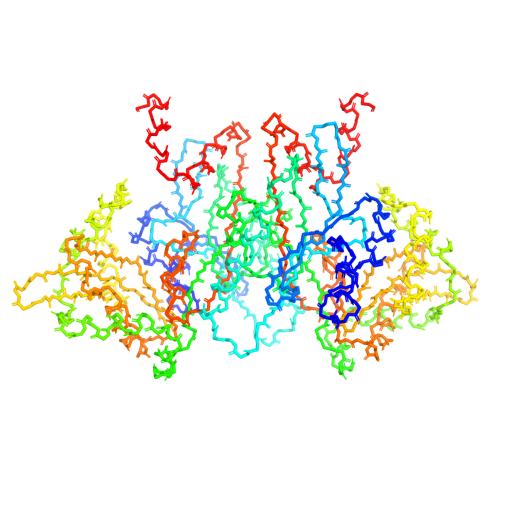mbly1_E-2  TM=6.077E-01  e=1.965E-04  Vibrio cholerae O1 biovar El Tor str. N16961